Protein 6A4V (pdb70)

Foldseek 3Di:
DAFLADFPVVLVVVLVVLVVPDPPPLLSLLVSLLVLLVRLLSLVVSVVCLVCPLVVLLVVLLVLLVVLCVQDDDPVLVVLSVVLNVLSVDCDVCNLVSLLLSLQVNVCVVPVVSNPPDDDPPPQLLVSLLVLQPPDDVVLNVVLCCQRVVPVPSTHHDPVVLVVSLVVLDDPPHNRSSSNSSSSSSSNSVRSVVCSVVVVSVVSSVVSLVVSVVSLVVSVVSVVVPVDVVVVLNVVLVVLNVCCVVPVHNVSSVVNNVSSVVVSVVVVD/DAFLAAFPVVLVVVLVVLVVPDDDPLSSLLVSLLVLLVRLLSLVVSVVCLVVPLLVLLVVLLVLLVVCVVVCPDVVLVVLSVQLNVLSVVVDPCNLVSLLVSLLVNLCVVPVVSVPDDDDPPPQLLVSLVSSQPDDDVVLNVVLCVQRVVPVCSIHHDPVVLVVSLVVQVPPPHSRSSSNSSSSSSSVSVVSVVCVVVVVSVVSSVVSLVVSLVSLVVSVVSVVVVVPPVLVVLNVVLNVLNVVCVVVVHNVSSVVNSVSSVVNVVVVVD

Organism: Murid herpesvirus 4 (NCBI:txid33708)

Nearest PDB structures (foldseek):
  6a4v-assembly1_B  TM=1.004E+00  e=1.401E-36  Murid gammaherpesvirus 4
  6a4v-assembly1_A  TM=9.892E-01  e=7.704E-33  Murid gammaherpesvirus 4
  8iyj-a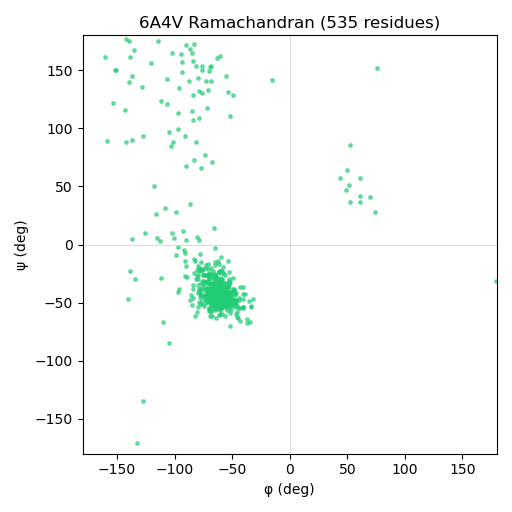ssembly1_B1  TM=1.463E-01  e=5.240E+00  Mus musculus
  6a4v-assembly1_A  TM=1.004E+00  e=1.499E-35  Murid gammaherpesvirus 4
  6a4v-assembly1_B  TM=9.900E-01  e=1.817E-32  Murid gammaherpesvirus 4

InterPro domains:
  IPR006878 BRRF1, herpesviridae [PF04793] (5-224)

Solvent-accessible surface area: 25570 Å² total; per-residue (Å²): 78,97,71,11,7,18,13,92,132,48,5,88,120,52,15,71,69,25,77,114,189,75,185,72,158,8,7,5,2,0,33,18,0,22,44,0,0,114,28,0,29,65,1,54,67,17,29,98,17,15,97,107,3,21,64,5,0,55,44,9,0,28,15,20,0,35,16,0,52,78,16,32,134,71,89,93,7,50,150,22,0,54,112,0,35,123,15,3,120,59,134,76,115,77,10,44,46,27,0,11,61,5,0,20,46,0,11,2,40,105,35,94,135,39,80,104,94,120,91,79,148,132,50,62,18,39,90,20,1,55,61,13,15,52,109,29,101,123,129,28,65,151,52,10,46,46,0,5,59,5,132,178,33,52,33,0,23,17,6,77,4,0,5,66,28,9,29,118,17,66,114,101,35,64,31,32,22,3,1,4,10,0,0,0,8,4,1,0,2,62,8,0,4,54,0,28,132,49,84,61,0,66,83,16,6,92,35,2,16,40,39,1,67,88,23,1,118,70,1,65,63,12,15,153,85,160,167,51,39,16,123,12,31,11,34,46,0,44,91,0,12,123,36,5,102,126,37,36,14,43,10,0,0,15,7,0,6,9,10,0,99,6,2,32,104,97,44,125,139,101,92,72,10,6,16,13,80,131,55,5,76,124,55,16,75,48,19,76,123,190,54,157,73,158,17,11,6,3,1,31,21,0,23,40,0,0,106,30,0,21,63,1,52,65,26,32,89,31,17,99,89,4,34,61,9,0,40,71,13,0,20,20,22,0,57,33,0,59,127,39,32,112,74,74,110,5,45,146,22,0,51,92,0,34,121,10,3,115,69,78,89,116,64,8,37,62,18,0,20,84,2,0,7,36,0,1,4,52,83,31,94,126,18,94,96,58,120,69,85,136,134,32,64,21,37,83,18,0,48,56,0,15,40,112,24,97,126,135,16,72,165,110,11,41,56,5,3,53,4,136,181,43,47,35,0,32,19,8,58,2,0,8,83,43,8,38,103,13,79,122,80,83,63,41,28,21,4,0,4,6,0,0,0,7,6,1,0,4,51,7,0,5,39,0,33,122,48,100,59,0,68,86,14,10,88,36,2,14,40,52,0,65,84,29,4,111,67,2,53,62,14,20,124,82,140,82,87,42,19,22,111,2,24,7,32,24,0,59,66,0,7,142,86,1,83,113,26,34,16,15,10,0,0,18,8,0,21,24,6,0,108,2,4,44,118,101,41,142,163

Radius of gyration: 27.69 Å; Cα contacts (8 Å, |Δi|>4): 502; chains: 2; bounding box: 70×70×62 Å

Structure (mmCIF, N/CA/C/O backbone):
data_6A4V
#
_entry.id   6A4V
#
_cell.length_a   134.179
_cell.length_b   134.179
_cell.length_c   157.158
_cell.angle_alpha   90.00
_cell.angle_beta   90.00
_cell.angle_gamma   120.00
#
_symmetry.space_group_name_H-M   'P 32 2 1'
#
loop_
_entity.id
_entity.type
_entity.pdbx_description
1 polymer '49 protein'
2 water water
#
loop_
_atom_site.group_PDB
_atom_site.id
_atom_site.type_symbol
_atom_site.label_atom_id
_atom_site.label_alt_id
_atom_site.label_comp_id
_atom_site.label_asym_id
_atom_site.label_entity_id
_atom_site.label_seq_id
_atom_site.pdbx_PDB_ins_code
_atom_site.Cartn_x
_atom_site.Cartn_y
_atom_site.Cartn_z
_atom_site.occupancy
_atom_site.B_iso_or_equiv
_atom_site.auth_seq_id
_atom_site.auth_comp_id
_atom_site.auth_asym_id
_atom_site.auth_atom_id
_atom_site.pdbx_PDB_model_num
ATOM 1 N N . ASP A 1 37 ? 74.785 -38.560 -11.782 1.00 63.38 3 ASP A N 1
ATOM 2 C CA . ASP A 1 37 ? 74.612 -37.235 -12.491 1.00 67.53 3 ASP A CA 1
ATOM 3 C C . ASP A 1 37 ? 73.217 -37.135 -13.134 1.00 60.60 3 ASP A C 1
ATOM 4 O O . ASP A 1 37 ? 73.097 -37.071 -14.344 1.00 78.17 3 ASP A O 1
ATOM 9 N N . GLU A 1 38 ? 72.176 -37.114 -12.294 1.00 49.50 4 GLU A N 1
ATOM 10 C CA . GLU A 1 38 ? 70.794 -36.917 -12.701 1.00 40.81 4 GLU A CA 1
ATOM 11 C C . GLU A 1 38 ? 70.687 -35.537 -13.372 1.00 33.64 4 GLU A C 1
ATOM 12 O O . GLU A 1 38 ? 71.544 -34.763 -13.251 1.00 38.78 4 GLU A O 1
ATOM 18 N N . PHE A 1 39 ? 69.616 -35.319 -14.117 1.00 37.40 5 PHE A N 1
ATOM 19 C CA . PHE A 1 39 ? 69.342 -34.162 -14.912 1.00 39.33 5 PHE A CA 1
ATOM 20 C C . PHE A 1 39 ? 68.050 -33.572 -14.383 1.00 34.86 5 PHE A C 1
ATOM 21 O O . PHE A 1 39 ? 67.235 -34.339 -13.957 1.00 34.07 5 PHE A O 1
ATOM 29 N N . TYR A 1 40 ? 67.831 -32.280 -14.605 1.00 29.63 6 TYR A N 1
ATOM 30 C CA . TYR A 1 40 ? 66.616 -31.560 -14.211 1.00 30.03 6 TYR A CA 1
ATOM 31 C C . TYR A 1 40 ? 65.653 -31.818 -15.381 1.00 34.45 6 TYR A C 1
ATOM 32 O O . TYR A 1 40 ? 64.572 -32.425 -15.205 1.00 32.47 6 TYR A O 1
ATOM 41 N N . TYR A 1 41 ? 66.136 -31.544 -16.607 1.00 36.22 7 TYR A N 1
ATOM 42 C CA . TYR A 1 41 ? 65.617 -32.213 -17.843 1.00 31.60 7 TYR A CA 1
ATOM 43 C C . TYR A 1 41 ? 66.771 -32.612 -18.752 1.00 33.73 7 TYR A C 1
ATOM 44 O O . TYR A 1 41 ? 67.746 -31.863 -18.822 1.00 32.26 7 TYR A O 1
ATOM 53 N N . PRO A 1 42 ? 66.665 -33.760 -19.474 1.00 34.43 8 PRO A N 1
ATOM 54 C CA . PRO A 1 42 ? 67.697 -34.241 -20.414 1.00 37.51 8 PRO A CA 1
ATOM 55 C C . PRO A 1 42 ? 67.412 -33.513 -21.719 1.00 35.75 8 PRO A C 1
ATOM 56 O O . PRO A 1 42 ? 66.324 -32.989 -21.828 1.00 34.08 8 PRO A O 1
ATOM 60 N N . SER A 1 43 ? 68.393 -33.374 -22.615 1.00 36.44 9 SER A N 1
ATOM 61 C CA . SER A 1 43 ? 68.118 -32.740 -23.952 1.00 37.71 9 SER A CA 1
ATOM 62 C C . SER A 1 43 ? 67.379 -33.746 -24.851 1.00 31.63 9 SER A C 1
ATOM 63 O O . SER A 1 43 ? 67.537 -34.950 -24.625 1.00 31.28 9 SER A O 1
ATOM 66 N N . LEU A 1 44 ? 66.584 -33.250 -25.823 1.00 26.72 10 LEU A N 1
ATOM 67 C CA . LEU A 1 44 ? 66.055 -34.155 -26.950 1.00 35.28 10 LEU A CA 1
ATOM 68 C C . LEU A 1 44 ? 67.143 -34.900 -27.705 1.00 29.45 10 LEU A C 1
ATOM 69 O O . LEU A 1 44 ? 66.995 -36.048 -28.053 1.00 44.93 10 LEU A O 1
ATOM 74 N N . GLU A 1 45 ? 68.217 -34.204 -28.027 1.00 38.74 11 GLU A N 1
ATOM 75 C CA . GLU A 1 45 ? 69.331 -34.772 -28.718 1.00 38.33 11 GLU A CA 1
ATOM 76 C C . GLU A 1 45 ? 69.813 -36.037 -27.987 1.00 40.17 11 GLU A C 1
ATOM 77 O O . GLU A 1 45 ? 69.991 -37.085 -28.624 1.00 41.03 11 GLU A O 1
ATOM 83 N N . SER A 1 46 ? 69.952 -35.968 -26.649 1.00 41.53 12 SER A N 1
ATOM 84 C CA . SER A 1 46 ? 70.475 -37.114 -25.830 1.00 39.13 12 SER A CA 1
ATOM 85 C C . SER A 1 46 ? 69.540 -38.306 -25.977 1.00 35.64 12 SER A C 1
ATOM 86 O O . SER A 1 46 ? 69.980 -39.451 -26.011 1.00 43.33 12 SER A O 1
ATOM 89 N N . VAL A 1 47 ? 68.239 -38.006 -25.987 1.00 29.39 13 VAL A N 1
ATOM 90 C CA . VAL A 1 47 ? 67.235 -39.034 -26.072 1.00 37.50 13 VAL A CA 1
ATOM 91 C C . VAL A 1 47 ? 67.173 -39.695 -27.483 1.00 35.65 13 VAL A C 1
ATOM 92 O O . VAL A 1 47 ? 67.209 -40.942 -27.607 1.00 44.48 13 VAL A O 1
ATOM 96 N N . VAL A 1 48 ? 67.162 -38.900 -28.543 1.00 43.06 14 VAL A N 1
ATOM 97 C CA . VAL A 1 48 ? 67.259 -39.411 -29.909 1.00 37.80 14 VAL A CA 1
ATOM 98 C C . VAL A 1 48 ? 68.480 -40.345 -30.043 1.00 36.84 14 VAL A C 1
ATOM 99 O O . VAL A 1 48 ? 68.350 -41.470 -30.489 1.00 35.13 14 VAL A O 1
ATOM 103 N N . HIS A 1 49 ? 69.624 -39.947 -29.481 1.00 38.18 15 HIS A N 1
ATOM 104 C CA . HIS A 1 49 ? 70.831 -40.758 -29.486 1.00 36.39 15 HIS A CA 1
ATOM 105 C C . HIS A 1 49 ? 70.575 -42.053 -28.710 1.00 32.02 15 HIS A C 1
ATOM 106 O O . HIS A 1 49 ? 71.064 -43.104 -29.083 1.00 39.34 15 HIS A O 1
ATOM 113 N N . THR A 1 50 ? 69.792 -41.993 -27.634 1.00 42.97 16 THR A N 1
ATOM 114 C CA . THR A 1 50 ? 69.587 -43.159 -26.832 1.00 34.52 16 THR A CA 1
ATOM 115 C C . THR A 1 50 ? 68.668 -44.101 -27.608 1.00 37.04 16 THR A C 1
ATOM 116 O O . THR A 1 50 ? 68.881 -45.302 -27.682 1.00 39.03 16 THR A O 1
ATOM 120 N N . PHE A 1 51 ? 67.627 -43.540 -28.193 1.00 40.65 17 PHE A N 1
ATOM 121 C CA . PHE A 1 51 ? 66.792 -44.330 -29.022 1.00 34.70 17 PHE A CA 1
ATOM 122 C C . PHE A 1 51 ? 67.600 -44.976 -30.144 1.00 31.22 17 PHE A C 1
ATOM 123 O O . PHE A 1 51 ? 67.304 -46.085 -30.514 1.00 25.72 17 PHE A O 1
ATOM 131 N N . CYS A 1 52 ? 68.560 -44.279 -30.743 1.00 30.22 18 CYS A N 1
ATOM 132 C CA . CYS A 1 52 ? 69.254 -44.929 -31.862 1.00 33.48 18 CYS A CA 1
ATOM 133 C C . CYS A 1 52 ? 69.994 -46.147 -31.320 1.00 41.99 18 CYS A C 1
ATOM 134 O O . CYS A 1 52 ? 70.064 -47.206 -31.961 1.00 51.87 18 CYS A O 1
ATOM 137 N N . VAL A 1 53 ? 70.633 -45.937 -30.177 1.00 36.88 19 VAL A N 1
ATOM 138 C CA . VAL A 1 53 ? 71.387 -46.984 -29.587 1.00 43.15 19 VAL A CA 1
ATOM 139 C C . VAL A 1 53 ? 70.466 -48.178 -29.426 1.00 41.93 19 VAL A C 1
ATOM 140 O O . VAL A 1 53 ? 70.885 -49.267 -29.685 1.00 45.17 19 VAL A O 1
ATOM 144 N N . ILE A 1 54 ? 69.225 -47.937 -28.971 1.00 45.49 20 ILE A N 1
ATOM 145 C CA . ILE A 1 54 ? 68.258 -49.021 -28.779 1.00 47.36 20 ILE A CA 1
ATOM 146 C C . ILE A 1 54 ? 67.916 -49.637 -30.143 1.00 44.44 20 ILE A C 1
ATOM 147 O O . ILE A 1 54 ? 67.945 -50.819 -30.291 1.00 42.78 20 ILE A O 1
ATOM 152 N N . ASP A 1 55 ? 67.514 -48.824 -31.122 1.00 44.01 21 ASP A N 1
ATOM 153 C CA . ASP A 1 55 ? 67.244 -49.337 -32.459 1.00 41.03 21 ASP A CA 1
ATOM 154 C C . ASP A 1 55 ? 68.431 -50.249 -32.909 1.00 48.17 21 ASP A C 1
ATOM 155 O O . ASP A 1 55 ? 68.250 -51.382 -33.294 1.00 47.68 21 ASP A O 1
ATOM 160 N N . THR A 1 56 ? 69.676 -49.812 -32.781 1.00 49.31 22 THR A N 1
ATOM 161 C CA . THR A 1 56 ? 70.824 -50.624 -33.233 1.00 50.09 22 THR A CA 1
ATOM 162 C C . THR A 1 56 ? 71.039 -51.953 -32.470 1.00 59.99 22 THR A C 1
ATOM 163 O O . THR A 1 56 ? 71.903 -52.728 -32.854 1.00 69.70 22 THR A O 1
ATOM 167 N N . ARG A 1 57 ? 70.259 -52.287 -31.442 1.00 61.60 23 ARG A N 1
ATOM 168 C CA . ARG A 1 57 ? 70.717 -53.336 -30.523 1.00 63.92 23 ARG A CA 1
ATOM 169 C C . ARG A 1 57 ? 69.605 -54.308 -30.103 1.00 62.55 23 ARG A C 1
ATOM 170 O O . ARG A 1 57 ? 69.892 -55.410 -29.672 1.00 74.42 23 ARG A O 1
ATOM 178 N N . GLU A 1 58 ? 68.344 -53.894 -30.192 1.00 67.25 24 GLU A N 1
ATOM 179 C CA . GLU A 1 58 ? 67.233 -54.783 -30.063 1.00 69.00 24 GLU A CA 1
ATOM 180 C C . GLU A 1 58 ? 66.805 -55.176 -31.479 1.00 80.59 24 GLU A C 1
ATOM 181 O O . GLU A 1 58 ? 66.731 -54.310 -32.378 1.00 86.77 24 GLU A O 1
ATOM 187 N N . HIS A 1 59 ? 66.567 -56.474 -31.686 1.00 78.05 25 HIS A N 1
ATOM 188 C CA . HIS A 1 59 ? 66.252 -56.982 -33.011 1.00 83.91 25 HIS A CA 1
ATOM 189 C C . HIS A 1 59 ? 64.761 -56.741 -33.268 1.00 69.51 25 HIS A C 1
ATOM 190 O O . HIS A 1 59 ? 64.366 -56.006 -34.161 1.00 67.50 25 HIS A O 1
ATOM 197 N N . ASN A 1 60 ? 63.954 -57.355 -32.418 1.00 61.21 26 ASN A N 1
ATOM 198 C CA . ASN A 1 60 ? 62.531 -57.192 -32.338 1.00 56.10 26 ASN A CA 1
ATOM 199 C C . ASN A 1 60 ? 62.163 -55.697 -32.232 1.00 52.01 26 ASN A C 1
ATOM 200 O O . ASN A 1 60 ? 62.388 -55.038 -31.236 1.00 59.46 26 ASN A O 1
ATOM 205 N N . ARG A 1 61 ? 61.562 -55.164 -33.281 1.00 49.07 27 ARG A N 1
ATOM 206 C CA . ARG A 1 61 ? 61.043 -53.786 -33.321 1.00 56.01 27 ARG A CA 1
ATOM 207 C C . ARG A 1 61 ? 59.996 -53.523 -32.209 1.00 54.57 27 ARG A C 1
ATOM 208 O O . ARG A 1 61 ? 59.800 -52.372 -31.838 1.00 69.83 27 ARG A O 1
ATOM 216 N N . VAL A 1 62 ? 59.310 -54.557 -31.694 1.00 48.50 28 VAL A N 1
ATOM 217 C CA . VAL A 1 62 ? 58.267 -54.395 -30.645 1.00 47.61 28 VAL A CA 1
ATOM 218 C C . VAL A 1 62 ? 58.983 -54.178 -29.300 1.00 50.08 28 VAL A C 1
ATOM 219 O O . VAL A 1 62 ? 58.594 -53.289 -28.529 1.00 44.50 28 VAL A O 1
ATOM 223 N N . SER A 1 63 ? 60.037 -54.964 -29.046 1.00 54.60 29 SER A N 1
ATOM 224 C CA . SER A 1 63 ? 60.979 -54.746 -27.896 1.00 56.41 29 SER A CA 1
ATOM 225 C C . SER A 1 63 ? 61.479 -53.298 -27.897 1.00 51.69 29 SER A C 1
ATOM 226 O O . SER A 1 63 ? 61.078 -52.490 -27.062 1.00 53.58 29 SER A O 1
ATOM 229 N N . ALA A 1 64 ? 62.317 -52.966 -28.881 1.00 52.35 30 ALA A N 1
ATOM 230 C CA . ALA A 1 64 ? 62.794 -51.597 -29.105 1.00 48.70 30 ALA A CA 1
ATOM 231 C C . ALA A 1 64 ? 61.744 -50.518 -28.760 1.00 46.56 30 ALA A C 1
ATOM 232 O O . ALA A 1 64 ? 61.986 -49.552 -28.025 1.00 36.60 30 ALA A O 1
ATOM 234 N N . CYS A 1 65 ? 60.549 -50.615 -29.325 1.00 44.26 31 CYS A N 1
ATOM 235 C CA . CYS A 1 65 ? 59.535 -49.594 -28.982 1.00 36.65 31 CYS A CA 1
ATOM 236 C C . CYS A 1 65 ? 59.277 -49.615 -27.474 1.00 41.54 31 CYS A C 1
ATOM 237 O O . CYS A 1 65 ? 59.096 -48.546 -26.823 1.00 35.37 31 CYS A O 1
ATOM 240 N N . LEU A 1 66 ? 59.334 -50.813 -26.878 1.00 46.77 32 LEU A N 1
ATOM 241 C CA . LEU A 1 66 ? 58.974 -50.942 -25.484 1.00 41.14 32 LEU A CA 1
ATOM 242 C C . LEU A 1 66 ? 60.113 -50.378 -24.611 1.00 49.92 32 LEU A C 1
ATOM 243 O O . LEU A 1 66 ? 59.834 -49.735 -23.586 1.00 37.41 32 LEU A O 1
ATOM 248 N N . CYS A 1 67 ? 61.386 -50.613 -24.989 1.00 45.82 33 CYS A N 1
ATOM 249 C CA . CYS A 1 67 ? 62.485 -49.996 -24.291 1.00 40.35 33 CYS A CA 1
ATOM 250 C C . CYS A 1 67 ? 62.314 -48.465 -24.276 1.00 39.71 33 CYS A C 1
ATOM 251 O O . CYS A 1 67 ? 62.303 -47.831 -23.250 1.00 46.87 33 CYS A O 1
ATOM 254 N N . LYS A 1 68 ? 62.094 -47.890 -25.440 1.00 42.65 34 LYS A N 1
ATOM 255 C CA . LYS A 1 68 ? 61.979 -46.466 -25.568 1.00 42.97 34 LYS A CA 1
ATOM 256 C C . LYS A 1 68 ? 60.842 -45.962 -24.691 1.00 37.86 34 LYS A C 1
ATOM 257 O O . LYS A 1 68 ? 60.838 -44.783 -24.292 1.00 36.77 34 LYS A O 1
ATOM 263 N N . LEU A 1 69 ? 59.842 -46.823 -24.491 1.00 37.28 35 LEU A N 1
ATOM 264 C CA . LEU A 1 69 ? 58.665 -46.425 -23.796 1.00 42.74 35 LEU A CA 1
ATOM 265 C C . LEU A 1 69 ? 58.941 -46.372 -22.277 1.00 37.03 35 LEU A C 1
ATOM 266 O O . LEU A 1 69 ? 58.472 -45.483 -21.623 1.00 33.93 35 LEU A O 1
ATOM 271 N N . GLN A 1 70 ? 59.735 -47.309 -21.776 1.00 39.83 36 GLN A N 1
ATOM 272 C CA . GLN A 1 70 ? 60.271 -47.262 -20.428 1.00 43.26 36 GLN A CA 1
ATOM 273 C C . GLN A 1 70 ? 61.112 -46.006 -20.253 1.00 42.37 36 GLN A C 1
ATOM 274 O O . GLN A 1 70 ? 60.804 -45.196 -19.390 1.00 49.53 36 GLN A O 1
ATOM 280 N N . VAL A 1 71 ? 62.098 -45.806 -21.138 1.00 40.73 37 VAL A N 1
ATOM 281 C CA . VAL A 1 71 ? 62.960 -44.696 -21.026 1.00 35.86 37 VAL A CA 1
ATOM 282 C C . VAL A 1 71 ? 62.114 -43.434 -20.934 1.00 35.37 37 VAL A C 1
ATOM 283 O O . VAL A 1 71 ? 62.327 -42.615 -20.035 1.00 35.25 37 VAL A O 1
ATOM 287 N N . LEU A 1 72 ? 61.080 -43.332 -21.753 1.00 33.38 38 LEU A N 1
ATOM 288 C CA . LEU A 1 72 ? 60.288 -42.094 -21.727 1.00 38.06 38 LEU A CA 1
ATOM 289 C C . LEU A 1 72 ? 59.384 -41.957 -20.492 1.00 37.64 38 LEU A C 1
ATOM 290 O O . LEU A 1 72 ? 58.932 -40.855 -2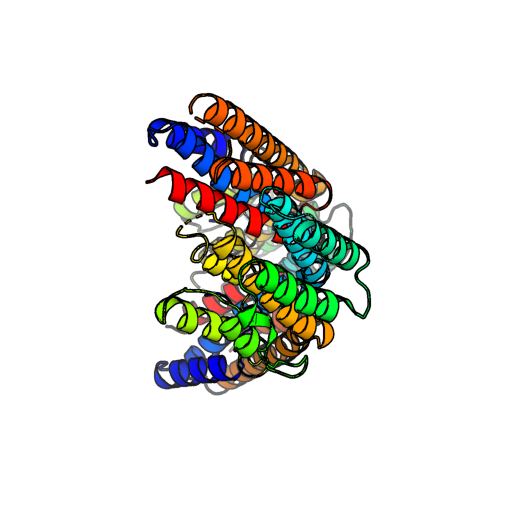0.206 1.00 35.34 38 LEU A O 1
ATOM 295 N N . CYS A 1 73 ? 58.984 -43.088 -19.902 1.00 40.53 39 CYS A N 1
ATOM 296 C CA . CYS A 1 73 ? 58.093 -43.119 -18.751 1.00 33.78 39 CYS A CA 1
ATOM 297 C C . CYS A 1 73 ? 58.887 -42.535 -17.587 1.00 43.40 39 CYS A C 1
ATOM 298 O O . CYS A 1 73 ? 58.388 -41.606 -16.910 1.00 46.82 39 CYS A O 1
ATOM 301 N N . LYS A 1 74 ? 60.148 -43.007 -17.445 1.00 39.21 40 LYS A N 1
ATOM 302 C CA . LYS A 1 74 ? 61.043 -42.562 -16.397 1.00 34.88 40 LYS A CA 1
ATOM 303 C C . LYS A 1 74 ? 61.204 -41.049 -16.478 1.00 38.11 40 LYS A C 1
ATOM 304 O O . LYS A 1 74 ? 61.027 -40.355 -15.481 1.00 42.10 40 LYS A O 1
ATOM 310 N N . ILE A 1 75 ? 61.483 -40.554 -17.687 1.00 36.42 41 ILE A N 1
ATOM 311 C CA . ILE A 1 75 ? 61.837 -39.245 -17.836 1.00 34.57 41 ILE A CA 1
ATOM 312 C C . ILE A 1 75 ? 60.649 -38.352 -17.540 1.00 37.22 41 ILE A C 1
ATOM 313 O O . ILE A 1 75 ? 60.841 -37.288 -17.013 1.00 36.38 41 ILE A O 1
ATOM 318 N N . CYS A 1 76 ? 59.458 -38.722 -18.012 1.00 37.32 42 CYS A N 1
ATOM 319 C CA . CYS A 1 76 ? 58.365 -37.819 -17.796 1.00 37.57 42 CYS A CA 1
ATOM 320 C C . CYS A 1 76 ? 57.973 -37.829 -16.315 1.00 38.83 42 CYS A C 1
ATOM 321 O O . CYS A 1 76 ? 57.351 -36.876 -15.860 1.00 37.61 42 CYS A O 1
ATOM 324 N N . GLN A 1 77 ? 58.253 -38.945 -15.621 1.00 35.15 43 GLN A N 1
ATOM 325 C CA . GLN A 1 77 ? 57.944 -39.074 -14.225 1.00 34.23 43 GLN A CA 1
ATOM 326 C C . GLN A 1 77 ? 58.877 -38.168 -13.400 1.00 29.45 43 GLN A C 1
ATOM 327 O O . GLN A 1 77 ? 58.462 -37.203 -12.640 1.00 28.72 43 GLN A O 1
ATOM 333 N N . THR A 1 78 ? 60.178 -38.390 -13.567 1.00 31.65 44 THR A N 1
ATOM 334 C CA . THR A 1 78 ? 61.196 -37.423 -12.996 1.00 27.28 44 THR A CA 1
ATOM 335 C C . THR A 1 78 ? 60.804 -35.971 -13.318 1.00 25.41 44 THR A C 1
ATOM 336 O O . THR A 1 78 ? 60.886 -35.058 -12.473 1.00 39.38 44 THR A O 1
ATOM 340 N N . LEU A 1 79 ? 60.344 -35.725 -14.540 1.00 28.59 45 LEU A N 1
ATOM 341 C CA . LEU A 1 79 ? 60.217 -34.315 -14.928 1.00 33.08 45 LEU A CA 1
ATOM 342 C C . LEU A 1 79 ? 58.995 -33.727 -14.221 1.00 37.79 45 LEU A C 1
ATOM 343 O O . LEU A 1 79 ? 58.993 -32.507 -13.921 1.00 31.33 45 LEU A O 1
ATOM 348 N N . ARG A 1 80 ? 57.952 -34.565 -14.035 1.00 30.75 46 ARG A N 1
ATOM 349 C CA . ARG A 1 80 ? 56.784 -34.208 -13.279 1.00 40.14 46 ARG A CA 1
ATOM 350 C C . ARG A 1 80 ? 57.154 -33.867 -11.819 1.00 34.01 46 ARG A C 1
ATOM 351 O O . ARG A 1 80 ? 56.908 -32.750 -11.418 1.00 37.20 46 ARG A O 1
ATOM 359 N N . HIS A 1 81 ? 57.814 -34.781 -11.100 1.00 32.70 47 HIS A N 1
ATOM 360 C CA . HIS A 1 81 ? 58.562 -34.485 -9.807 1.00 30.98 47 HIS A CA 1
ATOM 361 C C . HIS A 1 81 ? 59.225 -33.109 -9.943 1.00 37.53 47 HIS A C 1
ATOM 362 O O . HIS A 1 81 ? 58.767 -32.149 -9.339 1.00 41.76 47 HIS A O 1
ATOM 369 N N . ASN A 1 82 ? 60.180 -32.959 -10.876 1.00 29.48 48 ASN A N 1
ATOM 370 C CA . ASN A 1 82 ? 60.919 -31.753 -10.842 1.00 32.02 48 ASN A CA 1
ATOM 371 C C . ASN A 1 82 ? 59.968 -30.568 -11.014 1.00 32.78 48 ASN A C 1
ATOM 372 O O . ASN A 1 82 ? 60.223 -29.539 -10.434 1.00 34.75 48 ASN A O 1
ATOM 377 N N . LEU A 1 83 ? 58.858 -30.709 -11.725 1.00 27.76 49 LEU A N 1
ATOM 378 C CA . LEU A 1 83 ? 58.057 -29.480 -11.992 1.00 36.52 49 LEU A CA 1
ATOM 379 C C . LEU A 1 83 ? 57.189 -29.105 -10.777 1.00 37.12 49 LEU A C 1
ATOM 380 O O . LEU A 1 83 ? 56.862 -27.920 -10.541 1.00 34.87 49 LEU A O 1
ATOM 385 N N . ASP A 1 84 ? 56.795 -30.129 -10.028 1.00 34.59 50 ASP A N 1
ATOM 386 C CA . ASP A 1 84 ? 55.984 -30.016 -8.882 1.00 36.46 50 ASP A CA 1
ATOM 387 C C . ASP A 1 84 ? 56.799 -29.384 -7.758 1.00 37.83 50 ASP A C 1
ATOM 388 O O . ASP A 1 84 ? 56.208 -28.711 -6.917 1.00 39.78 50 ASP A O 1
ATOM 393 N N . THR A 1 85 ? 58.125 -29.642 -7.742 1.00 32.76 51 THR A N 1
ATOM 394 C CA . THR A 1 85 ? 59.025 -29.038 -6.796 1.00 31.21 51 THR A CA 1
ATOM 395 C C . THR A 1 85 ? 59.459 -27.632 -7.244 1.00 36.34 51 THR A C 1
ATOM 396 O O . THR A 1 85 ? 60.166 -26.907 -6.504 1.00 37.01 51 THR A O 1
ATOM 400 N N . GLU A 1 86 ? 59.226 -27.286 -8.503 1.00 40.44 52 GLU A N 1
ATOM 401 C CA . GLU A 1 86 ? 59.939 -26.161 -9.076 1.00 41.20 52 GLU A CA 1
ATOM 402 C C . GLU A 1 86 ? 59.638 -24.897 -8.278 1.00 36.88 52 GLU A C 1
ATOM 403 O O . GLU A 1 86 ? 60.537 -24.127 -8.009 1.00 45.31 52 GLU A O 1
ATOM 409 N N . PRO A 1 87 ? 58.393 -24.595 -7.876 1.00 43.85 53 PRO A N 1
ATOM 410 C CA . PRO A 1 87 ? 58.103 -23.281 -7.300 1.00 44.02 53 PRO A CA 1
ATOM 411 C C . PRO A 1 87 ? 58.883 -22.929 -6.033 1.00 42.43 53 PRO A C 1
ATOM 412 O O . PRO A 1 87 ? 58.839 -21.759 -5.674 1.00 50.84 53 PRO A O 1
ATOM 416 N N . PHE A 1 88 ? 59.574 -23.928 -5.447 1.00 34.09 54 PHE A N 1
ATOM 417 C CA . PHE A 1 88 ? 60.432 -23.868 -4.283 1.00 39.42 54 PHE A CA 1
ATOM 418 C C . PHE A 1 88 ? 61.939 -23.786 -4.562 1.00 43.97 54 PHE A C 1
ATOM 419 O O . PHE A 1 88 ? 62.735 -23.680 -3.621 1.00 45.65 54 PHE A O 1
ATOM 427 N N . LEU A 1 89 ? 62.364 -23.961 -5.815 1.00 38.64 55 LEU A N 1
ATOM 428 C CA . LEU A 1 89 ? 63.753 -24.151 -6.108 1.00 31.20 55 LEU A CA 1
ATOM 429 C C . LEU A 1 89 ? 64.553 -22.875 -5.846 1.00 35.19 55 LEU A C 1
ATOM 430 O O . LEU A 1 89 ? 65.702 -22.992 -5.294 1.00 31.21 55 LEU A O 1
ATOM 435 N N . LEU A 1 90 ? 64.037 -21.704 -6.278 1.00 29.96 56 LEU A N 1
ATOM 436 C CA . LEU A 1 90 ? 64.826 -20.435 -6.196 1.00 31.50 56 LEU A CA 1
ATOM 437 C C . LEU A 1 90 ? 64.798 -19.878 -4.774 1.00 32.92 56 LEU A C 1
ATOM 438 O O . LEU A 1 90 ? 65.820 -19.420 -4.255 1.00 31.13 56 LEU A O 1
ATOM 443 N N . PRO A 1 91 ? 63.648 -19.904 -4.058 1.00 30.72 57 PRO A N 1
ATOM 444 C CA . PRO A 1 91 ? 63.652 -19.686 -2.612 1.00 27.81 57 PRO A CA 1
ATOM 445 C C . PRO A 1 91 ? 64.691 -20.597 -1.971 1.00 26.91 57 PRO A C 1
ATOM 446 O O . PRO A 1 91 ? 65.608 -20.132 -1.248 1.00 35.26 57 PRO A O 1
ATOM 450 N N . HIS A 1 92 ? 64.664 -21.890 -2.297 1.00 24.38 58 HIS A N 1
ATOM 451 C CA . HIS A 1 92 ? 65.655 -22.761 -1.579 1.00 24.83 58 HIS A CA 1
ATOM 452 C C . HIS A 1 92 ? 67.101 -22.317 -1.816 1.00 29.48 58 HIS A C 1
ATOM 453 O O . HIS A 1 92 ? 68.004 -22.606 -0.995 1.00 39.10 58 HIS A O 1
ATOM 460 N N . LEU A 1 93 ? 67.365 -21.757 -2.997 1.00 25.06 59 LEU A N 1
ATOM 461 C CA . LEU A 1 93 ? 68.762 -21.572 -3.412 1.00 32.08 59 LEU A CA 1
ATOM 462 C C . LEU A 1 93 ? 69.296 -20.274 -2.810 1.00 29.50 59 LEU A C 1
ATOM 463 O O . LEU A 1 93 ? 70.477 -20.204 -2.573 1.00 30.51 59 LEU A O 1
ATOM 468 N N . ARG A 1 94 ? 68.425 -19.252 -2.777 1.00 33.18 60 ARG A N 1
ATOM 469 C CA . ARG A 1 94 ? 68.510 -18.039 -1.994 1.00 35.50 60 ARG A CA 1
ATOM 470 C C . ARG A 1 94 ? 68.965 -18.399 -0.576 1.00 38.43 60 ARG A C 1
ATOM 471 O O . ARG A 1 94 ? 70.107 -18.081 -0.203 1.00 35.86 60 ARG A O 1
ATOM 479 N N . GLU A 1 95 ? 68.129 -19.128 0.168 1.00 36.78 61 GLU A N 1
ATOM 480 C CA . GLU A 1 95 ? 68.488 -19.603 1.557 1.00 32.05 61 GLU A CA 1
ATOM 481 C C . GLU A 1 95 ? 69.815 -20.376 1.593 1.00 34.11 61 GLU A C 1
ATOM 482 O O . GLU A 1 95 ? 70.594 -20.259 2.529 1.00 33.17 61 GLU A O 1
ATOM 488 N N . LEU A 1 96 ? 70.126 -21.162 0.570 1.00 34.68 62 LEU A N 1
ATOM 489 C CA . LEU A 1 96 ? 71.421 -21.896 0.607 1.00 29.06 62 LEU A CA 1
ATOM 490 C C . LEU A 1 96 ? 72.603 -20.928 0.506 1.00 29.60 62 LEU A C 1
ATOM 491 O O . LEU A 1 96 ? 73.586 -21.046 1.171 1.00 26.16 62 LEU A O 1
ATOM 496 N N . ILE A 1 97 ? 72.556 -19.968 -0.402 1.00 34.72 63 ILE A N 1
ATOM 497 C CA . ILE A 1 97 ? 73.669 -19.033 -0.515 1.00 31.58 63 ILE A CA 1
ATOM 498 C C . ILE A 1 97 ? 73.741 -18.261 0.813 1.00 30.98 63 ILE A C 1
ATOM 499 O O . ILE A 1 97 ? 74.861 -17.884 1.336 1.00 24.57 63 ILE A O 1
ATOM 504 N N . ILE A 1 98 ? 72.579 -18.024 1.434 1.00 36.65 64 ILE A N 1
ATOM 505 C CA . ILE A 1 98 ? 72.650 -17.243 2.666 1.00 38.03 64 ILE A CA 1
ATOM 506 C C . ILE A 1 98 ? 73.437 -18.032 3.706 1.00 39.68 64 ILE A C 1
ATOM 507 O O . ILE A 1 98 ? 74.262 -17.449 4.413 1.00 33.92 64 ILE A O 1
ATOM 512 N N . ARG A 1 99 ? 73.142 -19.331 3.825 1.00 37.36 65 ARG A N 1
ATOM 513 C CA . ARG A 1 99 ? 73.869 -20.137 4.786 1.00 43.21 65 ARG A CA 1
ATOM 514 C C . ARG A 1 99 ? 75.351 -20.080 4.456 1.00 32.30 65 ARG A C 1
ATOM 515 O O . ARG A 1 99 ? 76.171 -20.071 5.330 1.00 50.86 65 ARG A O 1
ATOM 523 N N . HIS A 1 100 ? 75.680 -20.217 3.180 1.00 42.75 66 HIS A N 1
ATOM 524 C CA . HIS A 1 100 ? 77.034 -20.325 2.880 1.00 36.55 66 HIS A CA 1
ATOM 525 C C . HIS A 1 100 ? 77.732 -19.016 3.251 1.00 38.37 66 HIS A C 1
ATOM 526 O O . HIS A 1 100 ? 78.887 -19.028 3.774 1.00 33.60 66 HIS A O 1
ATOM 533 N N . LEU A 1 101 ? 77.016 -17.902 3.043 1.00 35.89 67 LEU A N 1
ATOM 534 C CA . LEU A 1 101 ? 77.531 -16.617 3.368 1.00 35.48 67 LEU A CA 1
ATOM 535 C C . LEU A 1 101 ? 77.704 -16.559 4.885 1.00 45.29 67 LEU A C 1
ATOM 536 O O . LEU A 1 101 ? 78.730 -16.076 5.371 1.00 37.17 67 LEU A O 1
ATOM 541 N N . THR A 1 102 ? 76.658 -17.027 5.590 1.00 37.33 68 THR A N 1
ATOM 542 C CA . THR A 1 102 ? 76.644 -17.122 6.999 1.00 41.84 68 THR A CA 1
ATOM 543 C C . THR A 1 102 ? 77.844 -17.940 7.476 1.00 44.62 68 THR A C 1
ATOM 544 O O . THR A 1 102 ? 78.378 -17.633 8.464 1.00 42.52 68 THR A O 1
ATOM 548 N N . LEU A 1 103 ? 78.268 -18.977 6.769 1.00 46.89 69 LEU A N 1
ATOM 549 C CA . LEU A 1 103 ? 79.491 -19.680 7.192 1.00 44.98 69 LEU A CA 1
ATOM 550 C C . LEU A 1 103 ? 80.717 -18.854 6.844 1.00 48.82 69 LEU A C 1
ATOM 551 O O . LEU A 1 103 ? 81.787 -19.014 7.458 1.00 54.27 69 LEU A O 1
ATOM 556 N N . LEU A 1 104 ? 80.608 -18.000 5.816 1.00 48.17 70 LEU A N 1
ATOM 557 C CA . LEU A 1 104 ? 81.812 -17.250 5.384 1.00 45.25 70 LEU A CA 1
ATOM 558 C C . LEU A 1 104 ? 82.168 -16.206 6.446 1.00 53.05 70 LEU A C 1
ATOM 559 O O . LEU A 1 104 ? 83.341 -15.869 6.577 1.00 56.53 70 LEU A O 1
ATOM 564 N N . GLU A 1 105 ? 81.145 -15.743 7.191 1.00 50.16 71 GLU A N 1
ATOM 565 C CA . GLU A 1 105 ? 81.240 -14.740 8.266 1.00 54.56 71 GLU A CA 1
ATOM 566 C C . GLU A 1 105 ? 82.371 -15.093 9.251 1.00 61.38 71 GLU A C 1
ATOM 567 O O . GLU A 1 105 ? 83.086 -14.225 9.698 1.00 61.64 71 GLU A O 1
ATOM 573 N N . ARG A 1 106 ? 82.519 -16.379 9.576 1.00 63.07 72 ARG A N 1
ATOM 574 C CA . ARG A 1 106 ? 83.506 -16.885 10.534 1.00 59.50 72 ARG A CA 1
ATOM 575 C C . ARG A 1 106 ? 84.951 -16.606 10.100 1.00 66.56 72 ARG A C 1
ATOM 576 O O . ARG A 1 106 ? 85.830 -16.586 10.959 1.00 67.02 72 ARG A O 1
ATOM 584 N N . LEU A 1 107 ? 85.174 -16.419 8.792 1.00 58.49 73 LEU A N 1
ATOM 585 C CA . LEU A 1 107 ? 86.486 -16.209 8.192 1.00 65.58 73 LEU A CA 1
ATOM 586 C C . LEU A 1 107 ? 86.739 -14.726 7.908 1.00 68.65 73 LEU A C 1
ATOM 587 O O . LEU A 1 107 ? 87.745 -14.401 7.264 1.00 66.68 73 LEU A O 1
ATOM 592 N N . SER A 1 108 ? 85.820 -13.853 8.336 1.00 64.49 74 SER A N 1
ATOM 593 C CA . SER A 1 108 ? 85.943 -12.416 8.096 1.00 81.15 74 SER A CA 1
ATOM 594 C C . SER A 1 108 ? 87.088 -11.865 8.961 1.00 83.49 74 SER A C 1
ATOM 595 O O . SER A 1 108 ? 87.368 -12.400 10.024 1.00 80.82 74 SER A O 1
ATOM 598 N N . THR A 1 109 ? 87.762 -10.822 8.471 1.00 76.75 75 THR A N 1
ATOM 599 C CA . THR A 1 109 ? 88.910 -10.214 9.172 1.00 75.87 75 THR A CA 1
ATOM 600 C C . THR A 1 109 ? 88.769 -8.689 9.149 1.00 80.75 75 THR A C 1
ATOM 601 O O . THR A 1 109 ? 89.212 -8.038 10.080 1.00 86.68 75 THR A O 1
ATOM 605 N N . THR A 1 110 ? 88.126 -8.170 8.089 1.00 75.45 76 THR A N 1
ATOM 606 C CA . THR A 1 110 ? 87.819 -6.760 7.838 1.00 73.67 76 THR A CA 1
ATOM 607 C C . THR A 1 110 ? 86.356 -6.425 8.152 1.00 73.52 76 THR A C 1
ATOM 608 O O . THR A 1 110 ? 85.538 -7.297 8.325 1.00 77.28 76 THR A O 1
ATOM 612 N N . SER A 1 111 ? 86.044 -5.129 8.255 1.00 72.56 77 SER A N 1
ATOM 613 C CA . SER A 1 111 ? 84.677 -4.697 8.442 1.00 70.11 77 SER A CA 1
ATOM 614 C C . SER A 1 111 ? 84.021 -4.436 7.079 1.00 70.97 77 SER A C 1
ATOM 615 O O . SER A 1 111 ? 82.807 -4.531 6.981 1.00 59.22 77 SER A O 1
ATOM 618 N N . LYS A 1 112 ? 84.813 -4.078 6.055 1.00 71.96 78 LYS A N 1
ATOM 619 C CA . LYS A 1 112 ? 84.332 -4.033 4.658 1.00 74.61 78 LYS A CA 1
ATOM 620 C C . LYS A 1 112 ? 83.835 -5.416 4.227 1.00 68.27 78 LYS A C 1
ATOM 621 O O . LYS A 1 112 ? 82.712 -5.551 3.746 1.00 79.46 78 LYS A O 1
ATOM 627 N N . PHE A 1 113 ? 84.684 -6.433 4.377 1.00 60.13 79 PHE A N 1
ATOM 628 C CA . PHE A 1 113 ? 84.305 -7.789 4.045 1.00 55.88 79 PHE A CA 1
ATOM 629 C C . PHE A 1 113 ? 82.912 -8.116 4.575 1.00 58.38 79 PHE A C 1
ATOM 630 O O . PHE A 1 113 ? 82.000 -8.400 3.803 1.00 63.51 79 PHE A O 1
ATOM 638 N N . GLN A 1 114 ? 82.786 -8.086 5.901 1.00 59.31 80 GLN A N 1
ATOM 639 C CA . GLN A 1 114 ? 81.558 -8.449 6.603 1.00 59.69 80 GLN A CA 1
ATOM 640 C C . GLN A 1 114 ? 80.389 -7.593 6.093 1.00 57.49 80 GLN A C 1
ATOM 641 O O . GLN A 1 114 ? 79.251 -8.012 6.193 1.00 66.60 80 GLN A O 1
ATOM 647 N N . ARG A 1 115 ? 80.670 -6.387 5.580 1.00 49.95 81 ARG A N 1
ATOM 648 C CA . ARG A 1 115 ? 79.593 -5.501 5.138 1.00 54.10 81 ARG A CA 1
ATOM 649 C C . ARG A 1 115 ? 79.142 -5.916 3.730 1.00 52.54 81 ARG A C 1
ATOM 650 O O . ARG A 1 115 ? 77.975 -5.703 3.314 1.00 43.60 81 ARG A O 1
ATOM 658 N N . ILE A 1 116 ? 80.071 -6.480 2.958 1.00 44.49 82 ILE A N 1
ATOM 659 C CA . ILE A 1 116 ? 79.696 -6.992 1.723 1.00 44.89 82 ILE A CA 1
ATOM 660 C C . ILE A 1 116 ? 78.772 -8.190 1.989 1.00 58.45 82 ILE A C 1
ATOM 661 O O . ILE A 1 116 ? 77.706 -8.297 1.314 1.00 43.00 82 ILE A O 1
ATOM 666 N N . LEU A 1 117 ? 79.146 -9.037 2.981 1.00 45.11 83 LEU A N 1
ATOM 667 C CA . LEU A 1 117 ? 78.404 -10.238 3.246 1.00 39.58 83 LEU A CA 1
ATOM 668 C C . LEU A 1 117 ? 77.008 -9.866 3.698 1.00 42.62 83 LEU A C 1
ATOM 669 O O . LEU A 1 117 ? 76.068 -10.649 3.546 1.00 50.43 83 LEU A O 1
ATOM 674 N N . ASP A 1 118 ? 76.922 -8.765 4.442 1.00 45.99 84 ASP A N 1
ATOM 675 C CA . ASP A 1 118 ? 75.645 -8.428 5.011 1.00 43.74 84 ASP A CA 1
ATOM 676 C C . ASP A 1 118 ? 74.716 -7.967 3.895 1.00 32.78 84 ASP A C 1
ATOM 677 O O . ASP A 1 118 ? 73.517 -8.240 3.929 1.00 41.40 84 ASP A O 1
ATOM 682 N N . TYR A 1 119 ? 75.288 -7.268 2.915 1.00 36.45 85 TYR A N 1
ATOM 683 C CA . TYR A 1 119 ? 74.570 -6.704 1.742 1.00 32.75 85 TYR A CA 1
ATOM 684 C C . TYR A 1 119 ? 74.016 -7.851 0.873 1.00 38.18 85 TYR A C 1
ATOM 685 O O . TYR A 1 119 ? 72.816 -7.964 0.579 1.00 36.33 85 TYR A O 1
ATOM 694 N N . MET A 1 120 ? 74.900 -8.793 0.621 1.00 35.06 86 MET A N 1
ATOM 695 C CA . MET A 1 120 ? 74.603 -9.958 -0.127 1.00 38.99 86 MET A CA 1
ATOM 696 C C . MET A 1 120 ? 73.491 -10.730 0.624 1.00 37.27 86 MET A C 1
ATOM 697 O O . MET A 1 120 ? 72.452 -11.099 0.052 1.00 35.08 86 MET A O 1
ATOM 702 N N . LYS A 1 121 ? 73.681 -10.953 1.928 1.00 41.18 87 LYS A N 1
ATOM 703 C CA . LYS A 1 121 ? 72.786 -11.837 2.680 1.00 35.83 87 LYS A CA 1
ATOM 704 C C . LYS A 1 121 ? 71.392 -11.218 2.602 1.00 39.59 87 LYS A C 1
ATOM 705 O O . LYS A 1 121 ? 70.353 -11.860 2.305 1.00 38.65 87 LYS A O 1
ATOM 711 N N . LEU A 1 122 ? 71.369 -9.934 2.865 1.00 35.89 88 LEU A N 1
ATOM 712 C CA . LEU A 1 122 ? 70.100 -9.270 3.019 1.00 37.49 88 LEU A CA 1
ATOM 713 C C . LEU A 1 122 ? 69.369 -9.160 1.704 1.00 33.57 88 LEU A C 1
ATOM 714 O O . LEU A 1 122 ? 68.131 -9.295 1.661 1.00 36.51 88 LEU A O 1
ATOM 719 N N . SER A 1 123 ? 70.142 -8.892 0.658 1.00 40.38 89 SER A N 1
ATOM 720 C CA . SER A 1 123 ? 69.649 -8.844 -0.683 1.00 43.56 89 SER A CA 1
ATOM 721 C C . SER A 1 123 ? 68.936 -10.162 -1.037 1.00 37.80 89 SER A C 1
ATOM 722 O O . SER A 1 123 ? 67.859 -10.155 -1.607 1.00 37.06 89 SER A O 1
ATOM 725 N N . LEU A 1 124 ? 69.571 -11.273 -0.689 1.00 33.15 90 LEU A N 1
ATOM 726 C CA . LEU A 1 124 ? 69.090 -12.640 -0.984 1.00 38.48 90 LEU A CA 1
ATOM 727 C C . LEU A 1 124 ? 67.759 -12.873 -0.289 1.00 33.58 90 LEU A C 1
ATOM 728 O O . LEU A 1 124 ? 67.056 -13.827 -0.602 1.00 38.02 90 LEU A O 1
ATOM 733 N N . GLU A 1 125 ? 67.406 -11.999 0.647 1.00 41.16 91 GLU A N 1
ATOM 734 C CA . GLU A 1 125 ? 66.113 -12.094 1.335 1.00 38.07 91 GLU A CA 1
ATOM 735 C C . GLU A 1 125 ? 65.008 -11.308 0.658 1.00 33.91 91 GLU A C 1
ATOM 736 O O . GLU A 1 125 ? 63.905 -11.365 1.119 1.00 35.00 91 GLU A O 1
ATOM 742 N N . ALA A 1 126 ? 65.299 -10.512 -0.355 1.00 42.31 92 ALA A N 1
ATOM 743 C CA . ALA A 1 126 ? 64.222 -9.659 -0.876 1.00 44.46 92 ALA A CA 1
ATOM 744 C C . ALA A 1 126 ? 64.203 -9.780 -2.394 1.00 45.28 92 ALA A C 1
ATOM 745 O O . ALA A 1 126 ? 64.880 -10.658 -2.938 1.00 58.91 92 ALA A O 1
ATOM 747 N N . ASN A 1 127 ? 63.419 -8.928 -3.061 1.00 49.14 93 ASN A N 1
ATOM 748 C CA . ASN A 1 127 ? 63.157 -9.062 -4.520 1.00 61.43 93 ASN A CA 1
ATOM 749 C C . ASN A 1 127 ? 63.695 -7.820 -5.273 1.00 66.47 93 ASN A C 1
ATOM 750 O O . ASN A 1 127 ? 63.013 -7.196 -6.097 1.00 59.18 93 ASN A O 1
ATOM 755 N N . ASP A 1 128 ? 64.950 -7.443 -5.018 1.00 68.27 94 ASP A N 1
ATOM 756 C CA . ASP A 1 128 ? 65.512 -6.324 -5.757 1.00 53.73 94 ASP A CA 1
ATOM 757 C C . ASP A 1 128 ? 65.727 -6.826 -7.191 1.00 57.29 94 ASP A C 1
ATOM 758 O O . ASP A 1 128 ? 66.288 -7.919 -7.408 1.00 47.95 94 ASP A O 1
ATOM 763 N N . SER A 1 129 ? 65.303 -6.020 -8.172 1.00 52.98 95 SER A N 1
ATOM 764 C CA . SER A 1 129 ? 65.333 -6.502 -9.500 1.00 61.34 95 SER A CA 1
ATOM 765 C C . SER A 1 129 ? 66.768 -6.887 -9.874 1.00 51.11 95 SER A C 1
ATOM 766 O O . SER A 1 129 ? 66.884 -7.773 -10.660 1.00 60.24 95 SER A O 1
ATOM 769 N N . ASN A 1 130 ? 67.793 -6.331 -9.199 1.00 44.00 96 ASN A N 1
ATOM 770 C CA . ASN A 1 130 ? 69.206 -6.492 -9.570 1.00 42.89 96 ASN A CA 1
ATOM 771 C C . ASN A 1 130 ? 69.917 -7.524 -8.670 1.00 46.19 96 ASN A C 1
ATOM 772 O O . ASN A 1 130 ? 71.146 -7.670 -8.727 1.00 35.89 96 ASN A O 1
ATOM 777 N N . LEU A 1 131 ? 69.152 -8.254 -7.845 1.00 38.54 97 LEU A N 1
ATOM 778 C CA . LEU A 1 131 ? 69.714 -9.306 -7.004 1.00 40.64 97 LEU A CA 1
ATOM 779 C C . LEU A 1 131 ? 70.904 -10.014 -7.684 1.00 36.90 97 LEU A C 1
ATOM 780 O O . LEU A 1 131 ? 72.029 -10.086 -7.120 1.00 43.87 97 LEU A O 1
ATOM 785 N N . LEU A 1 132 ? 70.705 -10.500 -8.908 1.00 41.35 98 LEU A N 1
ATOM 786 C CA . LEU A 1 132 ? 71.674 -11.412 -9.559 1.00 42.75 98 LEU A CA 1
ATOM 787 C C . LEU A 1 132 ? 72.943 -10.645 -9.933 1.00 43.28 98 LEU A C 1
ATOM 788 O O . LEU A 1 132 ? 74.018 -11.121 -9.733 1.00 53.44 98 LEU A O 1
ATOM 793 N N . GLN A 1 133 ? 72.794 -9.432 -10.451 1.00 50.45 99 GLN A N 1
ATOM 794 C CA . GLN A 1 133 ? 73.947 -8.565 -10.744 1.00 59.21 99 GLN A CA 1
ATOM 795 C C . GLN A 1 133 ? 74.755 -8.256 -9.469 1.00 52.93 99 GLN A C 1
ATOM 796 O O . GLN A 1 133 ? 76.005 -8.387 -9.435 1.00 55.64 99 GLN A O 1
ATOM 802 N N . ASP A 1 134 ? 74.043 -7.862 -8.407 1.00 42.04 100 ASP A N 1
ATOM 803 C CA . ASP A 1 134 ? 74.655 -7.548 -7.144 1.00 46.63 100 ASP A CA 1
ATOM 804 C C . ASP A 1 134 ? 75.283 -8.811 -6.553 1.00 43.29 100 ASP A C 1
ATOM 805 O O . ASP A 1 134 ? 76.318 -8.720 -5.934 1.00 48.01 100 ASP A O 1
ATOM 810 N N . LEU A 1 135 ? 74.709 -9.996 -6.782 1.00 48.70 101 LEU A N 1
ATOM 811 C CA . LEU A 1 135 ? 75.355 -11.177 -6.203 1.00 38.09 101 LEU A CA 1
ATOM 812 C C . LEU A 1 135 ? 76.755 -11.351 -6.796 1.00 41.44 101 LEU A C 1
ATOM 813 O O . LEU A 1 135 ? 77.675 -11.799 -6.063 1.00 43.10 101 LEU A O 1
ATOM 818 N N . ALA A 1 136 ? 76.949 -10.926 -8.061 1.00 41.65 102 ALA A N 1
ATOM 819 C CA . ALA A 1 136 ? 78.234 -11.175 -8.783 1.00 41.13 102 ALA A CA 1
ATOM 820 C C . ALA A 1 136 ? 79.256 -10.069 -8.483 1.00 42.09 102 ALA A C 1
ATOM 821 O O . ALA A 1 136 ? 80.417 -10.369 -8.253 1.00 46.77 102 ALA A O 1
ATOM 823 N N . ILE A 1 137 ? 78.840 -8.805 -8.568 1.00 42.92 103 ILE A N 1
ATOM 824 C CA . ILE A 1 137 ? 79.676 -7.692 -8.081 1.00 52.10 103 ILE A CA 1
ATOM 825 C C . ILE A 1 137 ? 80.107 -7.971 -6.631 1.00 50.06 103 ILE A C 1
ATOM 826 O O . ILE A 1 137 ? 81.333 -7.970 -6.252 1.00 52.12 103 ILE A O 1
ATOM 831 N N . GLY A 1 138 ? 79.090 -8.212 -5.799 1.00 41.19 104 GLY A N 1
ATOM 832 C CA . GLY A 1 138 ? 79.282 -8.678 -4.433 1.00 37.74 104 GLY A CA 1
ATOM 833 C C . GLY A 1 138 ? 80.385 -9.715 -4.319 1.00 38.47 104 GLY A C 1
ATOM 834 O O . GLY A 1 138 ? 81.353 -9.558 -3.548 1.00 36.87 104 GLY A O 1
ATOM 835 N N . THR A 1 139 ? 80.293 -10.781 -5.127 1.00 38.09 105 THR A N 1
ATOM 836 C CA . THR A 1 139 ? 81.236 -11.904 -4.988 1.00 37.67 105 THR A CA 1
ATOM 837 C C . THR A 1 139 ? 82.634 -11.444 -5.408 1.00 41.26 105 THR A C 1
ATOM 838 O O . THR A 1 139 ? 83.642 -11.828 -4.842 1.00 50.72 105 THR A O 1
ATOM 842 N N . VAL A 1 140 ? 82.701 -10.624 -6.447 1.00 51.14 106 VAL A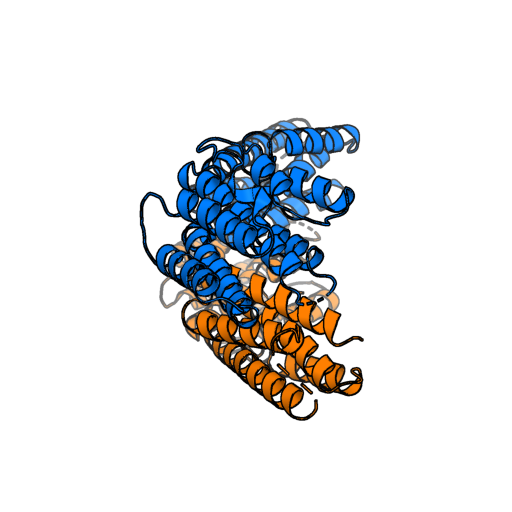 N 1
ATOM 843 C CA . VAL A 1 140 ? 84.003 -10.167 -6.883 1.00 54.47 106 VAL A CA 1
ATOM 844 C C . VAL A 1 140 ? 84.592 -9.176 -5.863 1.00 46.56 106 VAL A C 1
ATOM 845 O O . VAL A 1 140 ? 85.800 -9.187 -5.649 1.00 47.23 106 VAL A O 1
ATOM 849 N N . ASN A 1 141 ? 83.750 -8.396 -5.161 1.00 49.09 107 ASN A N 1
ATOM 850 C CA . ASN A 1 141 ? 84.231 -7.435 -4.135 1.00 43.93 107 ASN A CA 1
ATOM 851 C C . ASN A 1 141 ? 84.829 -8.185 -2.954 1.00 48.16 107 ASN A C 1
ATOM 852 O O . ASN A 1 141 ? 85.814 -7.716 -2.381 1.00 71.14 107 ASN A O 1
ATOM 857 N N . LEU A 1 142 ? 84.248 -9.328 -2.584 1.00 54.31 108 LEU A N 1
ATOM 858 C CA . LEU A 1 142 ? 84.833 -10.138 -1.534 1.00 53.16 108 LEU A CA 1
ATOM 859 C C . LEU A 1 142 ? 86.216 -10.585 -2.011 1.00 50.29 108 LEU A C 1
ATOM 860 O O . LEU A 1 142 ? 87.142 -10.703 -1.230 1.00 62.80 108 LEU A O 1
ATOM 865 N N . LEU A 1 143 ? 86.286 -10.945 -3.287 1.00 58.84 109 LEU A N 1
ATOM 866 C CA . LEU A 1 143 ? 87.457 -11.573 -3.827 1.00 68.10 109 LEU A CA 1
ATOM 867 C C . LEU A 1 143 ? 88.559 -10.513 -3.901 1.00 69.87 109 LEU A C 1
ATOM 868 O O . LEU A 1 143 ? 89.695 -10.824 -3.578 1.00 58.44 109 LEU A O 1
ATOM 873 N N . GLY A 1 144 ? 88.157 -9.281 -4.266 1.00 74.88 110 GLY A N 1
ATOM 874 C CA . GLY A 1 144 ? 88.947 -8.027 -4.194 1.00 79.78 110 GLY A CA 1
ATOM 875 C C . GLY A 1 144 ? 89.670 -7.809 -2.867 1.00 76.55 110 GLY A C 1
ATOM 876 O O . GLY A 1 144 ? 90.866 -7.552 -2.876 1.00 77.55 110 GLY A O 1
ATOM 877 N N . CYS A 1 145 ? 88.949 -7.912 -1.740 1.00 71.04 111 CYS A N 1
ATOM 878 C CA . CYS A 1 145 ? 89.519 -7.781 -0.390 1.00 62.17 111 CYS A CA 1
ATOM 879 C C . CYS A 1 145 ? 90.815 -8.593 -0.287 1.00 77.62 111 CYS A C 1
ATOM 880 O O . CYS A 1 145 ? 91.880 -8.019 -0.132 1.00 97.06 111 CYS A O 1
ATOM 883 N N . GLN A 1 146 ? 90.726 -9.914 -0.455 1.00 91.98 112 GLN A N 1
ATOM 884 C CA . GLN A 1 146 ? 91.886 -10.824 -0.282 1.00 105.66 112 GLN A CA 1
ATOM 885 C C . GLN A 1 146 ? 92.925 -10.656 -1.414 1.00 102.07 112 GLN A C 1
ATOM 886 O O . GLN A 1 146 ? 94.092 -10.963 -1.189 1.00 105.99 112 GLN A O 1
ATOM 892 N N . SER A 1 147 ? 92.510 -10.193 -2.609 1.00 99.11 113 SER A N 1
ATOM 893 C CA . SER A 1 147 ? 93.391 -9.985 -3.803 1.00 93.26 113 SER A CA 1
ATOM 894 C C . SER A 1 147 ? 92.977 -8.720 -4.559 1.00 99.85 113 SER A C 1
ATOM 895 O O . SER A 1 147 ? 92.154 -8.796 -5.471 1.00 88.60 113 SER A O 1
ATOM 898 N N . PRO A 1 148 ? 93.513 -7.520 -4.218 1.00 111.42 114 PRO A N 1
ATOM 899 C CA . PRO A 1 148 ? 93.025 -6.257 -4.794 1.00 109.01 114 PRO A CA 1
ATOM 900 C C . PRO A 1 148 ? 93.134 -6.034 -6.319 1.00 107.40 114 PRO A C 1
ATOM 901 O O . PRO A 1 148 ? 92.360 -5.233 -6.863 1.00 90.83 114 PRO A O 1
ATOM 905 N N . GLU A 1 149 ? 94.065 -6.728 -6.993 1.00 101.37 115 GLU A N 1
ATOM 906 C CA . GLU A 1 149 ? 94.378 -6.517 -8.442 1.00 100.67 115 GLU A CA 1
ATOM 907 C C . GLU A 1 149 ? 93.170 -6.853 -9.334 1.00 102.54 115 GLU A C 1
ATOM 908 O O . GLU A 1 149 ? 92.937 -6.188 -10.356 1.00 98.40 115 GLU A O 1
ATOM 914 N N . ILE A 1 150 ? 92.403 -7.870 -8.917 1.00 110.01 116 ILE A N 1
ATOM 915 C CA . ILE A 1 150 ? 91.221 -8.438 -9.625 1.00 106.84 116 ILE A CA 1
ATOM 916 C C . ILE A 1 150 ? 90.125 -7.382 -9.886 1.00 106.86 116 ILE A C 1
ATOM 917 O O . ILE A 1 150 ? 89.311 -7.575 -10.791 1.00 95.49 116 ILE A O 1
ATOM 922 N N . LEU A 1 151 ? 90.069 -6.301 -9.091 1.00 112.37 117 LEU A N 1
ATOM 923 C CA . LEU A 1 151 ? 88.874 -5.416 -9.027 1.00 118.38 117 LEU A CA 1
ATOM 924 C C . LEU A 1 151 ? 88.679 -4.622 -10.332 1.00 109.94 117 LEU A C 1
ATOM 925 O O . LEU A 1 151 ? 87.552 -4.235 -10.620 1.00 82.34 117 LEU A O 1
ATOM 930 N N . SER A 1 152 ? 89.747 -4.395 -11.118 1.00 124.84 118 SER A N 1
ATOM 931 C CA . SER A 1 152 ? 89.659 -3.566 -12.353 1.00 127.36 118 SER A CA 1
ATOM 932 C C . SER A 1 152 ? 89.535 -4.423 -13.632 1.00 126.33 118 SER A C 1
ATOM 933 O O . SER A 1 152 ? 89.924 -3.958 -14.709 1.00 114.55 118 SER A O 1
ATOM 936 N N . ILE A 1 153 ? 88.965 -5.642 -13.526 1.00 126.68 119 ILE A N 1
ATOM 937 C CA . ILE A 1 153 ? 88.327 -6.351 -14.676 1.00 115.28 119 ILE A CA 1
ATOM 938 C C . ILE A 1 153 ? 86.899 -5.831 -14.806 1.00 114.46 119 ILE A C 1
ATOM 939 O O . ILE A 1 153 ? 86.150 -5.878 -13.832 1.00 99.89 119 ILE A O 1
ATOM 944 N N . PRO A 1 154 ? 86.459 -5.384 -16.009 1.00 118.79 120 PRO A N 1
ATOM 945 C CA . PRO A 1 154 ? 85.188 -4.668 -16.149 1.00 114.27 120 PRO A CA 1
ATOM 946 C C . PRO A 1 154 ? 83.979 -5.622 -16.133 1.00 108.56 120 PRO A C 1
ATOM 947 O O . PRO A 1 154 ? 83.977 -6.652 -16.844 1.00 88.34 120 PRO A O 1
ATOM 951 N N . TYR A 1 155 ? 82.965 -5.277 -15.327 1.00 95.40 121 TYR A N 1
ATOM 952 C CA . TYR A 1 155 ? 81.797 -6.141 -15.112 1.00 100.11 121 TYR A CA 1
ATOM 953 C C . TYR A 1 155 ? 80.919 -6.157 -16.373 1.00 100.51 121 TYR A C 1
ATOM 954 O O . TYR A 1 155 ? 80.370 -5.122 -16.753 1.00 102.64 121 TYR A O 1
ATOM 963 N N . ASP A 1 156 ? 80.771 -7.344 -16.985 1.00 90.12 122 ASP A N 1
ATOM 964 C CA . ASP A 1 156 ? 79.938 -7.552 -18.185 1.00 85.00 122 ASP A CA 1
ATOM 965 C C . ASP A 1 156 ? 78.560 -8.090 -17.771 1.00 74.90 122 ASP A C 1
ATOM 966 O O . ASP A 1 156 ? 78.389 -9.294 -17.558 1.00 62.65 122 ASP A O 1
ATOM 971 N N . LYS A 1 157 ? 77.577 -7.184 -17.716 1.00 84.36 123 LYS A N 1
ATOM 972 C CA . LYS A 1 157 ? 76.154 -7.520 -17.519 1.00 90.79 123 LYS A CA 1
ATOM 973 C C . LYS A 1 157 ? 75.816 -8.882 -18.151 1.00 82.25 123 LYS A C 1
ATOM 974 O O . LYS A 1 157 ? 75.192 -9.731 -17.474 1.00 63.23 123 LYS A O 1
ATOM 980 N N . ASP A 1 158 ? 76.256 -9.106 -19.406 1.00 78.27 124 ASP A N 1
ATOM 981 C CA . ASP A 1 158 ? 75.711 -10.179 -20.279 1.00 79.21 124 ASP A CA 1
ATOM 982 C C . ASP A 1 158 ? 76.722 -11.299 -20.577 1.00 66.33 124 ASP A C 1
ATOM 983 O O . ASP A 1 158 ? 76.413 -12.212 -21.341 1.00 73.22 124 ASP A O 1
ATOM 988 N N . GLN A 1 159 ? 77.916 -11.229 -19.985 1.00 61.45 125 GLN A N 1
ATOM 989 C CA . GLN A 1 159 ? 78.926 -12.309 -19.952 1.00 54.19 125 GLN A CA 1
ATOM 990 C C . GLN A 1 159 ? 78.314 -13.635 -19.517 1.00 63.63 125 GLN A C 1
ATOM 991 O O . GLN A 1 159 ? 77.703 -13.689 -18.464 1.00 59.71 125 GLN A O 1
ATOM 997 N N . PRO A 1 160 ? 78.494 -14.767 -20.234 1.00 58.84 126 PRO A N 1
ATOM 998 C CA . PRO A 1 160 ? 77.792 -15.991 -19.862 1.00 59.65 126 PRO A CA 1
ATOM 999 C C . PRO A 1 160 ? 78.296 -16.605 -18.545 1.00 56.71 126 PRO A C 1
ATOM 1000 O O . PRO A 1 160 ? 79.488 -16.478 -18.180 1.00 47.24 126 PRO A O 1
ATOM 1004 N N . VAL A 1 161 ? 77.393 -17.326 -17.866 1.00 53.27 127 VAL A N 1
ATOM 1005 C CA . VAL A 1 161 ? 77.588 -17.705 -16.453 1.00 43.92 127 VAL A CA 1
ATOM 1006 C C . VAL A 1 161 ? 78.839 -18.531 -16.313 1.00 46.75 127 VAL A C 1
ATOM 1007 O O . VAL A 1 161 ? 79.636 -18.286 -15.397 1.00 47.48 127 VAL A O 1
ATOM 1011 N N . HIS A 1 162 ? 78.971 -19.520 -17.201 1.00 40.49 128 HIS A N 1
ATOM 1012 C CA . HIS A 1 162 ? 80.059 -20.446 -17.112 1.00 52.70 128 HIS A CA 1
ATOM 1013 C C . HIS A 1 162 ? 81.358 -19.699 -17.350 1.00 51.28 128 HIS A C 1
ATOM 1014 O O . HIS A 1 162 ? 82.408 -20.146 -16.902 1.00 45.15 128 HIS A O 1
ATOM 1021 N N . GLU A 1 163 ? 81.283 -18.590 -18.097 1.00 46.17 129 GLU A N 1
ATOM 1022 C CA . GLU A 1 163 ? 82.534 -17.850 -18.356 1.00 58.79 129 GLU A CA 1
ATOM 1023 C C . GLU A 1 163 ? 82.932 -17.033 -17.119 1.00 48.87 129 GLU A C 1
ATOM 1024 O O . GLU A 1 163 ? 84.106 -16.958 -16.804 1.00 54.17 129 GLU A O 1
ATOM 1030 N N . TRP A 1 164 ? 81.940 -16.540 -16.370 1.00 47.81 130 TRP A N 1
ATOM 1031 C CA . TRP A 1 164 ? 82.172 -15.815 -15.108 1.00 50.98 130 TRP A CA 1
ATOM 1032 C C . TRP A 1 164 ? 82.721 -16.767 -14.049 1.00 50.41 130 TRP A C 1
ATOM 1033 O O . TRP A 1 164 ? 83.673 -16.489 -13.341 1.00 63.71 130 TRP A O 1
ATOM 1044 N N . CYS A 1 165 ? 82.090 -17.926 -13.964 1.00 52.59 131 CYS A N 1
ATOM 1045 C CA . CYS A 1 165 ? 82.472 -18.869 -13.008 1.00 47.17 131 CYS A CA 1
ATOM 1046 C C . CYS A 1 165 ? 83.911 -19.300 -13.250 1.00 38.66 131 CYS A C 1
ATOM 1047 O O . CYS A 1 165 ? 84.624 -19.565 -12.335 1.00 50.09 131 CYS A O 1
ATOM 1050 N N . ALA A 1 166 ? 84.309 -19.435 -14.515 1.00 61.87 132 ALA A N 1
ATOM 1051 C CA . ALA A 1 166 ? 85.638 -19.963 -14.839 1.00 60.76 132 ALA A CA 1
ATOM 1052 C C . ALA A 1 166 ? 86.699 -18.921 -14.467 1.00 54.17 132 ALA A C 1
ATOM 1053 O O . ALA A 1 166 ? 87.711 -19.227 -13.882 1.00 55.19 132 ALA A O 1
ATOM 1055 N N . CYS A 1 167 ? 86.386 -17.673 -14.802 1.00 55.55 133 CYS A N 1
ATOM 1056 C CA . CYS A 1 167 ? 87.183 -16.521 -14.522 1.00 57.54 133 CYS A CA 1
ATOM 1057 C C . CYS A 1 167 ? 87.554 -16.454 -13.027 1.00 55.30 133 CYS A C 1
ATOM 1058 O O . CYS A 1 167 ? 88.744 -16.514 -12.665 1.00 58.53 133 CYS A O 1
ATOM 1061 N N . PHE A 1 168 ? 86.544 -16.416 -12.145 1.00 52.68 134 PHE A N 1
ATOM 1062 C CA . PHE A 1 168 ? 86.756 -16.073 -10.736 1.00 48.11 134 PHE A CA 1
ATOM 1063 C C . PHE A 1 168 ? 87.009 -17.277 -9.830 1.00 45.42 134 PHE A C 1
ATOM 1064 O O . PHE A 1 168 ? 87.264 -17.084 -8.649 1.00 45.46 134 PHE A O 1
ATOM 1072 N N . LEU A 1 169 ? 86.919 -18.493 -10.353 1.00 48.30 135 LEU A N 1
ATOM 1073 C CA . LEU A 1 169 ? 87.329 -19.645 -9.576 1.00 51.45 135 LEU A CA 1
ATOM 1074 C C . LEU A 1 169 ? 88.857 -19.615 -9.515 1.00 51.14 135 LEU A C 1
ATOM 1075 O O . LEU A 1 169 ? 89.480 -19.239 -10.501 1.00 71.34 135 LEU A O 1
ATOM 1080 N N . THR A 1 170 ? 89.442 -19.962 -8.364 1.00 64.32 136 THR A N 1
ATOM 1081 C CA . THR A 1 170 ? 90.921 -19.954 -8.184 1.00 61.94 136 THR A CA 1
ATOM 1082 C C . THR A 1 170 ? 91.367 -21.310 -7.635 1.00 59.19 136 THR A C 1
ATOM 1083 O O . THR A 1 170 ? 90.730 -21.810 -6.745 1.00 58.62 136 THR A O 1
ATOM 1087 N N . SER A 1 171 ? 92.452 -21.861 -8.208 1.00 60.20 137 SER A N 1
ATOM 1088 C CA . SER A 1 171 ? 93.202 -23.035 -7.695 1.00 65.75 137 SER A CA 1
ATOM 1089 C C . SER A 1 171 ? 92.363 -24.317 -7.831 1.00 62.97 137 SER A C 1
ATOM 1090 O O . SER A 1 171 ? 92.376 -25.176 -6.933 1.00 67.19 137 SER A O 1
ATOM 1093 N N . VAL A 1 172 ? 91.670 -24.434 -8.971 1.00 52.32 138 VAL A N 1
ATOM 1094 C CA . VAL A 1 172 ? 90.819 -25.577 -9.327 1.00 70.33 138 VAL A CA 1
ATOM 1095 C C . VAL A 1 172 ? 91.483 -26.307 -10.501 1.00 71.85 138 VAL A C 1
ATOM 1096 O O . VAL A 1 172 ? 91.715 -25.685 -11.542 1.00 81.03 138 VAL A O 1
ATOM 1100 N N . ASP A 1 173 ? 91.766 -27.608 -10.339 1.00 82.70 139 ASP A N 1
ATOM 1101 C CA . ASP A 1 173 ? 92.406 -28.426 -11.409 1.00 86.77 139 ASP A CA 1
ATOM 1102 C C . ASP A 1 173 ? 91.466 -28.491 -12.627 1.00 87.80 139 ASP A C 1
ATOM 1103 O O . ASP A 1 173 ? 90.247 -28.239 -12.526 1.00 84.67 139 ASP A O 1
ATOM 1108 N N . GLU A 1 174 ? 92.042 -28.830 -13.786 1.00 85.20 140 GLU A N 1
ATOM 1109 C CA . GLU A 1 174 ? 91.384 -28.607 -15.081 1.00 93.28 140 GLU A CA 1
ATOM 1110 C C . GLU A 1 174 ? 90.292 -29.667 -15.335 1.00 83.25 140 GLU A C 1
ATOM 1111 O O . GLU A 1 174 ? 89.444 -29.479 -16.198 1.00 64.74 140 GLU A O 1
ATOM 1117 N N . GLU A 1 175 ? 90.303 -30.763 -14.568 1.00 87.86 141 GLU A N 1
ATOM 1118 C CA . GLU A 1 175 ? 89.253 -31.775 -14.642 1.00 88.46 141 GLU A CA 1
ATOM 1119 C C . GLU A 1 175 ? 87.977 -31.254 -13.966 1.00 87.46 141 GLU A C 1
ATOM 1120 O O . GLU A 1 175 ? 86.872 -31.546 -14.412 1.00 100.98 141 GLU A O 1
ATOM 1126 N N . ALA A 1 176 ? 88.138 -30.497 -12.876 1.00 87.62 142 ALA A N 1
ATOM 1127 C CA . ALA A 1 176 ? 87.002 -29.918 -12.152 1.00 78.74 142 ALA A CA 1
ATOM 1128 C C . ALA A 1 176 ? 86.326 -28.843 -13.018 1.00 64.73 142 ALA A C 1
ATOM 1129 O O . ALA A 1 176 ? 85.082 -28.786 -13.081 1.00 54.90 142 ALA A O 1
ATOM 1131 N N . LEU A 1 177 ? 87.155 -28.035 -13.693 1.00 64.70 143 LEU A N 1
ATOM 1132 C CA . LEU A 1 177 ? 86.713 -26.940 -14.540 1.00 63.64 143 LEU A CA 1
ATOM 1133 C C . LEU A 1 177 ? 85.826 -27.479 -15.656 1.00 65.25 143 LEU A C 1
ATOM 1134 O O . LEU A 1 177 ? 84.802 -26.846 -15.966 1.00 63.40 143 LEU A O 1
ATOM 1139 N N . ARG A 1 178 ? 86.257 -28.620 -16.227 1.00 65.81 144 ARG A N 1
ATOM 1140 C CA . ARG A 1 178 ? 85.600 -29.328 -17.327 1.00 70.25 144 ARG A CA 1
ATOM 1141 C C . ARG A 1 178 ? 84.180 -29.715 -16.906 1.00 68.44 144 ARG A C 1
ATOM 1142 O O . ARG A 1 178 ? 83.174 -29.324 -17.547 1.00 66.62 144 ARG A O 1
ATOM 1150 N N . LYS A 1 179 ? 84.127 -30.514 -15.837 1.00 63.95 145 LYS A N 1
ATOM 1151 C CA . LYS A 1 179 ? 82.889 -30.950 -15.222 1.00 55.19 145 LYS A CA 1
ATOM 1152 C C . LYS A 1 179 ? 82.015 -29.715 -14.971 1.00 45.07 145 LYS A C 1
ATOM 1153 O O . LYS A 1 179 ? 80.868 -29.638 -15.413 1.00 45.28 145 LYS A O 1
ATOM 1159 N N . ILE A 1 180 ? 82.574 -28.706 -14.321 1.00 43.16 146 ILE A N 1
ATOM 1160 C CA . ILE A 1 180 ? 81.783 -27.531 -13.984 1.00 47.38 146 ILE A CA 1
ATOM 1161 C C . ILE A 1 180 ? 81.242 -26.866 -15.247 1.00 42.49 146 ILE A C 1
ATOM 1162 O O . ILE A 1 180 ? 80.055 -26.468 -15.297 1.00 50.63 146 ILE A O 1
ATOM 1167 N N . SER A 1 181 ? 82.103 -26.789 -16.261 1.00 41.86 147 SER A N 1
ATOM 1168 C CA . SER A 1 181 ? 81.778 -26.232 -17.588 1.00 40.35 147 SER A CA 1
ATOM 1169 C C . SER A 1 181 ? 80.667 -27.051 -18.257 1.00 43.53 147 SER A C 1
ATOM 1170 O O . SER A 1 181 ? 79.677 -26.486 -18.883 1.00 37.31 147 SER A O 1
ATOM 1173 N N . SER A 1 182 ? 80.774 -28.383 -18.150 1.00 43.46 148 SER A N 1
ATOM 1174 C CA . SER A 1 182 ? 79.746 -29.213 -18.796 1.00 44.78 148 SER A CA 1
ATOM 1175 C C . SER A 1 182 ? 78.396 -28.958 -18.120 1.00 48.94 148 SER A C 1
ATOM 1176 O O . SER A 1 182 ? 77.373 -29.079 -18.806 1.00 49.63 148 SER A O 1
ATOM 1179 N N . MET A 1 183 ? 78.406 -28.555 -16.828 1.00 47.80 149 MET A N 1
ATOM 1180 C CA . MET A 1 183 ? 77.197 -28.279 -16.074 1.00 44.13 149 MET A CA 1
ATOM 1181 C C . MET A 1 183 ? 76.711 -26.845 -16.341 1.00 43.50 149 MET A C 1
ATOM 1182 O O . MET A 1 183 ? 75.532 -26.613 -16.710 1.00 37.09 149 MET A O 1
ATOM 1187 N N . LEU A 1 184 ? 77.638 -25.885 -16.303 1.00 43.19 150 LEU A N 1
ATOM 1188 C CA . LEU A 1 184 ? 77.294 -24.471 -16.493 1.00 42.74 150 LEU A CA 1
ATOM 1189 C C . LEU A 1 184 ? 77.112 -24.054 -17.969 1.00 43.42 150 LEU A C 1
ATOM 1190 O O . LEU A 1 184 ? 76.382 -23.082 -18.265 1.00 46.80 150 LEU A O 1
ATOM 1195 N N . ASP A 1 185 ? 77.778 -24.735 -18.911 1.00 52.41 151 ASP A N 1
ATOM 1196 C CA . ASP A 1 185 ? 77.597 -24.481 -20.347 1.00 49.62 151 ASP A CA 1
ATOM 1197 C C . ASP A 1 185 ? 76.694 -25.566 -20.901 1.00 51.49 151 ASP A C 1
ATOM 1198 O O . ASP A 1 185 ? 77.165 -26.651 -21.316 1.00 50.37 151 ASP A O 1
ATOM 1203 N N . ASN A 1 186 ? 75.393 -25.298 -20.833 1.00 44.46 152 ASN A N 1
ATOM 1204 C CA . ASN A 1 186 ? 74.451 -26.339 -21.088 1.00 47.45 152 ASN A CA 1
ATOM 1205 C C . ASN A 1 186 ? 73.770 -26.073 -22.437 1.00 47.54 152 ASN A C 1
ATOM 1206 O O . ASN A 1 186 ? 72.579 -26.340 -22.569 1.00 37.95 152 ASN A O 1
ATOM 1211 N N . LYS A 1 187 ? 74.500 -25.454 -23.390 1.00 41.66 153 LYS A N 1
ATOM 1212 C CA . LYS A 1 187 ? 74.131 -25.382 -24.794 1.00 37.19 153 LYS A CA 1
ATOM 1213 C C . LYS A 1 187 ? 72.800 -24.659 -24.957 1.00 45.08 153 LYS A C 1
ATOM 1214 O O . LYS A 1 187 ? 71.814 -25.151 -25.568 1.00 45.06 153 LYS A O 1
ATOM 1220 N N . HIS A 1 188 ? 72.816 -23.435 -24.446 1.00 38.04 154 HIS A N 1
ATOM 1221 C CA . HIS A 1 188 ? 71.702 -22.594 -24.434 1.00 41.27 154 HIS A CA 1
ATOM 1222 C C . HIS A 1 188 ? 70.529 -23.388 -23.892 1.00 40.13 154 HIS A C 1
ATOM 1223 O O . HIS A 1 188 ? 69.434 -23.251 -24.357 1.00 37.82 154 HIS A O 1
ATOM 1230 N N . PHE A 1 189 ? 70.784 -24.092 -22.786 1.00 36.35 155 PHE A N 1
ATOM 1231 C CA . PHE A 1 189 ? 69.722 -24.624 -21.988 1.00 34.67 155 PHE A CA 1
ATOM 1232 C C . PHE A 1 189 ? 69.128 -25.818 -22.710 1.00 33.01 155 PHE A C 1
ATOM 1233 O O . PHE A 1 189 ? 67.988 -26.135 -22.520 1.00 30.80 155 PHE A O 1
ATOM 1241 N N . SER A 1 190 ? 69.931 -26.498 -23.527 1.00 38.55 156 SER A N 1
ATOM 1242 C CA . SER A 1 190 ? 69.341 -27.645 -24.216 1.00 41.66 156 SER A CA 1
ATOM 1243 C C . SER A 1 190 ? 69.119 -28.741 -23.179 1.00 42.89 156 SER A C 1
ATOM 1244 O O . SER A 1 190 ? 68.247 -29.555 -23.379 1.00 53.69 156 SER A O 1
ATOM 1247 N N . TYR A 1 191 ? 69.922 -28.701 -22.103 1.00 43.45 157 TYR A N 1
ATOM 1248 C CA . TYR A 1 191 ? 69.720 -29.469 -20.895 1.00 45.59 157 TYR A CA 1
ATOM 1249 C C . TYR A 1 191 ? 70.034 -28.653 -19.619 1.00 42.10 157 TYR A C 1
ATOM 1250 O O . TYR A 1 191 ? 70.466 -27.490 -19.613 1.00 41.39 157 TYR A O 1
ATOM 1259 N N . MET A 1 192 ? 69.764 -29.268 -18.472 1.00 47.47 158 MET A N 1
ATOM 1260 C CA . MET A 1 192 ? 69.978 -28.672 -17.182 1.00 37.27 158 MET A CA 1
ATOM 1261 C C . MET A 1 192 ? 70.194 -29.808 -16.219 1.00 30.93 158 MET A C 1
ATOM 1262 O O . MET A 1 192 ? 69.321 -30.593 -16.116 1.00 33.93 158 MET A O 1
ATOM 1267 N N . TYR A 1 193 ? 71.350 -29.820 -15.530 1.00 34.61 159 TYR A N 1
ATOM 1268 C CA . TYR A 1 193 ? 71.649 -30.734 -14.418 1.00 28.70 159 TYR A CA 1
ATOM 1269 C C . TYR A 1 193 ? 70.766 -30.399 -13.197 1.00 26.84 159 TYR A C 1
ATOM 1270 O O . TYR A 1 193 ? 70.330 -29.305 -13.047 1.00 32.34 159 TYR A O 1
ATOM 1279 N N . ASN A 1 194 ? 70.493 -31.370 -12.332 1.00 31.10 160 ASN A N 1
ATOM 1280 C CA . ASN A 1 194 ? 69.546 -31.119 -11.160 1.00 29.28 160 ASN A CA 1
ATOM 1281 C C . ASN A 1 194 ? 70.268 -30.618 -9.896 1.00 30.24 160 ASN A C 1
ATOM 1282 O O . ASN A 1 194 ? 71.507 -30.577 -9.785 1.00 34.37 160 ASN A O 1
ATOM 1287 N N . PHE A 1 195 ? 69.466 -30.220 -8.897 1.00 32.14 161 PHE A N 1
ATOM 1288 C CA . PHE A 1 195 ? 69.996 -29.655 -7.697 1.00 28.59 161 PHE A CA 1
ATOM 1289 C C . PHE A 1 195 ? 71.010 -30.623 -7.035 1.00 29.45 161 PHE A C 1
ATOM 1290 O O . PHE A 1 195 ? 72.133 -30.319 -6.652 1.00 28.75 161 PHE A O 1
ATOM 1298 N N . LYS A 1 196 ? 70.559 -31.842 -6.816 1.00 30.21 162 LYS A N 1
ATOM 1299 C CA . LYS A 1 196 ? 71.366 -32.831 -6.188 1.00 31.17 162 LYS A CA 1
ATOM 1300 C C . LYS A 1 196 ? 72.710 -33.012 -6.894 1.00 27.23 162 LYS A C 1
ATOM 1301 O O . LYS A 1 196 ? 73.654 -33.353 -6.286 1.00 40.80 162 LYS A O 1
ATOM 1307 N N . THR A 1 197 ? 72.748 -32.845 -8.218 1.00 31.22 163 THR A N 1
ATOM 1308 C CA . THR A 1 197 ? 73.943 -33.042 -8.935 1.00 31.20 163 THR A CA 1
ATOM 1309 C C . THR A 1 197 ? 74.846 -31.828 -8.679 1.00 30.02 163 THR A C 1
ATOM 1310 O O . THR A 1 197 ? 76.027 -31.940 -8.380 1.00 40.30 163 THR A O 1
ATOM 1314 N N . PHE A 1 198 ? 74.289 -30.648 -8.726 1.00 24.84 164 PHE A N 1
ATOM 1315 C CA . PHE A 1 198 ? 75.126 -29.510 -8.389 1.00 29.96 164 PHE A CA 1
ATOM 1316 C C . PHE A 1 198 ? 75.670 -29.594 -6.940 1.00 32.49 164 PHE A C 1
ATOM 1317 O O . PHE A 1 198 ? 76.792 -29.249 -6.668 1.00 31.94 164 PHE A O 1
ATOM 1325 N N . LEU A 1 199 ? 74.882 -30.076 -5.983 1.00 38.68 165 LEU A N 1
ATOM 1326 C CA . LEU A 1 199 ? 75.418 -30.316 -4.632 1.00 38.92 165 LEU A CA 1
ATOM 1327 C C . LEU A 1 199 ? 76.613 -31.252 -4.639 1.00 38.02 165 LEU A C 1
ATOM 1328 O O . LEU A 1 199 ? 77.548 -31.048 -3.885 1.00 42.07 165 LEU A O 1
ATOM 1333 N N . LYS A 1 200 ? 76.493 -32.350 -5.367 1.00 42.06 166 LYS A N 1
ATOM 1334 C CA . LYS A 1 200 ? 77.526 -33.321 -5.427 1.00 39.09 166 LYS A CA 1
ATOM 1335 C C . LYS A 1 200 ? 78.842 -32.659 -5.848 1.00 42.80 166 LYS A C 1
ATOM 1336 O O . LYS A 1 200 ? 79.848 -32.884 -5.217 1.00 42.91 166 LYS A O 1
ATOM 1342 N N . TYR A 1 201 ? 78.827 -31.824 -6.893 1.00 44.25 167 TYR A N 1
ATOM 1343 C CA . TYR A 1 201 ? 80.055 -31.182 -7.322 1.00 47.60 167 TYR A CA 1
ATOM 1344 C C . TYR A 1 201 ? 80.438 -30.104 -6.296 1.00 44.92 167 TYR A C 1
ATOM 1345 O O . TYR A 1 201 ? 81.605 -29.858 -6.169 1.00 47.88 167 TYR A O 1
ATOM 1354 N N . SER A 1 202 ? 79.521 -29.494 -5.528 1.00 46.88 168 SER A N 1
ATOM 1355 C CA . SER A 1 202 ? 80.039 -28.455 -4.628 1.00 39.96 168 SER A CA 1
ATOM 1356 C C . SER A 1 202 ? 80.878 -29.135 -3.559 1.00 49.39 168 SER A C 1
ATOM 1357 O O . SER A 1 202 ? 81.889 -28.596 -3.126 1.00 42.81 168 SER A O 1
ATOM 1360 N N . LEU A 1 203 ? 80.478 -30.347 -3.171 1.00 47.16 169 LEU A N 1
ATOM 1361 C CA . LEU A 1 203 ? 81.225 -31.050 -2.147 1.00 51.96 169 LEU A CA 1
ATOM 1362 C C . LEU A 1 203 ? 82.642 -31.385 -2.629 1.00 51.49 169 LEU A C 1
ATOM 1363 O O . LEU A 1 203 ? 83.593 -31.396 -1.821 1.00 59.24 169 LEU A O 1
ATOM 1368 N N . GLU A 1 204 ? 82.827 -31.560 -3.938 1.00 56.86 170 GLU A N 1
ATOM 1369 C CA . GLU A 1 204 ? 84.132 -31.918 -4.470 1.00 61.80 170 GLU A CA 1
ATOM 1370 C C . GLU A 1 204 ? 85.001 -30.674 -4.639 1.00 59.10 170 GLU A C 1
ATOM 1371 O O . GLU A 1 204 ? 86.183 -30.792 -4.812 1.00 53.84 170 GLU A O 1
ATOM 1377 N N . LEU A 1 205 ? 84.412 -29.482 -4.535 1.00 59.55 171 LEU A N 1
ATOM 1378 C CA . LEU A 1 205 ? 85.190 -28.235 -4.466 1.00 61.35 171 LEU A CA 1
ATOM 1379 C C . LEU A 1 205 ? 85.882 -28.076 -3.094 1.00 67.25 171 LEU A C 1
ATOM 1380 O O . LEU A 1 205 ? 86.782 -27.247 -2.954 1.00 74.87 171 LEU A O 1
ATOM 1385 N N . GLU A 1 206 ? 85.438 -28.825 -2.076 1.00 64.66 172 GLU A N 1
ATOM 1386 C CA . GLU A 1 206 ? 85.950 -28.727 -0.696 1.00 67.49 172 GLU A CA 1
ATOM 1387 C C . GLU A 1 206 ? 87.020 -29.795 -0.424 1.00 72.88 172 GLU A C 1
ATOM 1388 O O . GLU A 1 206 ? 86.690 -30.990 -0.356 1.00 70.96 172 GLU A O 1
ATOM 1394 N N . THR A 1 207 ? 88.274 -29.332 -0.221 1.00 93.95 173 THR A N 1
ATOM 1395 C CA . THR A 1 207 ? 89.508 -30.151 0.072 1.00 99.41 173 THR A CA 1
ATOM 1396 C C . THR A 1 207 ? 90.597 -29.284 0.753 1.00 97.93 173 THR A C 1
ATOM 1397 O O . THR A 1 207 ? 91.484 -28.737 0.065 1.00 79.04 173 THR A O 1
ATOM 1401 N N . ALA A 1 208 ? 90.552 -29.233 2.103 1.00 104.35 174 ALA A N 1
ATOM 1402 C CA . ALA A 1 208 ? 91.148 -28.181 3.011 1.00 100.15 174 ALA A CA 1
ATOM 1403 C C . ALA A 1 208 ? 92.172 -27.317 2.262 1.00 96.57 174 ALA A C 1
ATOM 1404 O O . ALA A 1 208 ? 91.942 -26.121 2.025 1.00 88.65 174 ALA A O 1
ATOM 1406 N N . PHE A 1 211 ? 88.928 -25.527 5.731 1.00 73.41 177 PHE A N 1
ATOM 1407 C CA . PHE A 1 211 ? 87.891 -24.496 5.578 1.00 80.48 177 PHE A CA 1
ATOM 1408 C C . PHE A 1 211 ? 88.565 -23.121 5.569 1.00 83.11 177 PHE A C 1
ATOM 1409 O O . PHE A 1 211 ? 88.368 -22.302 6.503 1.00 69.74 177 PHE A O 1
ATOM 1417 N N . ASP A 1 212 ? 89.362 -22.903 4.513 1.00 77.11 178 ASP A N 1
ATOM 1418 C CA . ASP A 1 212 ? 90.042 -21.648 4.245 1.00 74.72 178 ASP A CA 1
ATOM 1419 C C . ASP A 1 212 ? 89.178 -20.814 3.290 1.00 71.26 178 ASP A C 1
ATOM 1420 O O . ASP A 1 212 ? 88.277 -21.317 2.605 1.00 67.28 178 ASP A O 1
ATOM 1425 N N . LEU A 1 213 ? 89.521 -19.531 3.227 1.00 63.66 179 LEU A N 1
ATOM 1426 C CA . LEU A 1 213 ? 88.743 -18.512 2.617 1.00 59.23 179 LEU A CA 1
ATOM 1427 C C . LEU A 1 213 ? 88.607 -18.749 1.106 1.00 62.98 179 LEU A C 1
ATOM 1428 O O . LEU A 1 213 ? 87.563 -18.466 0.539 1.00 64.52 179 LEU A O 1
ATOM 1433 N N . SER A 1 214 ? 89.668 -19.241 0.457 1.00 57.10 180 SER A N 1
ATOM 1434 C CA . SER A 1 214 ? 89.722 -19.279 -0.991 1.00 58.00 180 SER A CA 1
ATOM 1435 C C . SER A 1 214 ? 88.667 -20.276 -1.511 1.00 65.61 180 SER A C 1
ATOM 1436 O O . SER A 1 214 ? 87.767 -19.882 -2.292 1.00 64.01 180 SER A O 1
ATOM 1439 N N . THR A 1 215 ? 88.727 -21.524 -1.022 1.00 54.69 181 THR A N 1
ATOM 1440 C CA . THR A 1 215 ? 87.711 -22.506 -1.315 1.00 58.19 181 THR A CA 1
ATOM 1441 C C . THR A 1 215 ? 86.336 -21.991 -0.877 1.00 49.33 181 THR A C 1
ATOM 1442 O O . THR A 1 215 ? 85.320 -22.219 -1.566 1.00 65.26 181 THR A O 1
ATOM 1446 N N . GLY A 1 216 ? 86.292 -21.207 0.189 1.00 47.17 182 GLY A N 1
ATOM 1447 C CA . GLY A 1 216 ? 85.028 -20.572 0.617 1.00 44.43 182 GLY A CA 1
ATOM 1448 C C . GLY A 1 216 ? 84.407 -19.761 -0.507 1.00 42.95 182 GLY A C 1
ATOM 1449 O O . GLY A 1 216 ? 83.206 -19.839 -0.785 1.00 55.20 182 GLY A O 1
ATOM 1450 N N . LEU A 1 217 ? 85.240 -18.942 -1.132 1.00 40.36 183 LEU A N 1
ATOM 1451 C CA . LEU A 1 217 ? 84.819 -18.019 -2.165 1.00 40.72 183 LEU A CA 1
ATOM 1452 C C . LEU A 1 217 ? 84.651 -18.772 -3.496 1.00 39.87 183 LEU A C 1
ATOM 1453 O O . LEU A 1 217 ? 83.937 -18.344 -4.376 1.00 52.32 183 LEU A O 1
ATOM 1458 N N . ASN A 1 218 ? 85.280 -19.936 -3.610 1.00 44.13 184 ASN A N 1
ATOM 1459 C CA . ASN A 1 218 ? 85.096 -20.801 -4.750 1.00 42.38 184 ASN A CA 1
ATOM 1460 C C . ASN A 1 218 ? 83.636 -21.275 -4.767 1.00 42.51 184 ASN A C 1
ATOM 1461 O O . ASN A 1 218 ? 82.889 -20.986 -5.710 1.00 50.41 184 ASN A O 1
ATOM 1466 N N . VAL A 1 219 ? 83.222 -21.863 -3.643 1.00 37.58 185 VAL A N 1
ATOM 1467 C CA . VAL A 1 219 ? 81.878 -22.345 -3.397 1.00 36.00 185 VAL A CA 1
ATOM 1468 C C . VAL A 1 219 ? 80.889 -21.212 -3.630 1.00 37.40 185 VAL A C 1
ATOM 1469 O O . VAL A 1 219 ? 79.762 -21.433 -4.169 1.00 38.12 185 VAL A O 1
ATOM 1473 N N . LEU A 1 220 ? 81.272 -19.991 -3.261 1.00 40.10 186 LEU A N 1
ATOM 1474 C CA . LEU A 1 220 ? 80.281 -18.908 -3.418 1.00 33.33 186 LEU A CA 1
ATOM 1475 C C . LEU A 1 220 ? 80.085 -18.633 -4.887 1.00 37.37 186 LEU A C 1
ATOM 1476 O O . LEU A 1 220 ? 78.876 -18.577 -5.381 1.00 40.24 186 LEU A O 1
ATOM 1481 N N . VAL A 1 221 ? 81.223 -18.576 -5.595 1.00 33.32 187 VAL A N 1
ATOM 1482 C CA . VAL A 1 221 ? 81.201 -18.413 -7.073 1.00 41.56 187 VAL A CA 1
ATOM 1483 C C . VAL A 1 221 ? 80.318 -19.497 -7.718 1.00 42.34 187 VAL A C 1
ATOM 1484 O O . VAL A 1 221 ? 79.458 -19.239 -8.542 1.00 46.72 187 VAL A O 1
ATOM 1488 N N . TYR A 1 222 ? 80.564 -20.745 -7.356 1.00 43.31 188 TYR A N 1
ATOM 1489 C CA . TYR A 1 222 ? 79.816 -21.857 -7.902 1.00 38.92 188 TYR A CA 1
ATOM 1490 C C . TYR A 1 222 ? 78.299 -21.674 -7.689 1.00 37.38 188 TYR A C 1
ATOM 1491 O O . TYR A 1 222 ? 77.498 -21.760 -8.611 1.00 39.83 188 TYR A O 1
ATOM 1500 N N . TRP A 1 223 ? 77.903 -21.346 -6.470 1.00 33.60 189 TRP A N 1
ATOM 1501 C CA . TRP A 1 223 ? 76.500 -21.347 -6.112 1.00 27.63 189 TRP A CA 1
ATOM 1502 C C . TRP A 1 223 ? 75.781 -20.110 -6.636 1.00 28.39 189 TRP A C 1
ATOM 1503 O O . TRP A 1 223 ? 74.601 -20.148 -6.856 1.00 29.80 189 TRP A O 1
ATOM 1514 N N . VAL A 1 224 ? 76.520 -19.057 -6.917 1.00 34.85 190 VAL A N 1
ATOM 1515 C CA . VAL A 1 224 ? 75.947 -17.894 -7.484 1.00 40.54 190 VAL A CA 1
ATOM 1516 C C . VAL A 1 224 ? 75.741 -18.170 -8.976 1.00 43.40 190 VAL A C 1
ATOM 1517 O O . VAL A 1 224 ? 74.719 -17.821 -9.526 1.00 29.73 190 VAL A O 1
ATOM 1521 N N . SER A 1 225 ? 76.769 -18.745 -9.609 1.00 37.18 191 SER A N 1
ATOM 1522 C CA . SER A 1 225 ? 76.615 -19.273 -10.921 1.00 41.21 191 SER A CA 1
ATOM 1523 C C . SER A 1 225 ? 75.337 -20.116 -11.008 1.00 40.21 191 SER A C 1
ATOM 1524 O O . SER A 1 225 ? 74.388 -19.826 -11.787 1.00 43.47 191 SER A O 1
ATOM 1527 N N . VAL A 1 226 ? 75.288 -21.156 -10.184 1.00 34.71 192 VAL A N 1
ATOM 1528 C CA . VAL A 1 226 ? 74.200 -22.146 -10.270 1.00 27.58 192 VAL A CA 1
ATOM 1529 C C . VAL A 1 226 ? 72.849 -21.462 -10.119 1.00 28.46 192 VAL A C 1
ATOM 1530 O O . VAL A 1 226 ? 71.848 -21.828 -10.744 1.00 32.65 192 VAL A O 1
ATOM 1534 N N . PHE A 1 227 ? 72.808 -20.478 -9.232 1.00 31.52 193 PHE A N 1
ATOM 1535 C CA . PHE A 1 227 ? 71.605 -19.664 -8.975 1.00 29.62 193 PHE A CA 1
ATOM 1536 C C . PHE A 1 227 ? 71.262 -18.848 -10.219 1.00 28.60 193 PHE A C 1
ATOM 1537 O O . PHE A 1 227 ? 70.080 -18.677 -10.615 1.00 28.29 193 PHE A O 1
ATOM 1545 N N . LYS A 1 228 ? 72.275 -18.242 -10.828 1.00 33.46 194 LYS A N 1
ATOM 1546 C CA . LYS A 1 228 ? 72.032 -17.459 -12.124 1.00 37.66 194 LYS A CA 1
ATOM 1547 C C . LYS A 1 228 ? 71.342 -18.363 -13.165 1.00 33.47 194 LYS A C 1
ATOM 1548 O O . LYS A 1 228 ? 70.265 -18.020 -13.790 1.00 30.28 194 LYS A O 1
ATOM 1554 N N . LEU A 1 229 ? 71.884 -19.575 -13.287 1.00 33.35 195 LEU A N 1
ATOM 1555 C CA . LEU A 1 229 ? 71.523 -20.504 -14.313 1.00 27.92 195 LEU A CA 1
ATOM 1556 C C . LEU A 1 229 ? 70.127 -21.019 -14.041 1.00 33.64 195 LEU A C 1
ATOM 1557 O O . LEU A 1 229 ? 69.316 -21.039 -14.955 1.00 35.25 195 LEU A O 1
ATOM 1562 N N . PHE A 1 230 ? 69.859 -21.432 -12.797 1.00 38.04 196 PHE A N 1
ATOM 1563 C CA . PHE A 1 230 ? 68.504 -21.875 -12.480 1.00 26.21 196 PHE A CA 1
ATOM 1564 C C . PHE A 1 230 ? 67.534 -20.714 -12.595 1.00 27.63 196 PHE A C 1
ATOM 1565 O O . PHE A 1 230 ? 66.362 -20.962 -12.701 1.00 29.35 196 PHE A O 1
ATOM 1573 N N . SER A 1 231 ? 67.989 -19.469 -12.428 1.00 32.65 197 SER A N 1
ATOM 1574 C CA . SER A 1 231 ? 67.020 -18.328 -12.379 1.00 38.82 197 SER A CA 1
ATOM 1575 C C . SER A 1 231 ? 66.467 -18.129 -13.787 1.00 31.69 197 SER A C 1
ATOM 1576 O O . SER A 1 231 ? 65.301 -17.896 -13.984 1.00 46.28 197 SER A O 1
ATOM 1579 N N . VAL A 1 232 ? 67.377 -18.214 -14.759 1.00 42.14 198 VAL A N 1
ATOM 1580 C CA . VAL A 1 232 ? 67.043 -18.147 -16.183 1.00 44.25 198 VAL A CA 1
ATOM 1581 C C . VAL A 1 232 ? 66.141 -19.340 -16.487 1.00 35.30 198 VAL A C 1
ATOM 1582 O O . VAL A 1 232 ? 65.067 -19.204 -17.011 1.00 30.72 198 VAL A O 1
ATOM 1586 N N . CYS A 1 233 ? 66.596 -20.527 -16.115 1.00 29.57 199 CYS A N 1
ATOM 1587 C CA . CYS A 1 233 ? 65.907 -21.780 -16.500 1.00 35.16 199 CYS A CA 1
ATOM 1588 C C . CYS A 1 233 ? 64.469 -21.845 -15.967 1.00 37.88 199 CYS A C 1
ATOM 1589 O O . CYS A 1 233 ? 63.682 -22.648 -16.436 1.00 50.78 199 CYS A O 1
ATOM 1592 N N . VAL A 1 234 ? 64.187 -21.098 -14.883 1.00 42.68 200 VAL A N 1
ATOM 1593 C CA . VAL A 1 234 ? 62.907 -21.137 -14.172 1.00 40.60 200 VAL A CA 1
ATOM 1594 C C . VAL A 1 234 ? 62.031 -19.999 -14.688 1.00 41.88 200 VAL A C 1
ATOM 1595 O O . VAL A 1 234 ? 60.825 -20.193 -14.833 1.00 45.06 200 VAL A O 1
ATOM 1599 N N . GLN A 1 235 ? 62.626 -18.827 -14.972 1.00 40.73 201 GLN A N 1
ATOM 1600 C CA . GLN A 1 235 ? 61.832 -17.702 -15.572 1.00 48.29 201 GLN A CA 1
ATOM 1601 C C . GLN A 1 235 ? 61.361 -18.047 -16.998 1.00 46.48 201 GLN A C 1
ATOM 1602 O O . GLN A 1 235 ? 60.159 -17.843 -17.294 1.00 37.76 201 GLN A O 1
ATOM 1608 N N . SER A 1 236 ? 62.283 -18.507 -17.871 1.00 41.45 202 SER A N 1
ATOM 1609 C CA . SER A 1 236 ? 61.984 -19.058 -19.195 1.00 40.35 202 SER A CA 1
ATOM 1610 C C . SER A 1 236 ? 61.106 -20.328 -19.117 1.00 43.29 202 SER A C 1
ATOM 1611 O O . SER A 1 236 ? 60.546 -20.756 -20.075 1.00 56.96 202 SER A O 1
ATOM 1614 N N . GLN A 1 237 ? 60.991 -20.991 -17.978 1.00 46.84 203 GLN A N 1
ATOM 1615 C CA . GLN A 1 237 ? 60.112 -22.210 -17.893 1.00 42.79 203 GLN A CA 1
ATOM 1616 C C . GLN A 1 237 ? 60.540 -23.351 -18.831 1.00 37.48 203 GLN A C 1
ATOM 1617 O O . GLN A 1 237 ? 59.658 -24.146 -19.301 1.00 32.34 203 GLN A O 1
ATOM 1623 N N . PHE A 1 238 ? 61.858 -23.588 -18.924 1.00 31.01 204 PHE A N 1
ATOM 1624 C CA . PHE A 1 238 ? 62.363 -24.604 -19.799 1.00 33.56 204 PHE A CA 1
ATOM 1625 C C . PHE A 1 238 ? 61.905 -25.986 -19.389 1.00 33.37 204 PHE A C 1
ATOM 1626 O O . PHE A 1 238 ? 61.708 -26.810 -20.237 1.00 45.09 204 PHE A O 1
ATOM 1634 N N . LEU A 1 239 ? 61.772 -26.244 -18.085 1.00 45.18 205 LEU A N 1
ATOM 1635 C CA . LEU A 1 239 ? 61.347 -27.527 -17.597 1.00 31.18 205 LEU A CA 1
ATOM 1636 C C . LEU A 1 239 ? 59.935 -27.861 -18.092 1.00 34.92 205 LEU A C 1
ATOM 1637 O O . LEU A 1 239 ? 59.659 -29.027 -18.523 1.00 35.93 205 LEU A O 1
ATOM 1642 N N . LEU A 1 240 ? 59.009 -26.900 -17.993 1.00 38.30 206 LEU A N 1
ATOM 1643 C CA . LEU A 1 240 ? 57.654 -27.088 -18.556 1.00 36.64 206 LEU A CA 1
ATOM 1644 C C . LEU A 1 240 ? 57.741 -27.493 -20.053 1.00 43.68 206 LEU A C 1
ATOM 1645 O O . LEU A 1 240 ? 57.168 -28.503 -20.500 1.00 40.81 206 LEU A O 1
ATOM 1650 N N . ASP A 1 241 ? 58.478 -26.701 -20.839 1.00 38.19 207 ASP A N 1
ATOM 1651 C CA . ASP A 1 241 ? 58.656 -26.946 -22.260 1.00 39.87 207 ASP A CA 1
ATOM 1652 C C . ASP A 1 241 ? 59.185 -28.362 -22.468 1.00 38.55 207 ASP A C 1
ATOM 1653 O O . ASP 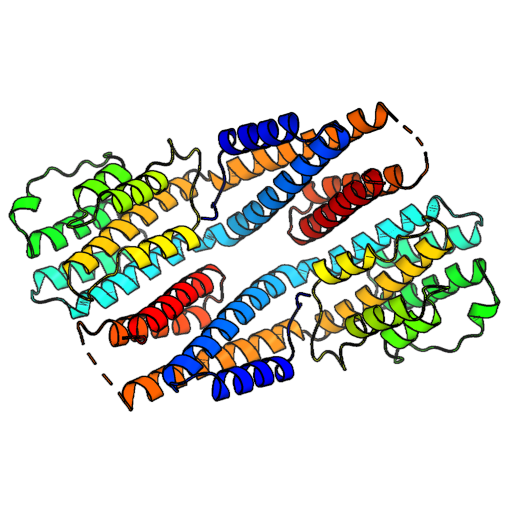A 1 241 ? 58.612 -29.160 -23.198 1.00 41.79 207 ASP A O 1
ATOM 1658 N N . SER A 1 242 ? 60.306 -28.694 -21.852 1.00 33.30 208 SER A N 1
ATOM 1659 C CA . SER A 1 242 ? 60.826 -30.035 -22.014 1.00 28.61 208 SER A CA 1
ATOM 1660 C C . SER A 1 242 ? 59.778 -31.120 -21.688 1.00 31.63 208 SER A C 1
ATOM 1661 O O . SER A 1 242 ? 59.897 -32.298 -22.100 1.00 40.98 208 SER A O 1
ATOM 1664 N N . LEU A 1 243 ? 58.902 -30.835 -20.731 1.00 39.38 209 LEU A N 1
ATOM 1665 C CA . LEU A 1 243 ? 58.048 -31.898 -20.215 1.00 37.99 209 LEU A CA 1
ATOM 1666 C C . LEU A 1 243 ? 56.946 -32.134 -21.241 1.00 37.53 209 LEU A C 1
ATOM 1667 O O . LEU A 1 243 ? 56.601 -33.257 -21.511 1.00 39.44 209 LEU A O 1
ATOM 1672 N N . VAL A 1 244 ? 56.405 -31.044 -21.783 1.00 34.63 210 VAL A N 1
ATOM 1673 C CA . VAL A 1 244 ? 55.434 -31.108 -22.828 1.00 40.91 210 VAL A CA 1
ATOM 1674 C C . VAL A 1 244 ? 55.987 -31.962 -23.985 1.00 42.83 210 VAL A C 1
ATOM 1675 O O . VAL A 1 244 ? 55.300 -32.862 -24.486 1.00 41.23 210 VAL A O 1
ATOM 1679 N N . ALA A 1 245 ? 57.235 -31.684 -24.381 1.00 32.90 211 ALA A N 1
ATOM 1680 C CA . ALA A 1 245 ? 57.832 -32.316 -25.557 1.00 3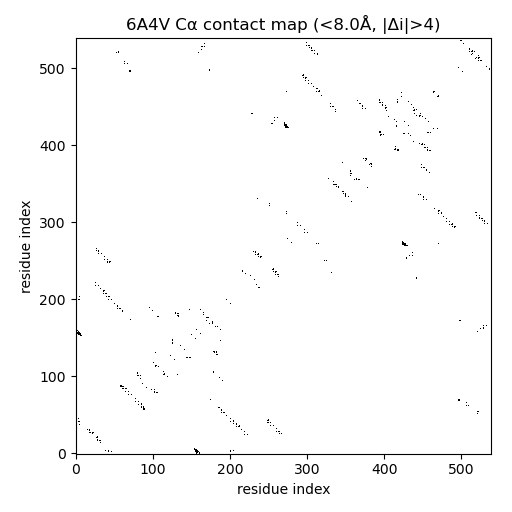8.74 211 ALA A CA 1
ATOM 1681 C C . ALA A 1 245 ? 57.967 -33.805 -25.311 1.00 36.24 211 ALA A C 1
ATOM 1682 O O . ALA A 1 245 ? 57.723 -34.647 -26.147 1.00 45.69 211 ALA A O 1
ATOM 1684 N N . PHE A 1 246 ? 58.429 -34.135 -24.123 1.00 37.58 212 PHE A N 1
ATOM 1685 C CA . PHE A 1 246 ? 58.685 -35.541 -23.880 1.00 29.61 212 PHE A CA 1
ATOM 1686 C C . PHE A 1 246 ? 57.398 -36.332 -23.641 1.00 32.71 212 PHE A C 1
ATOM 1687 O O . PHE A 1 246 ? 57.413 -37.629 -23.782 1.00 26.20 212 PHE A O 1
ATOM 1695 N N . ASN A 1 247 ? 56.349 -35.628 -23.219 1.00 30.27 213 ASN A N 1
ATOM 1696 C CA . ASN A 1 247 ? 55.010 -36.245 -23.052 1.00 43.38 213 ASN A CA 1
ATOM 1697 C C . ASN A 1 247 ? 54.507 -36.575 -24.484 1.00 43.22 213 ASN A C 1
ATOM 1698 O O . ASN A 1 247 ? 54.112 -37.691 -24.789 1.00 35.06 213 ASN A O 1
ATOM 1703 N N . ALA A 1 248 ? 54.660 -35.614 -25.396 1.00 35.22 214 ALA A N 1
ATOM 1704 C CA . ALA A 1 248 ? 54.367 -35.783 -26.869 1.00 35.22 214 ALA A CA 1
ATOM 1705 C C . ALA A 1 248 ? 55.082 -37.040 -27.380 1.00 31.77 214 ALA A C 1
ATOM 1706 O O . ALA A 1 248 ? 54.504 -37.961 -27.880 1.00 31.99 214 ALA A O 1
ATOM 1708 N N . LEU A 1 249 ? 56.377 -37.096 -27.123 1.00 32.77 215 LEU A N 1
ATOM 1709 C CA . LEU A 1 249 ? 57.216 -38.161 -27.559 1.00 32.23 215 LEU A CA 1
ATOM 1710 C C . LEU A 1 249 ? 56.703 -39.473 -26.984 1.00 31.71 215 LEU A C 1
ATOM 1711 O O . LEU A 1 249 ? 56.850 -40.512 -27.615 1.00 38.51 215 LEU A O 1
ATOM 1716 N N . PHE A 1 250 ? 56.169 -39.407 -25.756 1.00 35.92 216 PHE A N 1
ATOM 1717 C CA . PHE A 1 250 ? 55.721 -40.581 -25.002 1.00 33.78 216 PHE A CA 1
ATOM 1718 C C . PHE A 1 250 ? 54.431 -41.097 -25.651 1.00 33.32 216 PHE A C 1
ATOM 1719 O O . PHE A 1 250 ? 54.405 -42.306 -25.974 1.00 34.48 216 PHE A O 1
ATOM 1727 N N . LYS A 1 251 ? 53.420 -40.226 -25.897 1.00 37.73 217 LYS A N 1
ATOM 1728 C CA . LYS A 1 251 ? 52.208 -40.579 -26.714 1.00 50.71 217 LYS A CA 1
ATOM 1729 C C . LYS A 1 251 ? 52.617 -41.187 -28.071 1.00 49.53 217 LYS A C 1
ATOM 1730 O O . LYS A 1 251 ? 52.218 -42.291 -28.435 1.00 51.32 217 LYS A O 1
ATOM 1736 N N . ASN A 1 252 ? 53.428 -40.440 -28.834 1.00 53.46 218 ASN A N 1
ATOM 1737 C CA . ASN A 1 252 ? 53.817 -40.833 -30.224 1.00 40.90 218 ASN A CA 1
ATOM 1738 C C . ASN A 1 252 ? 54.367 -42.259 -30.172 1.00 38.22 218 ASN A C 1
ATOM 1739 O O . ASN A 1 252 ? 54.066 -43.012 -31.027 1.00 39.13 218 ASN A O 1
ATOM 1744 N N . HIS A 1 253 ? 55.067 -42.672 -29.113 1.00 36.49 219 HIS A N 1
ATOM 1745 C CA . HIS A 1 253 ? 55.526 -44.076 -29.073 1.00 33.60 219 HIS A CA 1
ATOM 1746 C C . HIS A 1 253 ? 54.428 -45.057 -28.659 1.00 35.63 219 HIS A C 1
ATOM 1747 O O . HIS A 1 253 ? 54.534 -46.250 -28.962 1.00 40.48 219 HIS A O 1
ATOM 1754 N N . VAL A 1 254 ? 53.375 -44.627 -27.955 1.00 37.78 220 VAL A N 1
ATOM 1755 C CA . VAL A 1 254 ? 52.339 -45.609 -27.619 1.00 46.75 220 VAL A CA 1
ATOM 1756 C C . VAL A 1 254 ? 51.611 -45.985 -28.924 1.00 47.69 220 VAL A C 1
ATOM 1757 O O . VAL A 1 254 ? 51.556 -47.173 -29.343 1.00 40.28 220 VAL A O 1
ATOM 1761 N N . LYS A 1 255 ? 51.113 -44.960 -29.593 1.00 45.04 221 LYS A N 1
ATOM 1762 C CA . LYS A 1 255 ? 50.695 -45.053 -31.035 1.00 51.54 221 LYS A CA 1
ATOM 1763 C C . LYS A 1 255 ? 51.694 -45.892 -31.848 1.00 54.34 221 LYS A C 1
ATOM 1764 O O . LYS A 1 255 ? 51.332 -46.878 -32.503 1.00 55.06 221 LYS A O 1
ATOM 1770 N N . GLU A 1 256 ? 52.971 -45.536 -31.817 1.00 42.34 222 GLU A N 1
ATOM 1771 C CA . GLU A 1 256 ? 53.882 -46.291 -32.685 1.00 43.00 222 GLU A CA 1
ATOM 1772 C C . GLU A 1 256 ? 53.828 -47.777 -32.321 1.00 46.18 222 GLU A C 1
ATOM 1773 O O . GLU A 1 256 ? 53.830 -48.604 -33.205 1.00 60.15 222 GLU A O 1
ATOM 1779 N N . LEU A 1 257 ? 53.749 -48.103 -31.027 1.00 48.01 223 LEU A N 1
ATOM 1780 C CA . LEU A 1 257 ? 53.675 -49.488 -30.541 1.00 44.07 223 LEU A CA 1
ATOM 1781 C C . LEU A 1 257 ? 52.403 -50.215 -31.014 1.00 51.99 223 LEU A C 1
ATOM 1782 O O . LEU A 1 257 ? 52.466 -51.404 -31.303 1.00 56.46 223 LEU A O 1
ATOM 1787 N N . GLU A 1 258 ? 51.245 -49.538 -31.046 1.00 55.95 224 GLU A N 1
ATOM 1788 C CA . GLU A 1 258 ? 50.006 -50.153 -31.547 1.00 55.39 224 GLU A CA 1
ATOM 1789 C C . GLU A 1 258 ? 50.207 -50.588 -33.002 1.00 58.97 224 GLU A C 1
ATOM 1790 O O . GLU A 1 258 ? 50.036 -51.744 -33.332 1.00 47.06 224 GLU A O 1
ATOM 1796 N N . ALA A 1 259 ? 50.620 -49.621 -33.835 1.00 54.54 225 ALA A N 1
ATOM 1797 C CA . ALA A 1 259 ? 50.831 -49.786 -35.242 1.00 50.32 225 ALA A CA 1
ATOM 1798 C C . ALA A 1 259 ? 51.864 -50.886 -35.506 1.00 54.68 225 ALA A C 1
ATOM 1799 O O . ALA A 1 259 ? 51.725 -51.653 -36.456 1.00 69.19 225 ALA A O 1
ATOM 1801 N N . ILE A 1 260 ? 52.901 -50.966 -34.679 1.00 57.12 226 ILE A N 1
ATOM 1802 C CA . ILE A 1 260 ? 53.834 -52.061 -34.819 1.00 61.84 226 ILE A CA 1
ATOM 1803 C C . ILE A 1 260 ? 53.138 -53.393 -34.494 1.00 61.84 226 ILE A C 1
ATOM 1804 O O . ILE A 1 260 ? 53.334 -54.321 -35.226 1.00 64.42 226 ILE A O 1
ATOM 1809 N N . VAL A 1 261 ? 52.384 -53.507 -33.389 1.00 62.89 227 VAL A N 1
ATOM 1810 C CA . VAL A 1 261 ? 51.776 -54.822 -32.996 1.00 69.13 227 VAL A CA 1
ATOM 1811 C C . VAL A 1 261 ? 50.728 -55.227 -34.044 1.00 73.01 227 VAL A C 1
ATOM 1812 O O . VAL A 1 261 ? 50.577 -56.414 -34.337 1.00 71.86 227 VAL A O 1
ATOM 1816 N N . GLU A 1 262 ? 50.010 -54.232 -34.593 1.00 69.88 228 GLU A N 1
ATOM 1817 C CA . GLU A 1 262 ? 49.082 -54.401 -35.727 1.00 74.51 228 GLU A CA 1
ATOM 1818 C C . GLU A 1 262 ? 49.833 -54.798 -37.014 1.00 74.16 228 GLU A C 1
ATOM 1819 O O . GLU A 1 262 ? 49.273 -54.732 -38.075 1.00 65.22 228 GLU A O 1
ATOM 1825 N N . SER A 1 263 ? 51.101 -55.212 -36.925 1.00 78.51 229 SER A N 1
ATOM 1826 C CA . SER A 1 263 ? 51.819 -55.745 -38.078 1.00 74.67 229 SER A CA 1
ATOM 1827 C C . SER A 1 263 ? 52.408 -57.135 -37.780 1.00 79.85 229 SER A C 1
ATOM 1828 O O . SER A 1 263 ? 53.140 -57.660 -38.618 1.00 78.74 229 SER A O 1
ATOM 1831 N N . ASP A 1 264 ? 52.027 -57.745 -36.639 1.00 81.24 230 ASP A N 1
ATOM 1832 C CA . ASP A 1 264 ? 52.184 -59.198 -36.396 1.00 91.08 230 ASP A CA 1
ATOM 1833 C C . ASP A 1 264 ? 50.826 -59.900 -36.508 1.00 96.02 230 ASP A C 1
ATOM 1834 O O . ASP A 1 264 ? 50.775 -61.107 -36.740 1.00 86.15 230 ASP A O 1
ATOM 1839 N N . THR A 1 272 ? 42.066 -61.867 -29.753 1.00 127.11 238 THR A N 1
ATOM 1840 C CA . THR A 1 272 ? 41.826 -60.989 -28.601 1.00 133.56 238 THR A CA 1
ATOM 1841 C C . THR A 1 272 ? 42.263 -61.742 -27.322 1.00 142.36 238 THR A C 1
ATOM 1842 O O . THR A 1 272 ? 41.501 -62.531 -26.749 1.00 128.85 238 THR A O 1
ATOM 1846 N N . SER A 1 273 ? 43.504 -61.464 -26.881 1.00 146.65 239 SER A N 1
ATOM 1847 C CA . SER A 1 273 ? 44.285 -62.280 -25.917 1.00 131.99 239 SER A CA 1
ATOM 1848 C C . SER A 1 273 ? 44.795 -61.398 -24.757 1.00 123.74 239 SER A C 1
ATOM 1849 O O . SER A 1 273 ? 44.036 -60.605 -24.210 1.00 121.97 239 SER A O 1
ATOM 1852 N N . VAL A 1 274 ? 46.074 -61.540 -24.376 1.00 114.09 240 VAL A N 1
ATOM 1853 C CA . VAL A 1 274 ? 46.706 -60.741 -23.301 1.00 107.01 240 VAL A CA 1
ATOM 1854 C C . VAL A 1 274 ? 47.117 -59.361 -23.851 1.00 97.60 240 VAL A C 1
ATOM 1855 O O . VAL A 1 274 ? 46.716 -58.299 -23.332 1.00 79.41 240 VAL A O 1
ATOM 1859 N N . VAL A 1 275 ? 47.956 -59.389 -24.891 1.00 73.03 241 VAL A N 1
ATOM 1860 C CA . VAL A 1 275 ? 48.547 -58.202 -25.455 1.00 78.79 241 VAL A CA 1
ATOM 1861 C C . VAL A 1 275 ? 47.500 -57.081 -25.515 1.00 77.34 241 VAL A C 1
ATOM 1862 O O . VAL A 1 275 ? 47.806 -55.943 -25.167 1.00 65.66 241 VAL A O 1
ATOM 1866 N N . TRP A 1 276 ? 46.274 -57.425 -25.922 1.00 77.88 242 TRP A N 1
ATOM 1867 C CA . TRP A 1 276 ? 45.290 -56.447 -26.319 1.00 83.13 242 TRP A CA 1
ATOM 1868 C C . TRP A 1 276 ? 44.576 -55.891 -25.078 1.00 86.29 242 TRP A C 1
ATOM 1869 O O . TRP A 1 276 ? 44.131 -54.728 -25.078 1.00 87.76 242 TRP A O 1
ATOM 1880 N N . ALA A 1 277 ? 44.565 -56.669 -23.986 1.00 76.46 243 ALA A N 1
ATOM 1881 C CA . ALA A 1 277 ? 44.137 -56.148 -22.672 1.00 78.56 243 ALA A CA 1
ATOM 1882 C C . ALA A 1 277 ? 45.171 -55.141 -22.155 1.00 70.23 243 ALA A C 1
ATOM 1883 O O . ALA A 1 277 ? 44.829 -54.038 -21.721 1.00 63.23 243 ALA A O 1
ATOM 1885 N N . LYS A 1 278 ? 46.436 -55.569 -22.206 1.00 71.38 244 LYS A N 1
ATOM 1886 C CA . LYS A 1 278 ? 47.574 -54.796 -21.744 1.00 74.15 244 LYS A CA 1
ATOM 1887 C C . LYS A 1 278 ? 47.680 -53.506 -22.552 1.00 66.73 244 LYS A C 1
ATOM 1888 O O . LYS A 1 278 ? 47.861 -52.444 -21.993 1.00 58.74 244 LYS A O 1
ATOM 1894 N N . LEU A 1 279 ? 47.500 -53.613 -23.874 1.00 77.61 245 LEU A N 1
ATOM 1895 C CA . LEU A 1 279 ? 47.524 -52.447 -24.720 1.00 67.60 245 LEU A CA 1
ATOM 1896 C C . LEU A 1 279 ? 46.317 -51.541 -24.420 1.00 67.40 245 LEU A C 1
ATOM 1897 O O . LEU A 1 279 ? 46.415 -50.287 -24.481 1.00 55.66 245 LEU A O 1
ATOM 1902 N N . SER A 1 280 ? 45.181 -52.128 -24.029 1.00 57.79 246 SER A N 1
ATOM 1903 C CA . SER A 1 280 ? 44.088 -51.262 -23.664 1.00 50.18 246 SER A CA 1
ATOM 1904 C C . SER A 1 280 ? 44.460 -50.565 -22.342 1.00 61.22 246 SER A C 1
ATOM 1905 O O . SER A 1 280 ? 44.261 -49.336 -22.151 1.00 51.97 246 SER A O 1
ATOM 1908 N N . ASN A 1 281 ? 45.097 -51.313 -21.440 1.00 54.13 247 ASN A N 1
ATOM 1909 C CA . ASN A 1 281 ? 45.537 -50.682 -20.174 1.00 61.77 247 ASN A CA 1
ATOM 1910 C C . ASN A 1 281 ? 46.445 -49.481 -20.477 1.00 48.59 247 ASN A C 1
ATOM 1911 O O . ASN A 1 281 ? 46.129 -48.306 -20.108 1.00 48.12 247 ASN A O 1
ATOM 1916 N N . LEU A 1 282 ? 47.576 -49.772 -21.131 1.00 40.91 248 LEU A N 1
ATOM 1917 C CA . LEU A 1 282 ? 48.489 -48.690 -21.579 1.00 44.18 248 LEU A CA 1
ATOM 1918 C C . LEU A 1 282 ? 47.688 -47.511 -22.128 1.00 41.08 248 LEU A C 1
ATOM 1919 O O . LEU A 1 282 ? 47.956 -46.370 -21.751 1.00 50.44 248 LEU A O 1
ATOM 1924 N N . ASN A 1 283 ? 46.698 -47.803 -22.987 1.00 39.90 249 ASN A N 1
ATOM 1925 C CA . ASN A 1 283 ? 45.962 -46.755 -23.674 1.00 49.86 249 ASN A CA 1
ATOM 1926 C C . ASN A 1 283 ? 45.148 -45.956 -22.658 1.00 48.52 249 ASN A C 1
ATOM 1927 O O . ASN A 1 283 ? 45.241 -44.706 -22.646 1.00 42.29 249 ASN A O 1
ATOM 1932 N N . HIS A 1 284 ? 44.443 -46.671 -21.778 1.00 56.25 250 HIS A N 1
ATOM 1933 C CA . HIS A 1 284 ? 43.670 -46.045 -20.722 1.00 68.58 250 HIS A CA 1
ATOM 1934 C C . HIS A 1 284 ? 44.613 -45.190 -19.867 1.00 61.37 250 HIS A C 1
ATOM 1935 O O . HIS A 1 284 ? 44.308 -44.031 -19.617 1.00 57.30 250 HIS A O 1
ATOM 1942 N N . LEU A 1 285 ? 45.783 -45.758 -19.524 1.00 51.22 251 LEU A N 1
ATOM 1943 C CA . LEU A 1 285 ? 46.762 -45.098 -18.681 1.00 46.36 251 LEU A CA 1
ATOM 1944 C C . LEU A 1 285 ? 47.191 -43.803 -19.361 1.00 51.90 251 LEU A C 1
ATOM 1945 O O . LEU A 1 285 ? 47.002 -42.725 -18.766 1.00 47.67 251 LEU A O 1
ATOM 1950 N N . LEU A 1 286 ? 47.649 -43.927 -20.632 1.00 52.13 252 LEU A N 1
ATOM 1951 C CA . LEU A 1 286 ? 48.079 -42.808 -21.393 1.00 48.56 252 LEU A CA 1
ATOM 1952 C C . LEU A 1 286 ? 46.938 -41.807 -21.439 1.00 50.33 252 LEU A C 1
ATOM 1953 O O . LEU A 1 286 ? 47.154 -40.588 -21.430 1.00 41.48 252 LEU A O 1
ATOM 1958 N N . HIS A 1 287 ? 45.724 -42.346 -21.553 1.00 48.29 253 HIS A N 1
ATOM 1959 C CA . HIS A 1 287 ? 44.568 -41.494 -21.675 1.00 66.66 253 HIS A CA 1
ATOM 1960 C C . HIS A 1 287 ? 44.461 -40.644 -20.395 1.00 71.02 253 HIS A C 1
ATOM 1961 O O . HIS A 1 287 ? 44.405 -39.404 -20.473 1.00 64.58 253 HIS A O 1
ATOM 1968 N N . ARG A 1 288 ? 44.502 -41.300 -19.229 1.00 59.73 254 ARG A N 1
ATOM 1969 C CA . ARG A 1 288 ? 44.207 -40.611 -17.944 1.00 77.98 254 ARG A CA 1
ATOM 1970 C C . ARG A 1 288 ? 45.282 -39.566 -17.644 1.00 61.18 254 ARG A C 1
ATOM 1971 O O . ARG A 1 288 ? 45.071 -38.611 -16.922 1.00 58.01 254 ARG A O 1
ATOM 1979 N N . LEU A 1 289 ? 46.439 -39.782 -18.250 1.00 60.61 255 LEU A N 1
ATOM 1980 C CA . LEU A 1 289 ? 47.606 -39.012 -18.052 1.00 56.66 255 LEU A CA 1
ATOM 1981 C C . LEU A 1 289 ? 47.414 -37.571 -18.546 1.00 60.64 255 LEU A C 1
ATOM 1982 O O . LEU A 1 289 ? 48.218 -36.699 -18.210 1.00 58.54 255 LEU A O 1
ATOM 1987 N N . GLN A 1 290 ? 46.361 -37.309 -19.338 1.00 73.63 256 GLN A N 1
ATOM 1988 C CA . GLN A 1 290 ? 46.092 -35.946 -19.857 1.00 66.46 256 GLN A CA 1
ATOM 1989 C C . GLN A 1 290 ? 45.209 -35.176 -18.865 1.00 65.59 256 GLN A C 1
ATOM 1990 O O . GLN A 1 290 ? 45.250 -33.956 -18.857 1.00 58.54 256 GLN A O 1
ATOM 1996 N N . THR A 1 291 ? 44.376 -35.893 -18.086 1.00 63.85 257 THR A N 1
ATOM 1997 C CA . THR A 1 291 ? 43.662 -35.361 -16.875 1.00 64.17 257 THR A CA 1
ATOM 1998 C C . THR A 1 291 ? 44.671 -35.065 -15.758 1.00 66.32 257 THR A C 1
ATOM 1999 O O . THR A 1 291 ? 44.713 -33.971 -15.166 1.00 73.41 257 THR A O 1
ATOM 2003 N N . SER A 1 292 ? 45.471 -36.102 -15.487 1.00 54.87 258 SER A N 1
ATOM 2004 C CA . SER A 1 292 ? 46.262 -36.300 -14.284 1.00 59.21 258 SER A CA 1
ATOM 2005 C C . SER A 1 292 ? 47.652 -36.809 -14.686 1.00 61.27 258 SER A C 1
ATOM 2006 O O . SER A 1 292 ? 47.854 -38.053 -14.837 1.00 51.44 258 SER A O 1
ATOM 2009 N N . ASN A 1 293 ? 48.572 -35.859 -14.916 1.00 52.92 259 ASN A N 1
ATOM 2010 C CA . ASN A 1 293 ? 49.981 -36.161 -15.051 1.00 53.73 259 ASN A CA 1
ATOM 2011 C C . ASN A 1 293 ? 50.550 -36.288 -13.619 1.00 53.60 259 ASN A C 1
ATOM 2012 O O . ASN A 1 293 ? 50.977 -35.288 -13.015 1.00 81.41 259 ASN A O 1
ATOM 2017 N N . ASN A 1 294 ? 50.492 -37.496 -13.031 1.00 54.78 260 ASN A N 1
ATOM 2018 C CA . ASN A 1 294 ? 50.956 -37.745 -11.633 1.00 50.20 260 ASN A CA 1
ATOM 2019 C C . ASN A 1 294 ? 51.710 -39.074 -11.554 1.00 46.46 260 ASN A C 1
ATOM 2020 O O . ASN A 1 294 ? 51.558 -39.939 -12.435 1.00 39.46 260 ASN A O 1
ATOM 2025 N N . THR A 1 295 ? 52.494 -39.235 -10.483 1.00 37.84 261 THR A N 1
ATOM 2026 C CA . THR A 1 295 ? 53.538 -40.242 -10.436 1.00 42.59 261 THR A CA 1
ATOM 2027 C C . THR A 1 295 ? 52.933 -41.629 -10.347 1.00 39.38 261 THR A C 1
ATOM 2028 O O . THR A 1 295 ? 53.644 -42.589 -10.509 1.00 36.09 261 THR A O 1
ATOM 2032 N N . LEU A 1 296 ? 51.693 -41.684 -9.896 1.00 35.61 262 LEU A N 1
ATOM 2033 C CA . LEU A 1 296 ? 51.048 -42.891 -9.643 1.00 37.99 262 LEU A CA 1
ATOM 2034 C C . LEU A 1 296 ? 50.731 -43.563 -10.961 1.00 39.16 262 LEU A C 1
ATOM 2035 O O . LEU A 1 296 ? 51.019 -44.752 -11.144 1.00 44.78 262 LEU A O 1
ATOM 2040 N N . VAL A 1 297 ? 50.151 -42.731 -11.843 1.00 42.69 263 VAL A N 1
ATOM 2041 C CA . VAL A 1 297 ? 49.896 -43.093 -13.168 1.00 42.35 263 VAL A CA 1
ATOM 2042 C C . VAL A 1 297 ? 51.190 -43.566 -13.824 1.00 35.66 263 VAL A C 1
ATOM 2043 O O . VAL A 1 297 ? 51.104 -44.519 -14.523 1.00 37.51 263 VAL A O 1
ATOM 2047 N N . PHE A 1 298 ? 52.341 -42.909 -13.579 1.00 37.28 264 PHE A N 1
ATOM 2048 C CA . PHE A 1 298 ? 53.595 -43.353 -14.175 1.00 39.68 264 PHE A CA 1
ATOM 2049 C C . PHE A 1 298 ? 54.000 -44.699 -13.600 1.00 40.77 264 PHE A C 1
ATOM 2050 O O . PHE A 1 298 ? 54.547 -45.467 -14.316 1.00 49.29 264 PHE A O 1
ATOM 2058 N N . ASP A 1 299 ? 53.715 -44.982 -12.324 1.00 41.11 265 ASP A N 1
ATOM 2059 C CA . ASP A 1 299 ? 54.140 -46.282 -11.762 1.00 41.26 265 ASP A CA 1
ATOM 2060 C C . ASP A 1 299 ? 53.334 -47.397 -12.434 1.00 43.05 265 ASP A C 1
ATOM 2061 O O . ASP A 1 299 ? 53.842 -48.494 -12.690 1.00 38.49 265 ASP A O 1
ATOM 2066 N N . GLU A 1 300 ? 52.050 -47.137 -12.733 1.00 41.99 266 GLU A N 1
ATOM 2067 C CA . GLU A 1 300 ? 51.275 -48.202 -13.374 1.00 45.72 266 GLU A CA 1
ATOM 2068 C C . GLU A 1 300 ? 51.823 -48.403 -14.803 1.00 41.69 266 GLU A C 1
ATOM 2069 O O . GLU A 1 300 ? 52.106 -49.501 -15.219 1.00 36.45 266 GLU A O 1
ATOM 2075 N N . ILE A 1 301 ? 51.985 -47.302 -15.552 1.00 39.84 267 ILE A N 1
ATOM 2076 C CA . ILE A 1 301 ? 52.548 -47.376 -16.904 1.00 35.79 267 ILE A CA 1
ATOM 2077 C C . ILE A 1 301 ? 53.859 -48.143 -16.847 1.00 32.64 267 ILE A C 1
ATOM 2078 O O . ILE A 1 301 ? 54.073 -49.008 -17.698 1.00 35.37 267 ILE A O 1
ATOM 2083 N N . LEU A 1 302 ? 54.714 -47.899 -15.856 1.00 31.34 268 LEU A N 1
ATOM 2084 C CA . LEU A 1 302 ? 56.003 -48.670 -15.897 1.00 37.97 268 LEU A CA 1
ATOM 2085 C C . LEU A 1 302 ? 55.759 -50.168 -15.875 1.00 36.67 268 LEU A C 1
ATOM 2086 O O . LEU A 1 302 ? 56.480 -50.881 -16.503 1.00 44.52 268 LEU A O 1
ATOM 2091 N N . ILE A 1 303 ? 54.877 -50.630 -14.986 1.00 46.41 269 ILE A N 1
ATOM 2092 C CA . ILE A 1 303 ? 54.803 -52.057 -14.659 1.00 47.36 269 ILE A CA 1
ATOM 2093 C C . ILE A 1 303 ? 54.043 -52.753 -15.780 1.00 46.04 269 ILE A C 1
ATOM 2094 O O . ILE A 1 303 ? 54.460 -53.782 -16.172 1.00 39.69 269 ILE A O 1
ATOM 2099 N N . CYS A 1 304 ? 53.002 -52.084 -16.300 1.00 48.85 270 CYS A N 1
ATOM 2100 C CA . CYS A 1 304 ? 52.348 -52.361 -17.578 1.00 46.40 270 CYS A CA 1
ATOM 2101 C C . CYS A 1 304 ? 53.349 -52.562 -18.717 1.00 45.24 270 CYS A C 1
ATOM 2102 O O . CYS A 1 304 ? 53.216 -53.521 -19.476 1.00 40.34 270 CYS A O 1
ATOM 2105 N N . LEU A 1 305 ? 54.331 -51.649 -18.864 1.00 41.07 271 LEU A N 1
ATOM 2106 C CA . LEU A 1 305 ? 55.351 -51.838 -19.907 1.00 48.25 271 LEU A CA 1
ATOM 2107 C C . LEU A 1 305 ? 56.192 -53.083 -19.614 1.00 45.04 271 LEU A C 1
ATOM 2108 O O . LEU A 1 305 ? 56.349 -53.910 -20.507 1.00 53.40 271 LEU A O 1
ATOM 2113 N N . ARG A 1 306 ? 56.722 -53.193 -18.393 1.00 60.73 272 ARG A N 1
ATOM 2114 C CA . ARG A 1 306 ? 57.423 -54.429 -17.963 1.00 75.24 272 ARG A CA 1
ATOM 2115 C C . ARG A 1 306 ? 56.531 -55.619 -18.313 1.00 66.69 272 ARG A C 1
ATOM 2116 O O . ARG A 1 306 ? 57.020 -56.675 -18.699 1.00 62.42 272 ARG A O 1
ATOM 2124 N N . GLY A 1 307 ? 55.219 -55.415 -18.126 1.00 67.19 273 GLY A N 1
ATOM 2125 C CA . GLY A 1 307 ? 54.199 -56.421 -18.419 1.00 72.92 273 GLY A CA 1
ATOM 2126 C C . GLY A 1 307 ? 54.431 -57.079 -19.766 1.00 62.56 273 GLY A C 1
ATOM 2127 O O . GLY A 1 307 ? 54.641 -58.293 -19.836 1.00 66.05 273 GLY A O 1
ATOM 2128 N N . LEU A 1 308 ? 54.456 -56.230 -20.807 1.00 54.87 274 LEU A N 1
ATOM 2129 C CA . LEU A 1 308 ? 54.572 -56.604 -22.211 1.00 51.57 274 LEU A CA 1
ATOM 2130 C C . LEU A 1 308 ? 55.960 -57.180 -22.528 1.00 51.59 274 LEU A C 1
ATOM 2131 O O . LEU A 1 308 ? 56.038 -58.228 -23.127 1.00 65.02 274 LEU A O 1
ATOM 2136 N N . GLN A 1 309 ? 57.028 -56.478 -22.145 1.00 53.50 275 GLN A N 1
ATOM 2137 C CA . GLN A 1 309 ? 58.385 -56.943 -22.377 1.00 66.48 275 GLN A CA 1
ATOM 2138 C C . GLN A 1 309 ? 58.487 -58.404 -21.950 1.00 66.65 275 GLN A C 1
ATOM 2139 O O . GLN A 1 309 ? 58.929 -59.202 -22.721 1.00 80.97 275 GLN A O 1
ATOM 2145 N N . ILE A 1 310 ? 58.042 -58.742 -20.736 1.00 79.12 276 ILE A N 1
ATOM 2146 C CA . ILE A 1 310 ? 58.222 -60.107 -20.237 1.00 89.98 276 ILE A CA 1
ATOM 2147 C C . ILE A 1 310 ? 57.442 -61.072 -21.140 1.00 84.73 276 ILE A C 1
ATOM 2148 O O . ILE A 1 310 ? 57.981 -62.113 -21.509 1.00 87.43 276 ILE A O 1
ATOM 2153 N N . TYR A 1 311 ? 56.205 -60.715 -21.509 1.00 84.86 277 TYR A N 1
ATOM 2154 C CA . TYR A 1 311 ? 55.339 -61.601 -22.310 1.00 93.61 277 TYR A CA 1
ATOM 2155 C C . TYR A 1 311 ? 55.988 -61.933 -23.656 1.00 97.63 277 TYR A C 1
ATOM 2156 O O . TYR A 1 311 ? 56.013 -63.091 -24.075 1.00 109.90 277 TYR A O 1
ATOM 2165 N N . ILE A 1 312 ? 56.501 -60.889 -24.306 1.00 92.44 278 ILE A N 1
ATOM 2166 C CA . ILE A 1 312 ? 57.072 -60.937 -25.643 1.00 94.33 278 ILE A CA 1
ATOM 2167 C C . ILE A 1 312 ? 58.445 -61.646 -25.652 1.00 97.13 278 ILE A C 1
ATOM 2168 O O . ILE A 1 312 ? 58.858 -62.124 -26.702 1.00 101.84 278 ILE A O 1
ATOM 2173 N N . LYS A 1 313 ? 59.137 -61.751 -24.502 1.00 104.99 279 LYS A N 1
ATOM 2174 C CA . LYS A 1 313 ? 60.453 -62.455 -24.409 1.00 107.45 279 LYS A CA 1
ATOM 2175 C C . LYS A 1 313 ? 60.255 -63.941 -24.720 1.00 106.64 279 LYS A C 1
ATOM 2176 O O . LYS A 1 313 ? 61.003 -64.522 -25.504 1.00 89.97 279 LYS A O 1
ATOM 2182 N N . CYS A 1 314 ? 59.241 -64.529 -24.072 1.00 111.65 280 CYS A N 1
ATOM 2183 C CA . CYS A 1 314 ? 58.651 -65.816 -24.456 1.00 118.38 280 CYS A CA 1
ATOM 2184 C C . CYS A 1 314 ? 57.312 -65.558 -25.162 1.00 105.86 280 CYS A C 1
ATOM 2185 O O . CYS A 1 314 ? 56.883 -66.326 -26.020 1.00 86.99 280 CYS A O 1
ATOM 2188 N N . ASP B 1 37 ? 59.795 -55.204 -1.229 1.00 71.31 3 ASP B N 1
ATOM 2189 C CA . ASP B 1 37 ? 60.659 -53.989 -1.497 1.00 75.08 3 ASP B CA 1
ATOM 2190 C C . ASP B 1 37 ? 60.208 -52.785 -0.653 1.00 67.20 3 ASP B C 1
ATOM 2191 O O . ASP B 1 37 ? 60.117 -52.893 0.552 1.00 99.00 3 ASP B O 1
ATOM 2196 N N . GLU B 1 38 ? 59.877 -51.668 -1.318 1.00 60.99 4 GLU B N 1
ATOM 2197 C CA . GLU B 1 38 ? 59.808 -50.306 -0.774 1.00 53.77 4 GLU B CA 1
ATOM 2198 C C . GLU B 1 38 ? 58.545 -50.103 0.074 1.00 47.55 4 GLU B C 1
ATOM 2199 O O . GLU B 1 38 ? 57.482 -50.600 -0.204 1.00 50.54 4 GLU B O 1
ATOM 2205 N N . PHE B 1 39 ? 58.666 -49.219 1.055 1.00 49.97 5 PHE B N 1
ATOM 2206 C CA . PHE B 1 39 ? 57.642 -49.027 2.027 1.00 43.04 5 PHE B CA 1
ATOM 2207 C C . PHE B 1 39 ? 56.932 -47.716 1.772 1.00 35.88 5 PHE B C 1
ATOM 2208 O O . PHE B 1 39 ? 57.508 -46.747 1.272 1.00 42.55 5 PHE B O 1
ATOM 2216 N N . TYR B 1 40 ? 55.635 -47.765 1.990 1.00 28.23 6 TYR B N 1
ATOM 2217 C CA . TYR B 1 40 ? 54.861 -46.572 2.083 1.00 37.16 6 TYR B CA 1
ATOM 2218 C C . TYR B 1 40 ? 55.399 -45.877 3.340 1.00 33.50 6 TYR B C 1
ATOM 2219 O O . TYR B 1 40 ? 55.641 -44.704 3.333 1.00 35.45 6 TYR B O 1
ATOM 2228 N N . TYR B 1 41 ? 55.565 -46.662 4.409 1.00 36.75 7 TYR B N 1
ATOM 2229 C CA . TYR B 1 41 ? 56.392 -46.301 5.508 1.00 35.08 7 TYR B CA 1
ATOM 2230 C C . TYR B 1 41 ? 56.907 -47.578 6.142 1.00 38.23 7 TYR B C 1
ATOM 2231 O O . TYR B 1 41 ? 56.182 -48.563 6.204 1.00 35.43 7 TYR B O 1
ATOM 2240 N N . PRO B 1 42 ? 58.109 -47.516 6.747 1.00 40.27 8 PRO B N 1
ATOM 2241 C CA . PRO B 1 42 ? 58.654 -48.605 7.556 1.00 33.00 8 PRO B CA 1
ATOM 2242 C C . PRO B 1 42 ? 58.174 -48.554 9.001 1.00 37.21 8 PRO B C 1
ATOM 2243 O O . PRO B 1 42 ? 57.667 -47.487 9.480 1.00 33.62 8 PRO B O 1
ATOM 2247 N N . SER B 1 43 ? 58.362 -49.655 9.727 1.00 38.78 9 SER B N 1
ATOM 2248 C CA . SER B 1 43 ? 58.085 -49.701 11.176 1.00 42.14 9 SER B CA 1
ATOM 2249 C C . SER B 1 43 ? 59.247 -49.063 11.947 1.00 41.30 9 SER B C 1
ATOM 2250 O O . SER B 1 43 ? 60.422 -49.319 11.592 1.00 38.93 9 SER B O 1
ATOM 2253 N N . LEU B 1 44 ? 58.969 -48.344 13.037 1.00 46.42 10 LEU B N 1
ATOM 2254 C CA . LEU B 1 44 ? 60.066 -47.944 13.998 1.00 50.77 10 LEU B CA 1
ATOM 2255 C C . LEU B 1 44 ? 60.892 -49.181 14.369 1.00 58.38 10 LEU B C 1
ATOM 2256 O O . LEU B 1 44 ? 62.120 -49.114 14.504 1.00 47.62 10 LEU B O 1
ATOM 2261 N N . GLU B 1 45 ? 60.200 -50.307 14.522 1.00 61.94 11 GLU B N 1
ATOM 2262 C CA . GLU B 1 45 ? 60.791 -51.526 15.014 1.00 68.31 11 GLU B CA 1
ATOM 2263 C C . GLU B 1 45 ? 61.971 -51.908 14.115 1.00 64.08 11 GLU B C 1
ATOM 2264 O O . GLU B 1 45 ? 63.086 -52.095 14.601 1.00 60.33 11 GLU B O 1
ATOM 2270 N N . SER B 1 46 ? 61.730 -51.978 12.806 1.00 56.95 12 SER B N 1
ATOM 2271 C CA . SER B 1 46 ? 62.814 -52.246 11.836 1.00 57.39 12 SER B CA 1
ATOM 2272 C C . SER B 1 46 ? 63.965 -51.230 11.966 1.00 53.08 12 SER B C 1
ATOM 2273 O O . SER B 1 46 ? 65.114 -51.587 11.807 1.00 72.33 12 SER B O 1
ATOM 2276 N N . VAL B 1 47 ? 63.655 -49.946 12.157 1.00 56.82 13 VAL B N 1
ATOM 2277 C CA . VAL B 1 47 ? 64.686 -48.887 12.107 1.00 57.09 13 VAL B CA 1
ATOM 2278 C C . VAL B 1 47 ? 65.543 -48.987 13.375 1.00 54.21 13 VAL B C 1
ATOM 2279 O O . VAL B 1 47 ? 66.763 -48.826 13.383 1.00 46.90 13 VAL B O 1
ATOM 2283 N N . VAL B 1 48 ? 64.852 -49.205 14.477 1.00 55.91 14 VAL B N 1
ATOM 2284 C CA . VAL B 1 48 ? 65.465 -49.549 15.729 1.00 63.64 14 VAL B CA 1
ATOM 2285 C C . VAL B 1 48 ? 66.432 -50.738 15.548 1.00 68.11 14 VAL B C 1
ATOM 2286 O O . VAL B 1 48 ? 67.527 -50.708 16.100 1.00 81.80 14 VAL B O 1
ATOM 2290 N N . HIS B 1 49 ? 66.066 -51.752 14.755 1.00 61.89 15 HIS B N 1
ATOM 2291 C CA . HIS B 1 49 ? 66.981 -52.851 14.444 1.00 74.65 15 HIS B CA 1
ATOM 2292 C C . HIS B 1 49 ? 68.180 -52.319 13.640 1.00 74.75 15 HIS B C 1
ATOM 2293 O O . HIS B 1 49 ? 69.314 -52.484 14.062 1.00 79.10 15 HIS B O 1
ATOM 2300 N N . THR B 1 50 ? 67.946 -51.656 12.498 1.00 65.58 16 THR B N 1
ATOM 2301 C CA . THR B 1 50 ? 69.075 -51.125 11.743 1.00 66.61 16 THR B CA 1
ATOM 2302 C 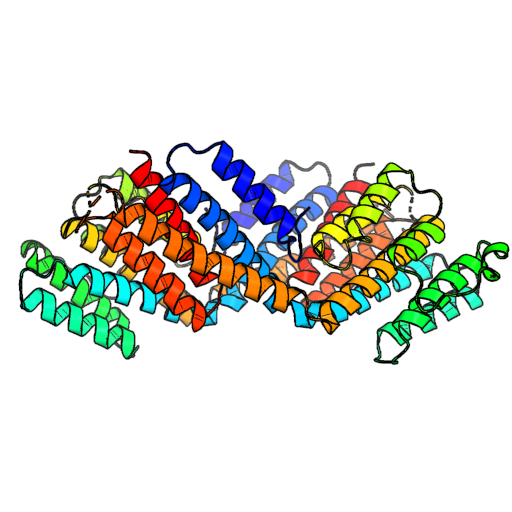C . THR B 1 50 ? 70.017 -50.334 12.671 1.00 63.04 16 THR B C 1
ATOM 2303 O O . THR B 1 50 ? 71.222 -50.253 12.391 1.00 58.46 16 THR B O 1
ATOM 2307 N N . PHE B 1 51 ? 69.489 -49.736 13.755 1.00 56.42 17 PHE B N 1
ATOM 2308 C CA . PHE B 1 51 ? 70.281 -48.781 14.556 1.00 60.81 17 PHE B CA 1
ATOM 2309 C C . PHE B 1 51 ? 71.294 -49.547 15.393 1.00 62.84 17 PHE B C 1
ATOM 2310 O O . PHE B 1 51 ? 72.480 -49.241 15.340 1.00 58.93 17 PHE B O 1
ATOM 2318 N N . CYS B 1 52 ? 70.762 -50.522 16.134 1.00 72.64 18 CYS B N 1
ATOM 2319 C CA . CYS B 1 52 ? 71.488 -51.484 16.923 1.00 84.06 18 CYS B CA 1
ATOM 2320 C C . CYS B 1 52 ? 72.532 -52.206 16.062 1.00 76.39 18 CYS B C 1
ATOM 2321 O O . CYS B 1 52 ? 73.611 -52.490 16.556 1.00 93.54 18 CYS B O 1
ATOM 2324 N N . VAL B 1 53 ? 72.209 -52.486 14.795 1.00 67.70 19 VAL B N 1
ATOM 2325 C CA . VAL B 1 53 ? 73.182 -53.055 13.863 1.00 79.08 19 VAL B CA 1
ATOM 2326 C C . VAL B 1 53 ? 74.335 -52.054 13.744 1.00 84.86 19 VAL B C 1
ATOM 2327 O O . VAL B 1 53 ? 75.464 -52.372 14.092 1.00 97.43 19 VAL B O 1
ATOM 2331 N N . ILE B 1 54 ? 74.003 -50.837 13.294 1.00 79.44 20 ILE B N 1
ATOM 2332 C CA . ILE B 1 54 ? 74.937 -49.724 13.134 1.00 79.41 20 ILE B CA 1
ATOM 2333 C C . ILE B 1 54 ? 75.782 -49.550 14.408 1.00 77.86 20 ILE B C 1
ATOM 2334 O O . ILE B 1 54 ? 76.992 -49.389 14.336 1.00 84.99 20 ILE B O 1
ATOM 2339 N N . ASP B 1 55 ? 75.113 -49.552 15.561 1.00 76.59 21 ASP B N 1
ATOM 2340 C CA . ASP B 1 55 ? 75.690 -49.193 16.841 1.00 74.25 21 ASP B CA 1
ATOM 2341 C C . ASP B 1 55 ? 76.824 -50.180 17.162 1.00 88.51 21 ASP B C 1
ATOM 2342 O O . ASP B 1 55 ? 77.909 -49.781 17.630 1.00 88.56 21 ASP B O 1
ATOM 2347 N N . THR B 1 56 ? 76.599 -51.469 16.872 1.00 83.09 22 THR B N 1
ATOM 2348 C CA . THR B 1 56 ? 77.615 -52.484 17.156 1.00 84.81 22 THR B CA 1
ATOM 2349 C C . THR B 1 56 ? 78.680 -52.439 16.033 1.00 83.32 22 THR B C 1
ATOM 2350 O O . THR B 1 56 ? 79.862 -52.449 16.322 1.00 97.65 22 THR B O 1
ATOM 2354 N N . ARG B 1 57 ? 78.292 -52.304 14.764 1.00 74.46 23 ARG B N 1
ATOM 2355 C CA . ARG B 1 57 ? 79.274 -52.169 13.647 1.00 85.82 23 ARG B CA 1
ATOM 2356 C C . ARG B 1 57 ? 80.203 -50.940 13.777 1.00 86.47 23 ARG B C 1
ATOM 2357 O O . ARG B 1 57 ? 81.375 -51.028 13.398 1.00 77.00 23 ARG B O 1
ATOM 2365 N N . GLU B 1 58 ? 79.700 -49.774 14.211 1.00 77.66 24 GLU B N 1
ATOM 2366 C CA . GLU B 1 58 ? 80.459 -48.532 13.989 1.00 79.91 24 GLU B CA 1
ATOM 2367 C C . GLU B 1 58 ? 81.436 -48.296 15.143 1.00 81.43 24 GLU B C 1
ATOM 2368 O O . GLU B 1 58 ? 81.128 -48.499 16.316 1.00 58.31 24 GLU B O 1
ATOM 2374 N N . HIS B 1 59 ? 82.623 -47.813 14.770 1.00 94.87 25 HIS B N 1
ATOM 2375 C CA . HIS B 1 59 ? 83.723 -47.645 15.708 1.00 102.83 25 HIS B CA 1
ATOM 2376 C C . HIS B 1 59 ? 83.360 -46.495 16.667 1.00 95.07 25 HIS B C 1
ATOM 2377 O O . HIS B 1 59 ? 83.311 -46.669 17.913 1.00 72.95 25 HIS B O 1
ATOM 2384 N N . ASN B 1 60 ? 83.039 -45.342 16.059 1.00 77.51 26 ASN B N 1
ATOM 2385 C CA . ASN B 1 60 ? 82.797 -44.099 16.764 1.00 78.58 26 ASN B CA 1
ATOM 2386 C C . ASN B 1 60 ? 81.319 -43.933 17.046 1.00 72.99 26 ASN B C 1
ATOM 2387 O O . ASN B 1 60 ? 80.491 -44.314 16.240 1.00 79.33 26 ASN B O 1
ATOM 2392 N N . ARG B 1 61 ? 81.046 -43.272 18.169 1.00 71.02 27 ARG B N 1
ATOM 2393 C CA . ARG B 1 61 ? 79.740 -42.776 18.490 1.00 58.62 27 ARG B CA 1
ATOM 2394 C C . ARG B 1 61 ? 79.326 -41.724 17.453 1.00 54.09 27 ARG B C 1
ATOM 2395 O O . ARG B 1 61 ? 78.161 -41.640 17.204 1.00 47.35 27 ARG B O 1
ATOM 2403 N N . VAL B 1 62 ? 80.269 -40.929 16.903 1.00 45.55 28 VAL B N 1
ATOM 2404 C CA . VAL B 1 62 ? 79.933 -39.890 15.905 1.00 46.64 28 VAL B CA 1
ATOM 2405 C C . VAL B 1 62 ? 79.512 -40.572 14.596 1.00 49.67 28 VAL B C 1
ATOM 2406 O O . VAL B 1 62 ? 78.380 -40.354 14.097 1.00 55.73 28 VAL B O 1
ATOM 2410 N N . SER B 1 63 ? 80.404 -41.425 14.076 1.00 52.46 29 SER B N 1
ATOM 2411 C CA . SER B 1 63 ? 80.175 -42.265 12.930 1.00 46.49 29 SER B CA 1
ATOM 2412 C C . SER B 1 63 ? 78.804 -42.940 12.974 1.00 48.37 29 SER B C 1
ATOM 2413 O O . SER B 1 63 ? 78.097 -42.944 12.008 1.00 49.88 29 SER B O 1
ATOM 2416 N N . ALA B 1 64 ? 78.455 -43.520 14.109 1.00 47.07 30 ALA B N 1
ATOM 2417 C CA . ALA B 1 64 ? 77.199 -44.219 14.212 1.00 48.11 30 ALA B CA 1
ATOM 2418 C C . ALA B 1 64 ? 76.042 -43.219 14.059 1.00 35.93 30 ALA B C 1
ATOM 2419 O O . ALA B 1 64 ? 75.131 -43.395 13.252 1.00 55.18 30 ALA B O 1
ATOM 2421 N N . CYS B 1 65 ? 76.157 -42.080 14.728 1.00 42.59 31 CYS B N 1
ATOM 2422 C CA . CYS B 1 65 ? 75.073 -41.079 14.727 1.00 38.35 31 CYS B CA 1
ATOM 2423 C C . CYS B 1 65 ? 74.804 -40.650 13.280 1.00 39.13 31 CYS B C 1
ATOM 2424 O O . CYS B 1 65 ? 73.648 -40.557 12.823 1.00 36.60 31 CYS B O 1
ATOM 2427 N N . LEU B 1 66 ? 75.880 -40.510 12.502 1.00 32.31 32 LEU B N 1
ATOM 2428 C CA . LEU B 1 66 ? 75.762 -40.002 11.202 1.00 36.66 32 LEU B CA 1
ATOM 2429 C C . LEU B 1 66 ? 75.082 -41.009 10.276 1.00 41.06 32 LEU B C 1
ATOM 2430 O O . LEU B 1 66 ? 74.180 -40.608 9.544 1.00 48.20 32 LEU B O 1
ATOM 2435 N N . CYS B 1 67 ? 75.500 -42.281 10.332 1.00 41.45 33 CYS B N 1
ATOM 2436 C CA . CYS B 1 67 ? 74.788 -43.327 9.585 1.00 42.31 33 CYS B CA 1
ATOM 2437 C C . CYS B 1 67 ? 73.298 -43.204 9.954 1.00 41.02 33 CYS B C 1
ATOM 2438 O O . CYS B 1 67 ? 72.470 -43.155 9.118 1.00 43.60 33 CYS B O 1
ATOM 2441 N N . LYS B 1 68 ? 72.997 -43.087 11.251 1.00 42.04 34 LYS B N 1
ATOM 2442 C CA . LYS B 1 68 ? 71.650 -43.185 11.730 1.00 34.72 34 LYS B CA 1
ATOM 2443 C C . LYS B 1 68 ? 70.849 -42.058 11.091 1.00 35.61 34 LYS B C 1
ATOM 2444 O O . LYS B 1 68 ? 69.718 -42.293 10.630 1.00 34.95 34 LYS B O 1
ATOM 2450 N N . LEU B 1 69 ? 71.505 -40.902 10.971 1.00 33.64 35 LEU B N 1
ATOM 2451 C CA . LEU B 1 69 ? 70.971 -39.719 10.443 1.00 29.90 35 LEU B CA 1
ATOM 2452 C C . LEU B 1 69 ? 70.741 -39.846 8.951 1.00 31.49 35 LEU B C 1
ATOM 2453 O O . LEU B 1 69 ? 69.825 -39.211 8.461 1.00 34.13 35 LEU B O 1
ATOM 2458 N N . GLN B 1 70 ? 71.649 -40.530 8.257 1.00 40.03 36 GLN B N 1
ATOM 2459 C CA . GLN B 1 70 ? 71.544 -40.716 6.813 1.00 40.29 36 GLN B CA 1
ATOM 2460 C C . GLN B 1 70 ? 70.348 -41.600 6.511 1.00 34.03 36 GLN B C 1
ATOM 2461 O O . GLN B 1 70 ? 69.458 -41.188 5.713 1.00 42.31 36 GLN B O 1
ATOM 2467 N N . VAL B 1 71 ? 70.195 -42.663 7.318 1.00 26.46 37 VAL B N 1
ATOM 2468 C CA . VAL B 1 71 ? 69.036 -43.497 7.222 1.00 25.65 37 VAL B CA 1
ATOM 2469 C C . VAL B 1 71 ? 67.783 -42.675 7.479 1.00 32.74 37 VAL B C 1
ATOM 2470 O O . VAL B 1 71 ? 66.789 -42.911 6.787 1.00 30.01 37 VAL B O 1
ATOM 2474 N N . LEU B 1 72 ? 67.809 -41.804 8.511 1.00 33.91 38 LEU B N 1
ATOM 2475 C CA . LEU B 1 72 ? 66.586 -41.088 8.812 1.00 31.65 38 LEU B CA 1
ATOM 2476 C C . LEU B 1 72 ? 66.304 -40.035 7.761 1.00 29.84 38 LEU B C 1
ATOM 2477 O O . LEU B 1 72 ? 65.140 -39.724 7.511 1.00 26.63 38 LEU B O 1
ATOM 2482 N N . CYS B 1 73 ? 67.358 -39.443 7.172 1.00 30.68 39 CYS B N 1
ATOM 2483 C CA . CYS B 1 73 ? 67.118 -38.454 6.101 1.00 24.91 39 CYS B CA 1
ATOM 2484 C C . CYS B 1 73 ? 66.412 -39.047 4.857 1.00 25.76 39 CYS B C 1
ATOM 2485 O O . CYS B 1 73 ? 65.459 -38.430 4.222 1.00 29.99 39 CYS B O 1
ATOM 2488 N N . LYS B 1 74 ? 66.900 -40.200 4.384 1.00 29.71 40 LYS B N 1
ATOM 2489 C CA . LYS B 1 74 ? 66.247 -40.880 3.263 1.00 31.66 40 LYS B CA 1
ATOM 2490 C C . LYS B 1 74 ? 64.795 -41.140 3.650 1.00 35.40 40 LYS B C 1
ATOM 2491 O O . LYS B 1 74 ? 63.834 -40.746 2.925 1.00 38.84 40 LYS B O 1
ATOM 2497 N N . ILE B 1 75 ? 64.632 -41.765 4.809 1.00 30.16 41 ILE B N 1
ATOM 2498 C CA . ILE B 1 75 ? 63.312 -42.240 5.173 1.00 32.09 41 ILE B CA 1
ATOM 2499 C C . ILE B 1 75 ? 62.363 -41.062 5.211 1.00 27.39 41 ILE B C 1
ATOM 2500 O O . ILE B 1 75 ? 61.341 -41.073 4.573 1.00 32.42 41 ILE B O 1
ATOM 2505 N N . CYS B 1 76 ? 62.734 -40.000 5.899 1.00 31.22 42 CYS B N 1
ATOM 2506 C CA . CYS B 1 76 ? 61.806 -38.809 5.975 1.00 28.82 42 CYS B CA 1
ATOM 2507 C C . CYS B 1 76 ? 61.466 -38.224 4.593 1.00 27.35 42 CYS B C 1
ATOM 2508 O O . CYS B 1 76 ? 60.337 -37.811 4.319 1.00 36.83 42 CYS B O 1
ATOM 2511 N N . GLN B 1 77 ? 62.476 -38.137 3.737 1.00 30.75 43 GLN B N 1
ATOM 2512 C CA . GLN B 1 77 ? 62.368 -37.659 2.429 1.00 28.82 43 GLN B CA 1
ATOM 2513 C C . GLN B 1 77 ? 61.399 -38.537 1.643 1.00 29.00 43 GLN B C 1
ATOM 2514 O O . GLN B 1 77 ? 60.469 -38.027 0.953 1.00 22.27 43 GLN B O 1
ATOM 2520 N N . THR B 1 78 ? 61.634 -39.837 1.679 1.00 26.56 44 THR B N 1
ATOM 2521 C CA . THR B 1 78 ? 60.675 -40.719 0.989 1.00 30.96 44 THR B CA 1
ATOM 2522 C C . THR B 1 78 ? 59.281 -40.490 1.581 1.00 30.34 44 THR B C 1
ATOM 2523 O O . THR B 1 78 ? 58.328 -40.376 0.837 1.00 46.24 44 THR B O 1
ATOM 2527 N N . LEU B 1 79 ? 59.153 -40.399 2.902 1.00 36.65 45 LEU B N 1
ATOM 2528 C CA . LEU B 1 79 ? 57.810 -40.307 3.512 1.00 35.41 45 LEU B CA 1
ATOM 2529 C C . LEU B 1 79 ? 57.084 -38.997 3.149 1.00 34.30 45 LEU B C 1
ATOM 2530 O O . LEU B 1 79 ? 55.857 -38.970 3.041 1.00 34.41 45 LEU B O 1
ATOM 2535 N N . ARG B 1 80 ? 57.825 -37.919 2.915 1.00 29.46 46 ARG B N 1
ATOM 2536 C CA . ARG B 1 80 ? 57.213 -36.677 2.416 1.00 33.99 46 ARG B CA 1
ATOM 2537 C C . ARG B 1 80 ? 56.758 -36.797 0.947 1.00 38.68 46 ARG B C 1
ATOM 2538 O O . ARG B 1 80 ? 55.704 -36.251 0.577 1.00 34.86 46 ARG B O 1
ATOM 2546 N N . HIS B 1 81 ? 57.595 -37.416 0.114 1.00 36.72 47 HIS B N 1
ATOM 2547 C CA . HIS B 1 81 ? 57.188 -37.752 -1.282 1.00 45.12 47 HIS B CA 1
ATOM 2548 C C . HIS B 1 81 ? 55.850 -38.489 -1.214 1.00 31.90 47 HIS B C 1
ATOM 2549 O O . HIS B 1 81 ? 54.889 -38.109 -1.872 1.00 32.90 47 HIS B O 1
ATOM 2556 N N . ASN B 1 82 ? 55.763 -39.489 -0.330 1.00 32.29 48 ASN B N 1
ATOM 2557 C CA . ASN B 1 82 ? 54.585 -40.319 -0.249 1.00 28.81 48 ASN B CA 1
ATOM 2558 C C . ASN B 1 82 ? 53.374 -39.509 0.247 1.00 29.93 48 ASN B C 1
ATOM 2559 O O . ASN B 1 82 ? 52.308 -39.703 -0.252 1.00 35.44 48 ASN B O 1
ATOM 2564 N N . LEU B 1 83 ? 53.549 -38.606 1.212 1.00 35.86 49 LEU B N 1
ATOM 2565 C CA . LEU B 1 83 ? 52.399 -37.890 1.785 1.00 37.49 49 LEU B CA 1
AT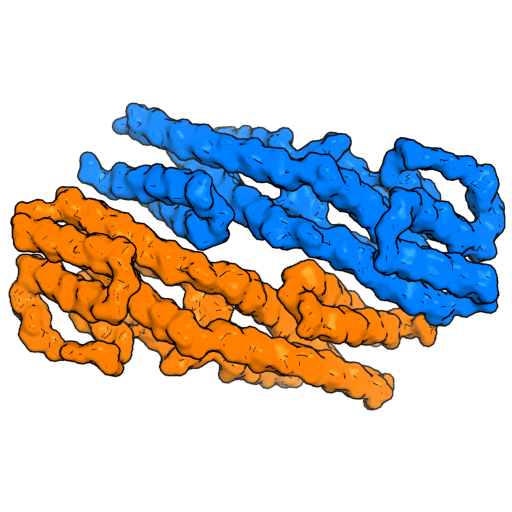OM 2566 C C . LEU B 1 83 ? 51.884 -36.813 0.821 1.00 37.00 49 LEU B C 1
ATOM 2567 O O . LEU B 1 83 ? 50.721 -36.467 0.895 1.00 32.07 49 LEU B O 1
ATOM 2572 N N . ASP B 1 84 ? 52.740 -36.284 -0.057 1.00 41.30 50 ASP B N 1
ATOM 2573 C CA . ASP B 1 84 ? 52.288 -35.328 -1.024 1.00 43.83 50 ASP B CA 1
ATOM 2574 C C . ASP B 1 84 ? 51.358 -36.056 -2.021 1.00 49.76 50 ASP B C 1
ATOM 2575 O O . ASP B 1 84 ? 50.386 -35.449 -2.484 1.00 42.02 50 ASP B O 1
ATOM 2580 N N . THR B 1 85 ? 51.644 -37.340 -2.310 1.00 35.85 51 THR B N 1
ATOM 2581 C CA . THR B 1 85 ? 50.872 -38.097 -3.211 1.00 39.28 51 THR B CA 1
ATOM 2582 C C . THR B 1 85 ? 49.565 -38.657 -2.619 1.00 44.20 51 THR B C 1
ATOM 2583 O O . THR B 1 85 ? 48.574 -38.841 -3.326 1.00 36.94 51 THR B O 1
ATOM 2587 N N . GLU B 1 86 ? 49.580 -39.026 -1.345 1.00 40.71 52 GLU B N 1
ATOM 2588 C CA . GLU B 1 86 ? 48.445 -39.682 -0.744 1.00 44.09 52 GLU B CA 1
ATOM 2589 C C . GLU B 1 86 ? 47.089 -39.094 -1.184 1.00 41.45 52 GLU B C 1
ATOM 2590 O O . GLU B 1 86 ? 46.166 -39.856 -1.371 1.00 36.39 52 GLU B O 1
ATOM 2596 N N . PRO B 1 87 ? 46.877 -37.776 -1.402 1.00 44.39 53 PRO B N 1
ATOM 2597 C CA . PRO B 1 87 ? 45.538 -37.279 -1.761 1.00 43.18 53 PRO B CA 1
ATOM 2598 C C . PRO B 1 87 ? 44.893 -37.821 -3.056 1.00 46.79 53 PRO B C 1
ATOM 2599 O O . PRO B 1 87 ? 43.663 -37.820 -3.143 1.00 50.82 53 PRO B O 1
ATOM 2603 N N . PHE B 1 88 ? 45.766 -38.308 -3.952 1.00 39.63 54 PHE B N 1
ATOM 2604 C CA . PHE B 1 88 ? 45.625 -38.964 -5.229 1.00 50.34 54 PHE B CA 1
ATOM 2605 C C . PHE B 1 88 ? 45.554 -40.495 -5.137 1.00 39.58 54 PHE B C 1
ATOM 2606 O O . PHE B 1 88 ? 45.286 -41.128 -6.163 1.00 40.18 54 PHE B O 1
ATOM 2614 N N . LEU B 1 89 ? 45.912 -41.104 -3.998 1.00 38.07 55 LEU B N 1
ATOM 2615 C CA . LEU B 1 89 ? 46.119 -42.580 -3.936 1.00 35.60 55 LEU B CA 1
ATOM 2616 C C . LEU B 1 89 ? 44.813 -43.397 -4.033 1.00 44.26 55 LEU B C 1
ATOM 2617 O O . LEU B 1 89 ? 44.819 -44.478 -4.712 1.00 43.17 55 LEU B O 1
ATOM 2622 N N . LEU B 1 90 ? 43.751 -42.988 -3.317 1.00 35.43 56 LEU B N 1
ATOM 2623 C CA . LEU B 1 90 ? 42.520 -43.783 -3.256 1.00 36.08 56 LEU B CA 1
ATOM 2624 C C . LEU B 1 90 ? 41.785 -43.577 -4.569 1.00 36.70 56 LEU B C 1
ATOM 2625 O O . LEU B 1 90 ? 41.429 -44.549 -5.223 1.00 34.94 56 LEU B O 1
ATOM 2630 N N . PRO B 1 91 ? 41.620 -42.323 -5.060 1.00 41.97 57 PRO B N 1
ATOM 2631 C CA . PRO B 1 91 ? 41.054 -42.089 -6.386 1.00 39.05 57 PRO B CA 1
ATOM 2632 C C . PRO B 1 91 ? 41.773 -42.920 -7.460 1.00 37.30 57 PRO B C 1
ATOM 2633 O O . PRO B 1 91 ? 41.177 -43.523 -8.296 1.00 39.82 57 PRO B O 1
ATOM 2637 N N . HIS B 1 92 ? 43.097 -42.954 -7.409 1.00 34.65 58 HIS B N 1
ATOM 2638 C CA . HIS B 1 92 ? 43.848 -43.762 -8.373 1.00 36.14 58 HIS B CA 1
ATOM 2639 C C . HIS B 1 92 ? 43.478 -45.254 -8.275 1.00 37.29 58 HIS B C 1
ATOM 2640 O O . HIS B 1 92 ? 43.172 -45.918 -9.276 1.00 40.13 58 HIS B O 1
ATOM 2647 N N . LEU B 1 93 ? 43.576 -45.780 -7.064 1.00 35.11 59 LEU B N 1
ATOM 2648 C CA . LEU B 1 93 ? 43.283 -47.183 -6.799 1.00 36.78 59 LEU B CA 1
ATOM 2649 C C . LEU B 1 93 ? 41.840 -47.484 -7.191 1.00 31.50 59 LEU B C 1
ATOM 2650 O O . LEU B 1 93 ? 41.574 -48.475 -7.857 1.00 31.43 59 LEU B O 1
ATOM 2655 N N . ARG B 1 94 ? 40.937 -46.555 -6.994 1.00 34.81 60 ARG B N 1
ATOM 2656 C CA . ARG B 1 94 ? 39.571 -46.886 -7.440 1.00 39.23 60 ARG B CA 1
ATOM 2657 C C . ARG B 1 94 ? 39.550 -47.049 -8.949 1.00 42.20 60 ARG B C 1
ATOM 2658 O O . ARG B 1 94 ? 39.052 -48.032 -9.531 1.00 44.26 60 ARG B O 1
ATOM 2666 N N . GLU B 1 95 ? 40.060 -46.014 -9.599 1.00 45.06 61 GLU B N 1
ATOM 2667 C CA . GLU B 1 95 ? 40.158 -45.969 -11.054 1.00 38.44 61 GLU B CA 1
ATOM 2668 C C . GLU B 1 95 ? 40.872 -47.233 -11.547 1.00 33.77 61 GLU B C 1
ATOM 2669 O O . GLU B 1 95 ? 40.541 -47.799 -12.646 1.00 36.94 61 GLU B O 1
ATOM 2675 N N . LEU B 1 96 ? 41.789 -47.791 -10.770 1.00 33.33 62 LEU B N 1
ATOM 2676 C CA . LEU B 1 96 ? 42.442 -49.033 -11.296 1.00 38.00 62 LEU B CA 1
ATOM 2677 C C . LEU B 1 96 ? 41.460 -50.216 -11.306 1.00 47.28 62 LEU B C 1
ATOM 2678 O O . LEU B 1 96 ? 41.549 -51.084 -12.131 1.00 49.21 62 LEU B O 1
ATOM 2683 N N . ILE B 1 97 ? 40.551 -50.244 -10.330 1.00 46.28 63 ILE B N 1
ATOM 2684 C CA . ILE B 1 97 ? 39.744 -51.397 -10.065 1.00 45.86 63 ILE B CA 1
ATOM 2685 C C . ILE B 1 97 ? 38.635 -51.385 -11.113 1.00 46.90 63 ILE B C 1
ATOM 2686 O O . ILE B 1 97 ? 38.410 -52.408 -11.812 1.00 46.60 63 ILE B O 1
ATOM 2691 N N . ILE B 1 98 ? 37.994 -50.212 -11.249 1.00 40.29 64 ILE B N 1
ATOM 2692 C CA . ILE B 1 98 ? 37.089 -49.959 -12.311 1.00 39.69 64 ILE B CA 1
ATOM 2693 C C . ILE B 1 98 ? 37.627 -50.472 -13.647 1.00 44.91 64 ILE B C 1
ATOM 2694 O O . ILE B 1 98 ? 36.800 -50.715 -14.551 1.00 43.14 64 ILE B O 1
ATOM 2699 N N . ARG B 1 99 ? 38.943 -50.369 -13.858 1.00 48.03 65 ARG B N 1
ATOM 2700 C CA . ARG B 1 99 ? 39.535 -50.749 -15.139 1.00 52.34 65 ARG B CA 1
ATOM 2701 C C . ARG B 1 99 ? 39.508 -52.261 -15.225 1.00 47.54 65 ARG B C 1
ATOM 2702 O O . ARG B 1 99 ? 39.080 -52.831 -16.242 1.00 60.39 65 ARG B O 1
ATOM 2710 N N . HIS B 1 100 ? 39.973 -52.908 -14.160 1.00 38.83 66 HIS B N 1
ATOM 2711 C CA . HIS B 1 100 ? 39.922 -54.367 -14.067 1.00 44.82 66 HIS B CA 1
ATOM 2712 C C . HIS B 1 100 ? 38.508 -54.931 -14.241 1.00 56.98 66 HIS B C 1
ATOM 2713 O O . HIS B 1 100 ? 38.353 -56.021 -14.770 1.00 58.59 66 HIS B O 1
ATOM 2720 N N . LEU B 1 101 ? 37.486 -54.193 -13.780 1.00 58.09 67 LEU B N 1
ATOM 2721 C CA . LEU B 1 101 ? 36.097 -54.645 -13.898 1.00 61.17 67 LEU B CA 1
ATOM 2722 C C . LEU B 1 101 ? 35.682 -54.630 -15.379 1.00 69.86 67 LEU B C 1
ATOM 2723 O O . LEU B 1 101 ? 35.092 -55.615 -15.838 1.00 59.91 67 LEU B O 1
ATOM 2728 N N . THR B 1 102 ? 35.968 -53.531 -16.104 1.00 70.02 68 THR B N 1
ATOM 2729 C CA . THR B 1 102 ? 35.611 -53.421 -17.517 1.00 69.72 68 THR B CA 1
ATOM 2730 C C . THR B 1 102 ? 36.305 -54.565 -18.276 1.00 67.08 68 THR B C 1
ATOM 2731 O O . THR B 1 102 ? 35.676 -55.297 -19.010 1.00 69.68 68 THR B O 1
ATOM 2735 N N . LEU B 1 103 ? 37.586 -54.780 -18.010 1.00 60.15 69 LEU B N 1
ATOM 2736 C CA . LEU B 1 103 ? 38.281 -55.909 -18.561 1.00 62.13 69 LEU B CA 1
ATOM 2737 C C . LEU B 1 103 ? 37.524 -57.219 -18.303 1.00 68.04 69 LEU B C 1
ATOM 2738 O O . LEU B 1 103 ? 37.518 -58.099 -19.156 1.00 59.49 69 LEU B O 1
ATOM 2743 N N . LEU B 1 104 ? 36.982 -57.408 -17.091 1.00 74.16 70 LEU B N 1
ATOM 2744 C CA . LEU B 1 104 ? 36.347 -58.694 -16.765 1.00 63.44 70 LEU B CA 1
ATOM 2745 C C . LEU B 1 104 ? 35.086 -58.860 -17.627 1.00 63.29 70 LEU B C 1
ATOM 2746 O O . LEU B 1 104 ? 34.729 -60.004 -17.941 1.00 51.20 70 LEU B O 1
ATOM 2751 N N . GLU B 1 105 ? 34.452 -57.737 -18.025 1.00 47.94 71 GLU B N 1
ATOM 2752 C CA . GLU B 1 105 ? 33.294 -57.740 -18.920 1.00 56.40 71 GLU B CA 1
ATOM 2753 C C . GLU B 1 105 ? 33.569 -58.406 -20.280 1.00 72.29 71 GLU B C 1
ATOM 2754 O O . GLU B 1 105 ? 32.632 -58.702 -21.005 1.00 78.80 71 GLU B O 1
ATOM 2760 N N . ARG B 1 106 ? 34.838 -58.547 -20.673 1.00 82.04 72 ARG B N 1
ATOM 2761 C CA . ARG B 1 106 ? 35.178 -59.257 -21.910 1.00 88.19 72 ARG B CA 1
ATOM 2762 C C . ARG B 1 106 ? 34.911 -60.750 -21.698 1.00 88.92 72 ARG B C 1
ATOM 2763 O O . ARG B 1 106 ? 34.817 -61.514 -22.653 1.00 94.20 72 ARG B O 1
ATOM 2771 N N . LEU B 1 107 ? 34.793 -61.150 -20.427 1.00 86.40 73 LEU B N 1
ATOM 2772 C CA . LEU B 1 107 ? 34.729 -62.542 -20.050 1.00 90.56 73 LEU B CA 1
ATOM 2773 C C . LEU B 1 107 ? 33.366 -62.891 -19.433 1.00 94.41 73 LEU B C 1
ATOM 2774 O O . LEU B 1 107 ? 33.179 -64.035 -18.987 1.00 76.97 73 LEU B O 1
ATOM 2779 N N . SER B 1 108 ? 32.421 -61.932 -19.441 1.00 104.05 74 SER B N 1
ATOM 2780 C CA . SER B 1 108 ? 31.106 -62.079 -18.775 1.00 103.12 74 SER B CA 1
ATOM 2781 C C . SER B 1 108 ? 30.213 -63.030 -19.588 1.00 106.40 74 SER B C 1
ATOM 2782 O O . SER B 1 108 ? 29.314 -62.624 -20.337 1.00 81.75 74 SER B O 1
ATOM 2785 N N . THR B 1 109 ? 30.521 -64.319 -19.436 1.00 116.09 75 THR B N 1
ATOM 2786 C CA . THR B 1 109 ? 29.672 -65.433 -19.808 1.00 110.81 75 THR B CA 1
ATOM 2787 C C . THR B 1 109 ? 28.207 -65.083 -19.505 1.00 102.80 75 THR B C 1
ATOM 2788 O O . THR B 1 109 ? 27.406 -64.877 -20.405 1.00 87.41 75 THR B O 1
ATOM 2792 N N . THR B 1 110 ? 27.890 -64.969 -18.213 1.00 106.98 76 THR B N 1
ATOM 2793 C CA . THR B 1 110 ? 26.523 -64.842 -17.736 1.00 94.96 76 THR B CA 1
ATOM 2794 C C . THR B 1 110 ? 26.155 -63.365 -17.583 1.00 82.23 76 THR B C 1
ATOM 2795 O O . THR B 1 110 ? 27.012 -62.518 -17.459 1.00 95.83 76 THR B O 1
ATOM 2799 N N . SER B 1 111 ? 24.855 -63.090 -17.629 1.00 67.92 77 SER B N 1
ATOM 2800 C CA . SER B 1 111 ? 24.291 -61.779 -17.337 1.00 72.24 77 SER B CA 1
ATOM 2801 C C . SER B 1 111 ? 24.249 -61.482 -15.818 1.00 69.52 77 SER B C 1
ATOM 2802 O O . SER B 1 111 ? 24.122 -60.319 -15.408 1.00 55.32 77 SER B O 1
ATOM 2805 N N . LYS B 1 112 ? 24.298 -62.498 -14.950 1.00 76.87 78 LYS B N 1
ATOM 2806 C CA . LYS B 1 112 ? 24.361 -62.165 -13.525 1.00 70.18 78 LYS B CA 1
ATOM 2807 C C . LYS B 1 112 ? 25.737 -61.529 -13.296 1.00 62.25 78 LYS B C 1
ATOM 2808 O O . LYS B 1 112 ? 25.813 -60.365 -12.894 1.00 77.50 78 LYS B O 1
ATOM 2814 N N . PHE B 1 113 ? 26.798 -62.275 -13.629 1.00 56.97 79 PHE B N 1
ATOM 2815 C CA . PHE B 1 113 ? 28.196 -61.769 -13.642 1.00 55.91 79 PHE B CA 1
ATOM 2816 C C . PHE B 1 113 ? 28.257 -60.343 -14.186 1.00 54.50 79 PHE B C 1
ATOM 2817 O O . PHE B 1 113 ? 28.915 -59.466 -13.619 1.00 60.74 79 PHE B O 1
ATOM 2825 N N . GLN B 1 114 ? 27.514 -60.077 -15.255 1.00 49.79 80 GLN B N 1
ATOM 2826 C CA . GLN B 1 114 ? 27.543 -58.740 -15.805 1.00 56.06 80 GLN B CA 1
ATOM 2827 C C . GLN B 1 114 ? 26.950 -57.775 -14.775 1.00 46.68 80 GLN B C 1
ATOM 2828 O O . GLN B 1 114 ? 27.535 -56.744 -14.510 1.00 59.11 80 GLN B O 1
ATOM 2834 N N . ARG B 1 115 ? 25.809 -58.122 -14.168 1.00 52.40 81 ARG B N 1
ATOM 2835 C CA . ARG B 1 115 ? 25.007 -57.138 -13.339 1.00 54.97 81 ARG B CA 1
ATOM 2836 C C . ARG B 1 115 ? 25.782 -56.649 -12.095 1.00 46.54 81 ARG B C 1
ATOM 2837 O O . ARG B 1 115 ? 25.558 -55.541 -11.599 1.00 45.12 81 ARG B O 1
ATOM 2845 N N . ILE B 1 116 ? 26.693 -57.497 -11.619 1.00 37.46 82 ILE B N 1
ATOM 2846 C CA . ILE B 1 116 ? 27.474 -57.315 -10.447 1.00 44.69 82 ILE B CA 1
ATOM 2847 C C . ILE B 1 116 ? 28.632 -56.364 -10.807 1.00 46.50 82 ILE B C 1
ATOM 2848 O O . ILE B 1 116 ? 28.758 -55.270 -10.214 1.00 51.09 82 ILE B O 1
ATOM 2853 N N . LEU B 1 117 ? 29.366 -56.729 -11.864 1.00 43.06 83 LEU B N 1
ATOM 2854 C CA . LEU B 1 117 ? 30.353 -55.868 -12.569 1.00 37.29 83 LEU B CA 1
ATOM 2855 C C . LEU B 1 117 ? 29.782 -54.459 -12.696 1.00 36.27 83 LEU B C 1
ATOM 2856 O O . LEU B 1 117 ? 30.296 -53.468 -12.142 1.00 32.35 83 LEU B O 1
ATOM 2861 N N . ASP B 1 118 ? 28.587 -54.349 -13.245 1.00 39.23 84 ASP B N 1
ATOM 2862 C CA . ASP B 1 118 ? 28.043 -53.014 -13.346 1.00 42.54 84 ASP B CA 1
ATOM 2863 C C . ASP B 1 118 ? 27.904 -52.404 -11.950 1.00 43.28 84 ASP B C 1
ATOM 2864 O O . ASP B 1 118 ? 28.170 -51.233 -11.787 1.00 46.39 84 ASP B O 1
ATOM 2869 N N . TYR B 1 119 ? 27.470 -53.207 -10.961 1.00 38.15 85 TYR B N 1
ATOM 2870 C CA . TYR B 1 119 ? 27.144 -52.686 -9.633 1.00 38.01 85 TYR B CA 1
ATOM 2871 C C . TYR B 1 119 ? 28.436 -52.224 -8.916 1.00 28.24 85 TYR B C 1
ATOM 2872 O O . TYR B 1 119 ? 28.529 -51.083 -8.367 1.00 30.15 85 TYR B O 1
ATOM 2881 N N . MET B 1 120 ? 29.468 -53.055 -8.967 1.00 32.94 86 MET B N 1
ATOM 2882 C CA . MET B 1 120 ? 30.769 -52.717 -8.406 1.00 36.07 86 MET B CA 1
ATOM 2883 C C . MET B 1 120 ? 31.243 -51.394 -9.059 1.00 45.51 86 MET B C 1
ATOM 2884 O O . MET B 1 120 ? 31.657 -50.414 -8.393 1.00 50.71 86 MET B O 1
ATOM 2889 N N . LYS B 1 121 ? 31.165 -51.332 -10.388 1.00 45.13 87 LYS B N 1
ATOM 2890 C CA . LYS B 1 121 ? 31.659 -50.148 -11.123 1.00 46.63 87 LYS B CA 1
ATOM 2891 C C . LYS B 1 121 ? 30.892 -48.893 -10.697 1.00 40.07 87 LYS B C 1
ATOM 2892 O O . LYS B 1 121 ? 31.492 -47.808 -10.485 1.00 42.26 87 LYS B O 1
ATOM 2898 N N . LEU B 1 122 ? 29.575 -48.974 -10.614 1.00 40.55 88 LEU B N 1
ATOM 2899 C CA . LEU B 1 122 ? 28.802 -47.774 -10.179 1.00 45.95 88 LEU B CA 1
ATOM 2900 C C . LEU B 1 122 ? 29.192 -47.377 -8.750 1.00 52.04 88 LEU B C 1
ATOM 2901 O O . LEU B 1 122 ? 29.109 -46.212 -8.365 1.00 53.50 88 LEU B O 1
ATOM 2906 N N . SER B 1 123 ? 29.609 -48.368 -7.958 1.00 58.56 89 SER B N 1
ATOM 2907 C CA . SER B 1 123 ? 29.915 -48.142 -6.573 1.00 54.74 89 SER B CA 1
ATOM 2908 C C . SER B 1 123 ? 31.234 -47.372 -6.459 1.00 45.57 89 SER B C 1
ATOM 2909 O O . SER B 1 123 ? 31.308 -46.389 -5.745 1.00 42.48 89 SER B O 1
ATOM 2912 N N . LEU B 1 124 ? 32.255 -47.812 -7.193 1.00 39.98 90 LEU B N 1
ATOM 2913 C CA . LEU B 1 124 ? 33.553 -47.095 -7.219 1.00 42.11 90 LEU B CA 1
ATOM 2914 C C . LEU B 1 124 ? 33.361 -45.673 -7.753 1.00 42.88 90 LEU B C 1
ATOM 2915 O O . LEU B 1 124 ? 34.090 -44.711 -7.367 1.00 43.16 90 LEU B O 1
ATOM 2920 N N . GLU B 1 125 ? 32.413 -45.510 -8.678 1.00 45.33 91 GLU B N 1
ATOM 2921 C CA . GLU B 1 125 ? 32.160 -44.140 -9.204 1.00 45.77 91 GLU B CA 1
ATOM 2922 C C . GLU B 1 125 ? 31.521 -43.269 -8.120 1.00 43.32 91 GLU B C 1
ATOM 2923 O O . GLU B 1 125 ? 31.902 -42.080 -7.959 1.00 42.16 91 GLU B O 1
ATOM 2929 N N . ALA B 1 126 ? 30.618 -43.847 -7.319 1.00 44.19 92 ALA B N 1
ATOM 2930 C CA . ALA B 1 126 ? 29.915 -43.016 -6.346 1.00 48.70 92 ALA B CA 1
ATOM 2931 C C . ALA B 1 126 ? 30.778 -42.781 -5.116 1.00 48.84 92 ALA B C 1
ATOM 2932 O O . ALA B 1 126 ? 30.489 -41.861 -4.335 1.00 58.97 92 ALA B O 1
ATOM 2934 N N . ASN B 1 127 ? 31.756 -43.673 -4.906 1.00 49.12 93 ASN B N 1
ATOM 2935 C CA . ASN B 1 127 ? 32.635 -43.628 -3.725 1.00 51.78 93 ASN B CA 1
ATOM 2936 C C . ASN B 1 127 ? 31.832 -43.349 -2.445 1.00 52.21 93 ASN B C 1
ATOM 2937 O O . ASN B 1 127 ? 32.103 -42.399 -1.715 1.00 44.87 93 ASN B O 1
ATOM 2942 N N . ASP B 1 128 ? 30.847 -44.217 -2.191 1.00 69.25 94 ASP B N 1
ATOM 2943 C CA . ASP B 1 128 ? 29.883 -44.090 -1.080 1.00 63.58 94 ASP B CA 1
ATOM 2944 C C . ASP B 1 128 ? 30.495 -44.638 0.208 1.00 55.91 94 ASP B C 1
ATOM 2945 O O . ASP B 1 128 ? 31.547 -45.282 0.184 1.00 58.14 94 ASP B O 1
ATOM 2950 N N . SER B 1 129 ? 29.787 -44.437 1.324 1.00 58.38 95 SER B N 1
ATOM 2951 C CA . SER B 1 129 ? 30.208 -44.942 2.618 1.00 52.96 95 SER B CA 1
ATOM 2952 C C . SER B 1 129 ? 30.287 -46.474 2.608 1.00 43.12 95 SER B C 1
ATOM 2953 O O . SER B 1 129 ? 31.206 -47.067 3.208 1.00 42.70 95 SER B O 1
ATOM 2956 N N . ASN B 1 130 ? 29.391 -47.115 1.858 1.00 45.47 96 ASN B N 1
ATOM 2957 C CA . ASN B 1 130 ? 29.312 -48.594 1.791 1.00 40.25 96 ASN B CA 1
ATOM 2958 C C . ASN B 1 130 ? 30.350 -49.226 0.837 1.00 35.84 96 ASN B C 1
ATOM 2959 O O . ASN B 1 130 ? 30.304 -50.464 0.522 1.00 30.78 96 ASN B O 1
ATOM 2964 N N . LEU B 1 131 ? 31.274 -48.431 0.280 1.00 34.95 97 LEU B N 1
ATOM 2965 C CA . LEU B 1 131 ? 32.003 -48.928 -0.891 1.00 36.88 97 LEU B CA 1
ATOM 2966 C C . LEU B 1 131 ? 32.707 -50.269 -0.643 1.00 30.01 97 LEU B C 1
ATOM 2967 O O . LEU B 1 131 ? 32.753 -51.140 -1.500 1.00 33.01 97 LEU B O 1
ATOM 2972 N N . LEU B 1 132 ? 33.401 -50.366 0.468 1.00 29.21 98 LEU B N 1
ATOM 2973 C CA . LEU B 1 132 ? 34.312 -51.433 0.745 1.00 30.81 98 LEU B CA 1
ATOM 2974 C C . LEU B 1 132 ? 33.526 -52.725 0.899 1.00 41.24 98 LEU B C 1
ATOM 2975 O O . LEU B 1 132 ? 34.069 -53.804 0.663 1.00 38.71 98 LEU B O 1
ATOM 2980 N N . GLN B 1 133 ? 32.257 -52.572 1.287 1.00 39.32 99 GLN B N 1
ATOM 2981 C CA . GLN B 1 133 ? 31.404 -53.697 1.502 1.00 47.64 99 GLN B CA 1
ATOM 2982 C C . GLN B 1 133 ? 30.815 -54.104 0.171 1.00 46.12 99 GLN B C 1
ATOM 2983 O O . GLN B 1 133 ? 30.610 -55.277 -0.081 1.00 47.57 99 GLN B O 1
ATOM 2989 N N . ASP B 1 134 ? 30.552 -53.085 -0.661 1.00 37.07 100 ASP B N 1
ATOM 2990 C CA . ASP B 1 134 ? 30.151 -53.262 -1.983 1.00 30.58 100 ASP B CA 1
ATOM 2991 C C . ASP B 1 134 ? 31.245 -54.059 -2.715 1.00 34.60 100 ASP B C 1
ATOM 2992 O O . ASP B 1 134 ? 30.981 -55.044 -3.453 1.00 38.98 100 ASP B O 1
ATOM 2997 N N . LEU B 1 135 ? 32.494 -53.701 -2.482 1.00 37.59 101 LEU B N 1
ATOM 2998 C CA . LEU B 1 135 ? 33.544 -54.385 -3.157 1.00 44.20 101 LEU B CA 1
ATOM 2999 C C . LEU B 1 135 ? 33.598 -55.838 -2.722 1.00 39.73 101 LEU B C 1
ATOM 3000 O O . LEU B 1 135 ? 33.805 -56.685 -3.554 1.00 47.62 101 LEU B O 1
ATOM 3005 N N . ALA B 1 136 ? 33.498 -56.076 -1.427 1.00 42.90 102 ALA B N 1
ATOM 3006 C CA . ALA B 1 136 ? 33.730 -57.410 -0.857 1.00 41.46 102 ALA B CA 1
ATOM 3007 C C . ALA B 1 136 ? 32.610 -58.397 -1.247 1.00 41.81 102 ALA B C 1
ATOM 3008 O O . ALA B 1 136 ? 32.847 -59.536 -1.663 1.00 33.89 102 ALA B O 1
ATOM 3010 N N . ILE B 1 137 ? 31.360 -57.954 -1.137 1.00 36.72 103 ILE B N 1
ATOM 3011 C CA . ILE B 1 137 ? 30.258 -58.847 -1.394 1.00 35.84 103 ILE B CA 1
ATOM 3012 C C . ILE B 1 137 ? 30.259 -59.122 -2.900 1.00 43.39 103 ILE B C 1
ATOM 3013 O O . ILE B 1 137 ? 30.160 -60.281 -3.315 1.00 45.60 103 ILE B O 1
ATOM 3018 N N . GLY B 1 138 ? 30.457 -58.058 -3.708 1.00 42.20 104 GLY B N 1
ATOM 3019 C CA . GLY B 1 138 ? 30.676 -58.159 -5.157 1.00 36.30 104 GLY B CA 1
ATOM 3020 C C . GLY B 1 138 ? 31.656 -59.267 -5.502 1.00 34.71 104 GLY B C 1
ATOM 3021 O O . GLY B 1 138 ? 31.391 -60.214 -6.245 1.00 37.38 104 GLY B O 1
ATOM 3022 N N . THR B 1 139 ? 32.813 -59.195 -4.905 1.00 35.98 105 THR B N 1
ATOM 3023 C CA . THR B 1 139 ? 33.871 -60.056 -5.324 1.00 48.00 105 THR B CA 1
ATOM 3024 C C . THR B 1 139 ? 33.474 -61.509 -5.032 1.00 48.93 105 THR B C 1
ATOM 3025 O O . THR B 1 139 ? 33.435 -62.320 -5.930 1.00 46.67 105 THR B O 1
ATOM 3029 N N . VAL B 1 140 ? 33.146 -61.786 -3.768 1.00 50.29 106 VAL B N 1
ATOM 3030 C CA . VAL B 1 140 ? 32.693 -63.082 -3.335 1.00 53.44 106 VAL B CA 1
ATOM 3031 C C . VAL B 1 140 ? 31.591 -63.587 -4.277 1.00 53.02 106 VAL B C 1
ATOM 3032 O O . VAL B 1 140 ? 31.581 -64.781 -4.643 1.00 52.69 106 VAL B O 1
ATOM 3036 N N . ASN B 1 141 ? 30.703 -62.694 -4.712 1.00 35.04 107 ASN B N 1
ATOM 3037 C CA . ASN B 1 141 ? 29.638 -63.129 -5.599 1.00 41.47 107 ASN B CA 1
ATOM 3038 C C . ASN B 1 141 ? 30.047 -63.407 -7.044 1.00 43.54 107 ASN B C 1
ATOM 3039 O O . ASN B 1 141 ? 29.344 -64.226 -7.714 1.00 36.80 107 ASN B O 1
ATOM 3044 N N . LEU B 1 142 ? 31.056 -62.695 -7.590 1.00 47.06 108 LEU B N 1
ATOM 3045 C CA . LEU B 1 142 ? 31.478 -63.023 -8.940 1.00 47.37 108 LEU B CA 1
ATOM 3046 C C . LEU B 1 142 ? 32.093 -64.421 -8.845 1.00 43.27 108 LEU B C 1
ATOM 3047 O O . LEU B 1 142 ? 31.865 -65.282 -9.688 1.00 51.05 108 LEU B O 1
ATOM 3052 N N . LEU B 1 143 ? 32.850 -64.638 -7.789 1.00 46.86 109 LEU B N 1
ATOM 3053 C CA . LEU B 1 143 ? 33.484 -65.930 -7.525 1.00 54.09 109 LEU B CA 1
ATOM 3054 C C . LEU B 1 143 ? 32.434 -67.054 -7.462 1.00 60.55 109 LEU B C 1
ATOM 3055 O O . LEU B 1 143 ? 32.674 -68.169 -7.975 1.00 67.23 109 LEU B O 1
ATOM 3060 N N . GLY B 1 144 ? 31.264 -66.748 -6.892 1.00 57.49 110 GLY B N 1
ATOM 3061 C CA . GLY B 1 144 ? 30.244 -67.750 -6.628 1.00 61.89 110 GLY B CA 1
ATOM 3062 C C . GLY B 1 144 ? 29.642 -68.291 -7.914 1.00 68.63 110 GLY B C 1
ATOM 3063 O O . GLY B 1 144 ? 29.303 -69.490 -7.998 1.00 71.50 110 GLY B O 1
ATOM 3064 N N . CYS B 1 145 ? 29.516 -67.404 -8.911 1.00 68.58 111 CYS B N 1
ATOM 3065 C CA . CYS B 1 145 ? 29.210 -67.779 -10.272 1.00 59.95 111 CYS B CA 1
ATOM 3066 C C . CYS B 1 145 ? 30.185 -68.878 -10.764 1.00 65.05 111 CYS B C 1
ATOM 3067 O O . CYS B 1 145 ? 29.765 -69.898 -11.299 1.00 54.55 111 CYS B O 1
ATOM 3070 N N . GLN B 1 146 ? 31.498 -68.694 -10.582 1.00 85.31 112 GLN B N 1
ATOM 3071 C CA . GLN B 1 146 ? 32.480 -69.689 -11.078 1.00 89.25 112 GLN B CA 1
ATOM 3072 C C . GLN B 1 146 ? 32.274 -71.018 -10.343 1.00 81.90 112 GLN B C 1
ATOM 3073 O O . GLN B 1 146 ? 32.134 -72.047 -10.976 1.00 86.06 112 GLN B O 1
ATOM 3079 N N . SER B 1 147 ? 32.270 -70.981 -9.006 1.00 84.33 113 SER B N 1
ATOM 3080 C CA . SER B 1 147 ? 31.984 -72.175 -8.213 1.00 77.29 113 SER B CA 1
ATOM 3081 C C . SER B 1 147 ? 31.171 -71.818 -6.968 1.00 65.76 113 SER B C 1
ATOM 3082 O O . SER B 1 147 ? 31.639 -71.096 -6.102 1.00 65.56 113 SER B O 1
ATOM 3085 N N . PRO B 1 148 ? 29.913 -72.307 -6.855 1.00 75.51 114 PRO B N 1
ATOM 3086 C CA . PRO B 1 148 ? 29.048 -72.037 -5.703 1.00 70.47 114 PRO B CA 1
ATOM 3087 C C . PRO B 1 148 ? 29.485 -72.511 -4.313 1.00 65.13 114 PRO B C 1
ATOM 3088 O O . PRO B 1 148 ? 29.023 -71.945 -3.336 1.00 65.73 114 PRO B O 1
ATOM 3092 N N . GLU B 1 149 ? 30.357 -73.518 -4.226 1.00 67.52 115 GLU B N 1
ATOM 3093 C CA . GLU B 1 149 ? 30.827 -73.992 -2.899 1.00 74.85 115 GLU B CA 1
ATOM 3094 C C . GLU B 1 149 ? 31.342 -72.796 -2.095 1.00 70.63 115 GLU B C 1
ATOM 3095 O O . GLU B 1 149 ? 31.283 -72.790 -0.856 1.00 62.28 115 GLU B O 1
ATOM 3101 N N . ILE B 1 150 ? 31.901 -71.815 -2.818 1.00 75.87 116 ILE B N 1
ATOM 3102 C CA . ILE B 1 150 ? 32.641 -70.662 -2.233 1.00 75.54 116 ILE B CA 1
ATOM 3103 C C . ILE B 1 150 ? 31.739 -69.845 -1.295 1.00 64.29 116 ILE B C 1
ATOM 3104 O O . ILE B 1 150 ? 32.232 -69.247 -0.359 1.00 83.25 116 ILE B O 1
ATOM 3109 N N . LEU B 1 151 ? 30.428 -69.834 -1.554 1.00 58.23 117 LEU B N 1
ATOM 3110 C CA . LEU B 1 151 ? 29.509 -68.908 -0.930 1.00 61.38 117 LEU B CA 1
ATOM 3111 C C . LEU B 1 151 ? 29.214 -69.294 0.526 1.00 63.96 117 LEU B C 1
ATOM 3112 O O . LEU B 1 151 ? 28.825 -68.421 1.333 1.00 79.61 117 LEU B O 1
ATOM 3117 N N . SER B 1 152 ? 29.438 -70.562 0.886 1.00 62.00 118 SER B N 1
ATOM 3118 C CA . SER B 1 152 ? 29.257 -71.016 2.272 1.00 68.72 118 SER B CA 1
ATOM 3119 C C . SER B 1 152 ? 30.446 -70.630 3.172 1.00 77.17 118 SER B C 1
ATOM 3120 O O . SER B 1 152 ? 30.450 -71.006 4.347 1.00 72.83 118 SER B O 1
ATOM 3123 N N . ILE B 1 153 ? 31.439 -69.883 2.653 1.00 74.63 119 ILE B N 1
ATOM 3124 C CA . ILE B 1 153 ? 32.664 -69.580 3.424 1.00 76.58 119 ILE B CA 1
ATOM 3125 C C . ILE B 1 153 ? 32.413 -68.362 4.305 1.00 73.55 119 ILE B C 1
ATOM 3126 O O . ILE B 1 153 ? 32.210 -67.261 3.797 1.00 81.71 119 ILE B O 1
ATOM 3131 N N . PRO B 1 154 ? 32.428 -68.533 5.650 1.00 74.59 120 PRO B N 1
ATOM 3132 C CA . PRO B 1 154 ? 32.212 -67.420 6.576 1.00 70.82 120 PRO B CA 1
ATOM 3133 C C . PRO B 1 154 ? 33.362 -66.403 6.575 1.00 68.77 120 PRO B C 1
ATOM 3134 O O . PRO B 1 154 ? 34.527 -66.815 6.527 1.00 58.67 120 PRO B O 1
ATOM 3138 N N . TYR B 1 155 ? 33.006 -65.111 6.654 1.00 61.11 121 TYR B N 1
ATOM 3139 C CA . TYR B 1 155 ? 33.939 -63.966 6.716 1.00 58.08 121 TYR B CA 1
ATOM 3140 C C . TYR B 1 155 ? 33.143 -62.786 7.284 1.00 54.03 121 TYR B C 1
ATOM 3141 O O . TYR B 1 155 ? 31.906 -62.870 7.291 1.00 48.42 121 TYR B O 1
ATOM 3150 N N . ASP B 1 156 ? 33.837 -61.751 7.792 1.00 50.10 122 ASP B N 1
ATOM 3151 C CA . ASP B 1 156 ? 33.210 -60.457 8.170 1.00 63.74 122 ASP B CA 1
ATOM 3152 C C . ASP B 1 156 ? 34.160 -59.290 7.817 1.00 60.63 122 ASP B C 1
ATOM 3153 O O . ASP B 1 156 ? 35.261 -59.506 7.340 1.00 59.89 122 ASP B O 1
ATOM 3158 N N . LYS B 1 157 ? 33.703 -58.050 8.047 1.00 69.24 123 LYS B N 1
ATOM 3159 C CA . LYS B 1 157 ? 34.452 -56.800 7.775 1.00 78.66 123 LYS B CA 1
ATOM 3160 C C . LYS B 1 157 ? 35.646 -56.628 8.731 1.00 83.98 123 LYS B C 1
ATOM 3161 O O . LYS B 1 157 ? 36.619 -55.919 8.416 1.00 62.18 123 LYS B O 1
ATOM 3167 N N . ASP B 1 158 ? 35.537 -57.220 9.928 1.00 81.50 124 ASP B N 1
ATOM 3168 C CA . ASP B 1 158 ? 36.509 -57.044 11.007 1.00 75.47 124 ASP B CA 1
ATOM 3169 C C . ASP B 1 158 ? 37.591 -58.127 10.877 1.00 78.25 124 ASP B C 1
ATOM 3170 O O . ASP B 1 158 ? 38.682 -57.969 11.406 1.00 76.78 124 ASP B O 1
ATOM 3175 N N . GLN B 1 159 ? 37.300 -59.202 10.136 1.00 73.03 125 GLN B N 1
ATOM 3176 C CA . GLN B 1 159 ? 38.309 -60.172 9.738 1.00 73.70 125 GLN B CA 1
ATOM 3177 C C . GLN B 1 159 ? 39.475 -59.455 9.043 1.00 81.34 125 GLN B C 1
ATOM 3178 O O . GLN B 1 159 ? 39.290 -58.615 8.158 1.00 77.53 125 GLN B O 1
ATOM 3184 N N . PRO B 1 160 ? 40.733 -59.736 9.443 1.00 73.64 126 PRO B N 1
ATOM 3185 C CA . PRO B 1 160 ? 41.897 -59.173 8.763 1.00 71.49 126 PRO B CA 1
ATOM 3186 C C . PRO B 1 160 ? 41.919 -59.464 7.255 1.00 72.38 126 PRO B C 1
ATOM 3187 O O . PRO B 1 160 ? 41.540 -60.537 6.796 1.00 75.49 126 PRO B O 1
ATOM 3191 N N . VAL B 1 161 ? 42.420 -58.482 6.514 1.00 63.99 127 VAL B N 1
ATOM 3192 C CA . VAL B 1 161 ? 42.279 -58.419 5.094 1.00 63.70 127 VAL B CA 1
ATOM 3193 C C . VAL B 1 161 ? 43.028 -59.578 4.438 1.00 53.69 127 VAL B C 1
ATOM 3194 O O . VAL B 1 161 ? 42.545 -60.173 3.499 1.00 51.56 127 VAL B O 1
ATOM 3198 N N . HIS B 1 162 ? 44.221 -59.878 4.930 1.00 48.95 128 HIS B N 1
ATOM 3199 C CA . HIS B 1 162 ? 45.017 -60.957 4.381 1.00 52.69 128 HIS B CA 1
ATOM 3200 C C . HIS B 1 162 ? 44.280 -62.312 4.526 1.00 57.32 128 HIS B C 1
ATOM 3201 O O . HIS B 1 162 ? 44.257 -63.115 3.608 1.00 57.73 128 HIS B O 1
ATOM 3208 N N . GLU B 1 163 ? 43.643 -62.555 5.676 1.00 57.91 129 GLU B N 1
ATOM 3209 C CA . GLU B 1 163 ? 42.861 -63.773 5.870 1.00 63.73 129 GLU B CA 1
ATOM 3210 C C . GLU B 1 163 ? 41.849 -63.910 4.727 1.00 61.01 129 GLU B C 1
ATOM 3211 O O . GLU B 1 163 ? 41.810 -64.946 4.063 1.00 64.67 129 GLU B O 1
ATOM 3217 N N . TRP B 1 164 ? 41.095 -62.832 4.465 1.00 57.81 130 TRP B N 1
ATOM 3218 C CA . TRP B 1 164 ? 40.080 -62.778 3.397 1.00 50.29 130 TRP B CA 1
ATOM 3219 C C . TRP B 1 164 ? 40.685 -63.014 2.014 1.00 60.44 130 TRP B C 1
ATOM 3220 O O . TRP B 1 164 ? 40.068 -63.687 1.200 1.00 59.36 130 TRP B O 1
ATOM 3231 N N . CYS B 1 165 ? 41.870 -62.455 1.748 1.00 60.59 131 CYS B N 1
ATOM 3232 C CA . CYS B 1 165 ? 42.538 -62.664 0.454 1.00 64.53 131 CYS B CA 1
ATOM 3233 C C . CYS B 1 165 ? 42.892 -64.147 0.272 1.00 68.71 131 CYS B C 1
ATOM 3234 O O . CYS B 1 165 ? 42.825 -64.680 -0.844 1.00 69.73 131 CYS B O 1
ATOM 3237 N N . ALA B 1 166 ? 43.300 -64.798 1.365 1.00 67.91 132 ALA B N 1
ATOM 3238 C CA . ALA B 1 166 ? 43.737 -66.185 1.325 1.00 75.21 132 ALA B CA 1
ATOM 3239 C C . ALA B 1 166 ? 42.548 -67.104 0.986 1.00 78.08 132 ALA B C 1
ATOM 3240 O O . ALA B 1 166 ? 42.643 -67.913 0.055 1.00 92.31 132 ALA B O 1
ATOM 3242 N N . CYS B 1 167 ? 41.436 -66.978 1.723 1.00 71.69 133 CYS B N 1
ATOM 3243 C CA . CYS B 1 167 ? 40.226 -67.749 1.421 1.00 75.57 133 CYS B CA 1
ATOM 3244 C C . CYS B 1 167 ? 39.945 -67.753 -0.077 1.00 76.68 133 CYS B C 1
ATOM 3245 O O . CYS B 1 167 ? 39.796 -68.805 -0.698 1.00 101.49 133 CYS B O 1
ATOM 3248 N N . PHE B 1 168 ? 39.868 -66.550 -0.638 1.00 68.69 134 PHE B N 1
ATOM 3249 C CA . PHE B 1 168 ? 39.149 -66.343 -1.836 1.00 60.67 134 PHE B CA 1
ATOM 3250 C C . PHE B 1 168 ? 40.091 -66.379 -3.046 1.00 61.98 134 PHE B C 1
ATOM 3251 O O . PHE B 1 168 ? 39.621 -66.280 -4.160 1.00 64.29 134 PHE B O 1
ATOM 3259 N N . LEU B 1 169 ? 41.403 -66.537 -2.833 1.00 64.26 135 LEU B N 1
ATOM 3260 C CA . LEU B 1 169 ? 42.318 -66.841 -3.949 1.00 74.75 135 LEU B CA 1
ATOM 3261 C C . LEU B 1 169 ? 42.177 -68.312 -4.351 1.00 72.03 135 LEU B C 1
ATOM 3262 O O . LEU B 1 169 ? 42.288 -69.178 -3.494 1.00 67.96 135 LEU B O 1
ATOM 3267 N N . THR B 1 170 ? 41.997 -68.594 -5.649 1.00 80.08 136 THR B N 1
ATOM 3268 C CA . THR B 1 170 ? 41.837 -69.988 -6.114 1.00 85.30 136 THR B CA 1
ATOM 3269 C C . THR B 1 170 ? 43.098 -70.479 -6.839 1.00 86.48 136 THR B C 1
ATOM 3270 O O . THR B 1 170 ? 43.506 -69.905 -7.840 1.00 77.95 136 THR B O 1
ATOM 3274 N N . SER B 1 171 ? 43.678 -71.563 -6.301 1.00 102.30 137 SER B N 1
ATOM 3275 C CA . SER B 1 171 ? 44.792 -72.345 -6.881 1.00 108.68 137 SER B CA 1
ATOM 3276 C C . SER B 1 171 ? 45.960 -71.417 -7.250 1.00 108.43 137 SER B C 1
ATOM 3277 O O . SER B 1 171 ? 46.075 -70.958 -8.403 1.00 101.30 137 SER B O 1
ATOM 3280 N N . VAL B 1 172 ? 46.825 -71.147 -6.263 1.00 97.81 138 VAL B N 1
ATOM 3281 C CA . VAL B 1 172 ? 47.926 -70.220 -6.475 1.00 121.56 138 VAL B CA 1
ATOM 3282 C C . VAL B 1 172 ? 49.247 -70.735 -5.860 1.00 139.65 138 VAL B C 1
ATOM 3283 O O . VAL B 1 172 ? 50.253 -70.025 -5.929 1.00 152.77 138 VAL B O 1
ATOM 3287 N N . ASP B 1 173 ? 49.269 -71.961 -5.308 1.00 136.17 139 ASP B N 1
ATOM 3288 C CA . ASP B 1 173 ? 50.472 -72.575 -4.670 1.00 131.05 139 ASP B CA 1
ATOM 3289 C C . ASP B 1 173 ? 50.717 -71.965 -3.285 1.00 129.83 139 ASP B C 1
ATOM 3290 O O . ASP B 1 173 ? 50.412 -70.801 -3.049 1.00 130.93 139 ASP B O 1
ATOM 3295 N N . GLU B 1 174 ? 51.338 -72.754 -2.402 1.00 130.17 140 GLU B N 1
ATOM 3296 C CA . GLU B 1 174 ? 51.776 -72.292 -1.082 1.00 133.98 140 GLU B CA 1
ATOM 3297 C C . GLU B 1 174 ? 52.863 -71.215 -1.239 1.00 136.48 140 GLU B C 1
ATOM 3298 O O . GLU B 1 174 ? 53.141 -70.480 -0.288 1.00 129.50 140 GLU B O 1
ATOM 3304 N N . GLU B 1 175 ? 53.468 -71.144 -2.435 1.00 142.97 141 GLU B N 1
ATOM 3305 C CA . GLU B 1 175 ? 54.497 -70.151 -2.802 1.00 145.94 141 GLU B CA 1
ATOM 3306 C C . GLU B 1 175 ? 53.917 -68.731 -2.831 1.00 138.60 141 GLU B C 1
ATOM 3307 O O . GLU B 1 175 ? 54.481 -67.808 -2.231 1.00 123.87 141 GLU B O 1
ATOM 3313 N N . ALA B 1 176 ? 52.818 -68.565 -3.575 1.00 137.26 142 ALA B N 1
ATOM 3314 C CA . ALA B 1 176 ? 52.163 -67.266 -3.742 1.00 135.01 142 ALA B CA 1
ATOM 3315 C C . ALA B 1 176 ? 51.627 -66.771 -2.393 1.00 122.99 142 ALA B C 1
ATOM 3316 O O . ALA B 1 176 ? 51.911 -65.645 -1.995 1.00 119.70 142 ALA B O 1
ATOM 3318 N N . LEU B 1 177 ? 50.875 -67.641 -1.709 1.00 115.42 143 LEU B N 1
ATOM 3319 C CA . LEU B 1 177 ? 50.250 -67.372 -0.399 1.00 116.84 143 LEU B CA 1
ATOM 3320 C C . LEU B 1 177 ? 51.222 -66.674 0.563 1.00 110.60 143 LEU B C 1
ATOM 3321 O O . LEU B 1 177 ? 50.830 -65.704 1.211 1.00 102.11 143 LEU B O 1
ATOM 3326 N N . ARG B 1 178 ? 52.465 -67.173 0.650 1.00 105.88 144 ARG B N 1
ATOM 3327 C CA . ARG B 1 178 ? 53.460 -66.708 1.640 1.00 108.34 144 ARG B CA 1
ATOM 3328 C C . ARG B 1 178 ? 53.720 -65.202 1.482 1.00 109.84 144 ARG B C 1
ATOM 3329 O O . ARG B 1 178 ? 53.620 -64.435 2.475 1.00 71.14 144 ARG B O 1
ATOM 3337 N N . LYS B 1 179 ? 54.073 -64.795 0.249 1.00 119.12 145 LYS B N 1
ATOM 3338 C CA . LYS B 1 179 ? 54.524 -63.419 -0.067 1.00 111.78 145 LYS B CA 1
ATOM 3339 C C . LYS B 1 179 ? 53.329 -62.467 0.073 1.00 97.21 145 LYS B C 1
ATOM 3340 O O . LYS B 1 179 ? 53.379 -61.501 0.848 1.00 89.96 145 LYS B O 1
ATOM 3346 N N . ILE B 1 180 ? 52.244 -62.788 -0.643 1.00 96.09 146 ILE B N 1
ATOM 3347 C CA . ILE B 1 180 ? 50.962 -62.079 -0.539 1.00 85.38 146 ILE B CA 1
ATOM 3348 C C . ILE B 1 180 ? 50.759 -61.638 0.919 1.00 89.16 146 ILE B C 1
ATOM 3349 O O . ILE B 1 180 ? 50.813 -60.444 1.225 1.00 86.27 146 ILE B O 1
ATOM 3354 N N . SER B 1 181 ? 50.593 -62.612 1.822 1.00 81.06 147 SER B N 1
ATOM 3355 C CA . SER B 1 181 ? 50.229 -62.325 3.199 1.00 91.09 147 SER B CA 1
ATOM 3356 C C . SER B 1 181 ? 51.344 -61.529 3.915 1.00 95.62 147 SER B C 1
ATOM 3357 O O . SER B 1 181 ? 51.045 -60.761 4.837 1.00 88.41 147 SER B O 1
ATOM 3360 N N . SER B 1 182 ? 52.610 -61.647 3.481 1.00 91.15 148 SER B N 1
ATOM 3361 C CA . SER B 1 182 ? 53.692 -60.775 4.024 1.00 88.97 148 SER B CA 1
ATOM 3362 C C . SER B 1 182 ? 53.471 -59.306 3.624 1.00 93.17 148 SER B C 1
ATOM 3363 O O . SER B 1 182 ? 53.792 -58.396 4.424 1.00 88.14 148 SER B O 1
ATOM 3366 N N . MET B 1 183 ? 52.977 -59.095 2.383 1.00 90.92 149 MET B N 1
ATOM 3367 C CA . MET B 1 183 ? 52.523 -57.780 1.873 1.00 72.40 149 MET B CA 1
ATOM 3368 C C . MET B 1 183 ? 51.326 -57.360 2.717 1.00 67.68 149 MET B C 1
ATOM 3369 O O . MET B 1 183 ? 51.362 -56.312 3.441 1.00 61.30 149 MET B O 1
ATOM 3374 N N . LEU B 1 184 ? 50.276 -58.196 2.605 1.00 55.71 150 LEU B N 1
ATOM 3375 C CA . LEU B 1 184 ? 48.922 -57.885 3.078 1.00 58.00 150 LEU B CA 1
ATOM 3376 C C . LEU B 1 184 ? 48.868 -57.914 4.602 1.00 53.27 150 LEU B C 1
ATOM 3377 O O . LEU B 1 184 ? 48.201 -57.089 5.184 1.00 62.39 150 LEU B O 1
ATOM 3382 N N . ASP B 1 185 ? 49.521 -58.879 5.249 1.00 63.92 151 ASP B N 1
ATOM 3383 C CA . ASP B 1 185 ? 49.595 -58.856 6.716 1.00 63.93 151 ASP B CA 1
ATOM 3384 C C . ASP B 1 185 ? 50.758 -57.956 7.093 1.00 69.55 151 ASP B C 1
ATOM 3385 O O . ASP B 1 185 ? 51.936 -58.323 6.898 1.00 70.98 151 ASP B O 1
ATOM 3390 N N . ASN B 1 186 ? 50.408 -56.772 7.590 1.00 60.68 152 ASN B N 1
ATOM 3391 C CA . ASN B 1 186 ? 51.380 -55.742 7.826 1.00 53.94 152 ASN B CA 1
ATOM 3392 C C . ASN B 1 186 ? 51.410 -55.485 9.321 1.00 54.03 152 ASN B C 1
ATOM 3393 O O . ASN B 1 186 ? 51.772 -54.379 9.764 1.00 61.07 152 ASN B O 1
ATOM 3398 N N . LYS B 1 187 ? 51.043 -56.537 10.070 1.00 52.86 153 LYS B N 1
ATOM 3399 C CA . LYS B 1 187 ? 51.128 -56.575 11.481 1.00 49.54 153 LYS B CA 1
ATOM 3400 C C . LYS B 1 187 ? 50.480 -55.321 12.056 1.00 47.16 153 LYS B C 1
ATOM 3401 O O . LYS B 1 187 ? 51.177 -54.512 12.672 1.00 46.43 153 LYS B O 1
ATOM 3407 N N . HIS B 1 188 ? 49.161 -55.189 11.837 1.00 48.87 154 HIS B N 1
ATOM 3408 C CA . HIS B 1 188 ? 48.345 -54.085 12.343 1.00 56.06 154 HIS B CA 1
ATOM 3409 C C . HIS B 1 188 ? 48.990 -52.739 11.976 1.00 55.30 154 HIS B C 1
ATOM 3410 O O . HIS B 1 188 ? 49.231 -51.899 12.831 1.00 69.25 154 HIS B O 1
ATOM 3417 N N . PHE B 1 189 ? 49.312 -52.567 10.689 1.00 48.65 155 PHE B N 1
ATOM 3418 C CA . PHE B 1 189 ? 49.795 -51.325 10.130 1.00 49.07 155 PHE B CA 1
ATOM 3419 C C . PHE B 1 189 ? 51.105 -50.888 10.784 1.00 40.10 155 PHE B C 1
ATOM 3420 O O . PHE B 1 189 ? 51.337 -49.698 10.961 1.00 47.53 155 PHE B O 1
ATOM 3428 N N . SER B 1 190 ? 51.971 -51.843 11.110 1.00 43.39 156 SER B N 1
ATOM 3429 C CA . SER B 1 190 ? 53.300 -51.478 11.648 1.00 44.15 156 SER B CA 1
ATOM 3430 C C . SER B 1 190 ? 54.074 -50.744 10.561 1.00 43.49 156 SER B C 1
ATOM 3431 O O . SER B 1 190 ? 54.785 -49.772 10.895 1.00 49.45 156 SER B O 1
ATOM 3434 N N . TYR B 1 191 ? 53.939 -51.286 9.318 1.00 38.08 157 TYR B N 1
ATOM 3435 C CA . TYR B 1 191 ? 54.521 -50.831 8.046 1.00 39.70 157 TYR B CA 1
ATOM 3436 C C . TYR B 1 191 ? 53.420 -50.893 6.994 1.00 43.33 157 TYR B C 1
ATOM 3437 O O . TYR B 1 191 ? 52.358 -51.438 7.267 1.00 33.49 157 TYR B O 1
ATOM 3446 N N . MET B 1 192 ? 53.678 -50.267 5.836 1.00 42.90 158 MET B N 1
ATOM 3447 C CA . MET B 1 192 ? 52.870 -50.384 4.667 1.00 41.20 158 MET B CA 1
ATOM 3448 C C . MET B 1 192 ? 53.816 -50.477 3.479 1.00 44.17 158 MET B C 1
ATOM 3449 O O . MET B 1 192 ? 54.847 -49.839 3.453 1.00 38.00 158 MET B O 1
ATOM 3454 N N . TYR B 1 193 ? 53.474 -51.340 2.525 1.00 47.87 159 TYR B N 1
ATOM 3455 C CA . TYR B 1 193 ? 54.183 -51.336 1.264 1.00 41.35 159 TYR B CA 1
ATOM 3456 C C . TYR B 1 193 ? 53.606 -50.217 0.403 1.00 34.17 159 TYR B C 1
ATOM 3457 O O . TYR B 1 193 ? 52.465 -49.819 0.575 1.00 32.43 159 TYR B O 1
ATOM 3466 N N . ASN B 1 194 ? 54.408 -49.700 -0.507 1.00 29.48 160 ASN B N 1
ATOM 3467 C CA . ASN B 1 194 ? 53.928 -48.680 -1.463 1.00 31.05 160 ASN B CA 1
ATOM 3468 C C . ASN B 1 194 ? 53.304 -49.354 -2.704 1.00 36.06 160 ASN B C 1
ATOM 3469 O O . ASN B 1 194 ? 53.414 -50.557 -2.969 1.00 38.18 160 ASN B O 1
ATOM 3474 N N . PHE B 1 195 ? 52.628 -48.556 -3.503 1.00 33.11 161 PHE B N 1
ATOM 3475 C CA . PHE B 1 195 ? 51.912 -49.005 -4.673 1.00 37.23 161 PHE B CA 1
ATOM 3476 C C . PHE B 1 195 ? 52.779 -49.721 -5.723 1.00 43.43 161 PHE B C 1
ATOM 3477 O O . PHE B 1 195 ? 52.385 -50.727 -6.269 1.00 43.15 161 PHE B O 1
ATOM 3485 N N . LYS B 1 196 ? 53.915 -49.135 -6.078 1.00 37.49 162 LYS B N 1
ATOM 3486 C CA . LYS B 1 196 ? 54.868 -49.732 -6.984 1.00 40.06 162 LYS B CA 1
ATOM 3487 C C . LYS B 1 196 ? 55.068 -51.189 -6.552 1.00 46.16 162 LYS B C 1
ATOM 3488 O O . LYS B 1 196 ? 54.952 -52.109 -7.365 1.00 41.77 162 LYS B O 1
ATOM 3494 N N . THR B 1 197 ? 55.288 -51.419 -5.251 1.00 39.51 163 THR B N 1
ATOM 3495 C CA . THR B 1 197 ? 55.457 -52.806 -4.798 1.00 42.10 163 THR B CA 1
ATOM 3496 C C . THR B 1 197 ? 54.196 -53.658 -5.000 1.00 43.42 163 THR B C 1
ATOM 3497 O O . THR B 1 197 ? 54.296 -54.825 -5.357 1.00 47.89 163 THR B O 1
ATOM 3501 N N . PHE B 1 198 ? 53.009 -53.118 -4.762 1.00 45.98 164 PHE B N 1
ATOM 3502 C CA . PHE B 1 198 ? 51.831 -53.991 -4.832 1.00 42.77 164 PHE B CA 1
ATOM 3503 C C . PHE B 1 198 ? 51.597 -54.363 -6.298 1.00 49.18 164 PHE B C 1
ATOM 3504 O O . PHE B 1 198 ? 51.129 -55.485 -6.585 1.00 48.73 164 PHE B O 1
ATOM 3512 N N . LEU B 1 199 ? 51.930 -53.419 -7.192 1.00 51.34 165 LEU B N 1
ATOM 3513 C CA . LEU B 1 199 ? 51.923 -53.596 -8.647 1.00 50.48 165 LEU B CA 1
ATOM 3514 C C . LEU B 1 199 ? 52.868 -54.718 -9.034 1.00 50.55 165 LEU B C 1
ATOM 3515 O O . LEU B 1 199 ? 52.522 -55.649 -9.771 1.00 59.27 165 LEU B O 1
ATOM 3520 N N . LYS B 1 200 ? 54.095 -54.587 -8.572 1.00 59.19 166 LYS B N 1
ATOM 3521 C CA . LYS B 1 200 ? 55.093 -55.575 -8.843 1.00 56.82 166 LYS B CA 1
ATOM 3522 C C . LYS B 1 200 ? 54.515 -56.980 -8.562 1.00 55.09 166 LYS B C 1
ATOM 3523 O O . LYS B 1 200 ? 54.520 -57.817 -9.452 1.00 61.94 166 LYS B O 1
ATOM 3529 N N . TYR B 1 201 ? 53.962 -57.249 -7.369 1.00 52.07 167 TYR B N 1
ATOM 3530 C CA . TYR B 1 201 ? 53.510 -58.647 -7.040 1.00 51.60 167 TYR B CA 1
ATOM 3531 C C . TYR B 1 201 ? 52.158 -58.955 -7.712 1.00 53.46 167 TYR B C 1
ATOM 3532 O O . TYR B 1 201 ? 51.694 -60.099 -7.703 1.00 68.17 167 TYR B O 1
ATOM 3541 N N . SER B 1 202 ? 51.529 -57.952 -8.311 1.00 39.40 168 SER B N 1
ATOM 3542 C CA . SER B 1 202 ? 50.348 -58.176 -9.143 1.00 53.32 168 SER B CA 1
ATOM 3543 C C . SER B 1 202 ? 50.768 -58.936 -10.400 1.00 60.02 168 SER B C 1
ATOM 3544 O O . SER B 1 202 ? 50.079 -59.870 -10.887 1.00 60.03 168 SER B O 1
ATOM 3547 N N . LEU B 1 203 ? 51.924 -58.520 -10.910 1.00 61.31 169 LEU B N 1
ATOM 3548 C CA . LEU B 1 203 ? 52.418 -58.995 -12.136 1.00 63.04 169 LEU B CA 1
ATOM 3549 C C . LEU B 1 203 ? 52.605 -60.510 -12.018 1.00 67.47 169 LEU B C 1
ATOM 3550 O O . LEU B 1 203 ? 52.251 -61.214 -12.939 1.00 70.94 169 LEU B O 1
ATOM 3555 N N . GLU B 1 204 ? 53.101 -60.966 -10.859 1.00 64.77 170 GLU B N 1
ATOM 3556 C CA . GLU B 1 204 ? 53.449 -62.369 -10.554 1.00 73.45 170 GLU B CA 1
ATOM 3557 C C . GLU B 1 204 ? 52.205 -63.054 -9.968 1.00 77.35 170 GLU B C 1
ATOM 3558 O O . GLU B 1 204 ? 52.144 -63.461 -8.786 1.00 77.87 170 GLU B O 1
ATOM 3564 N N . LEU B 1 205 ? 51.215 -63.204 -10.842 1.00 70.80 171 LEU B N 1
ATOM 3565 C CA . LEU B 1 205 ? 49.848 -63.579 -10.493 1.00 78.22 171 LEU B CA 1
ATOM 3566 C C . LEU B 1 205 ? 49.037 -63.617 -11.795 1.00 84.82 171 LEU B C 1
ATOM 3567 O O . LEU B 1 205 ? 48.075 -64.374 -11.912 1.00 99.50 171 LEU B O 1
ATOM 3572 N N . GLU B 1 206 ? 49.423 -62.746 -12.741 1.00 86.60 172 GLU B N 1
ATOM 3573 C CA . GLU B 1 206 ? 49.069 -62.821 -14.163 1.00 90.65 172 GLU B CA 1
ATOM 3574 C C . GLU B 1 206 ? 50.041 -63.785 -14.861 1.00 99.44 172 GLU B C 1
ATOM 3575 O O . GLU B 1 206 ? 50.922 -63.369 -15.610 1.00 109.99 172 GLU B O 1
ATOM 3581 N N . THR B 1 207 ? 49.853 -65.083 -14.591 1.00 110.17 173 THR B N 1
ATOM 3582 C CA . THR B 1 207 ? 50.819 -66.133 -14.888 1.00 110.66 173 THR B CA 1
ATOM 3583 C C . THR B 1 207 ? 50.265 -67.017 -16.028 1.00 110.97 173 THR B C 1
ATOM 3584 O O . THR B 1 207 ? 50.791 -66.977 -17.154 1.00 103.54 173 THR B O 1
ATOM 3588 N N . ALA B 1 208 ? 49.172 -67.749 -15.763 1.00 103.27 174 ALA B N 1
ATOM 3589 C CA . ALA B 1 208 ? 48.630 -68.773 -16.663 1.00 110.76 174 ALA B CA 1
ATOM 3590 C C . ALA B 1 208 ? 48.078 -68.109 -17.934 1.00 111.41 174 ALA B C 1
ATOM 3591 O O . ALA B 1 208 ? 47.060 -67.422 -17.896 1.00 104.76 174 ALA B O 1
ATOM 3593 N N . PHE B 1 211 ? 45.678 -65.858 -18.886 1.00 84.69 177 PHE B N 1
ATOM 3594 C CA . PHE B 1 211 ? 44.670 -64.842 -18.655 1.00 106.93 177 PHE B CA 1
ATOM 3595 C C . PHE B 1 211 ? 43.270 -65.459 -18.782 1.00 105.07 177 PHE B C 1
ATOM 3596 O O . PHE B 1 211 ? 42.643 -65.359 -19.834 1.00 106.21 177 PHE B O 1
ATOM 3604 N N . ASP B 1 212 ? 42.773 -66.051 -17.689 1.00 97.15 178 ASP B N 1
ATOM 3605 C CA . ASP B 1 212 ? 41.433 -66.645 -17.650 1.00 95.67 178 ASP B CA 1
ATOM 3606 C C . ASP B 1 212 ? 40.546 -65.856 -16.668 1.00 98.86 178 ASP B C 1
ATOM 3607 O O . ASP B 1 212 ? 40.999 -64.925 -15.999 1.00 98.68 178 ASP B O 1
ATOM 3612 N N . LEU B 1 213 ? 39.264 -66.230 -16.612 1.00 93.33 179 LEU B N 1
ATOM 3613 C CA . LEU B 1 213 ? 38.336 -65.799 -15.560 1.00 91.00 179 LEU B CA 1
ATOM 3614 C C . LEU B 1 213 ? 38.975 -66.020 -14.196 1.00 71.22 179 LEU B C 1
ATOM 3615 O O . LEU B 1 213 ? 38.923 -65.159 -13.366 1.00 69.69 179 LEU B O 1
ATOM 3620 N N . SER B 1 214 ? 39.559 -67.198 -13.999 1.00 70.70 180 SER B N 1
ATOM 3621 C CA . SER B 1 214 ? 40.025 -67.602 -12.695 1.00 75.27 180 SER B CA 1
ATOM 3622 C C . SER B 1 214 ? 41.054 -66.610 -12.141 1.00 75.13 180 SER B C 1
ATOM 3623 O O . SER B 1 214 ? 40.939 -66.159 -11.008 1.00 84.98 180 SER B O 1
ATOM 3626 N N . THR B 1 215 ? 42.069 -66.295 -12.944 1.00 74.44 181 THR B N 1
ATOM 3627 C CA . THR B 1 215 ? 43.188 -65.475 -12.498 1.00 71.83 181 THR B CA 1
ATOM 3628 C C . THR B 1 215 ? 42.763 -63.994 -12.501 1.00 68.35 181 THR B C 1
ATOM 3629 O O . THR B 1 215 ? 43.056 -63.260 -11.564 1.00 72.77 181 THR B O 1
ATOM 3633 N N . GLY B 1 216 ? 41.999 -63.571 -13.507 1.00 57.90 182 GLY B N 1
ATOM 3634 C CA . GLY B 1 216 ? 41.307 -62.266 -13.460 1.00 57.80 182 GLY B CA 1
ATOM 3635 C C . GLY B 1 216 ? 40.446 -62.083 -12.199 1.00 65.46 182 GLY B C 1
ATOM 3636 O O . GLY B 1 216 ? 40.040 -60.968 -11.877 1.00 70.79 182 GLY B O 1
ATOM 3637 N N . LEU B 1 217 ? 40.161 -63.155 -11.453 1.00 56.01 183 LEU B N 1
ATOM 3638 C CA . LEU B 1 217 ? 39.433 -62.997 -10.185 1.00 56.84 183 LEU B CA 1
ATOM 3639 C C . LEU B 1 217 ? 40.408 -62.971 -9.015 1.00 65.76 183 LEU B C 1
ATOM 3640 O O . LEU B 1 217 ? 40.248 -62.145 -8.137 1.00 75.84 183 LEU B O 1
ATOM 3645 N N . ASN B 1 218 ? 41.437 -63.824 -9.049 1.00 59.35 184 ASN B N 1
ATOM 3646 C CA . ASN B 1 218 ? 42.538 -63.704 -8.118 1.00 64.32 184 ASN B CA 1
ATOM 3647 C C . ASN B 1 218 ? 43.039 -62.247 -8.049 1.00 66.11 184 ASN B C 1
ATOM 3648 O O . ASN B 1 218 ? 43.314 -61.712 -6.983 1.00 70.05 184 ASN B O 1
ATOM 3653 N N . VAL B 1 219 ? 43.157 -61.601 -9.205 1.00 66.29 185 VAL B N 1
ATOM 3654 C CA . VAL B 1 219 ? 43.680 -60.263 -9.316 1.00 57.08 185 VAL B CA 1
ATOM 3655 C C . VAL B 1 219 ? 42.656 -59.274 -8.745 1.00 51.80 185 VAL B C 1
ATOM 3656 O O . VAL B 1 219 ? 43.019 -58.285 -8.117 1.00 49.76 185 VAL B O 1
ATOM 3660 N N . LEU B 1 220 ? 41.379 -59.488 -9.043 1.00 54.26 186 LEU B N 1
ATOM 3661 C CA . LEU B 1 220 ? 40.345 -58.613 -8.484 1.00 50.09 186 LEU B CA 1
ATOM 3662 C C . LEU B 1 220 ? 40.419 -58.643 -6.967 1.00 47.97 186 LEU B C 1
ATOM 3663 O O . LEU B 1 220 ? 40.239 -57.636 -6.284 1.00 46.05 186 LEU B O 1
ATOM 3668 N N . VAL B 1 221 ? 40.650 -59.849 -6.460 1.00 46.77 187 VAL B N 1
ATOM 3669 C CA . VAL B 1 221 ? 40.613 -60.087 -5.082 1.00 44.93 187 VAL B CA 1
ATOM 3670 C C . VAL B 1 221 ? 41.728 -59.275 -4.459 1.00 47.52 187 VAL B C 1
ATOM 3671 O O . VAL B 1 221 ? 41.547 -58.655 -3.415 1.00 56.41 187 VAL B O 1
ATOM 3675 N N . TYR B 1 222 ? 42.902 -59.426 -5.063 1.00 49.25 188 TYR B N 1
ATOM 3676 C CA . TYR B 1 222 ? 44.148 -58.876 -4.532 1.00 49.56 188 TYR B CA 1
ATOM 3677 C C . TYR B 1 222 ? 44.003 -57.351 -4.489 1.00 49.42 188 TYR B C 1
ATOM 3678 O O . TYR B 1 222 ? 44.285 -56.746 -3.498 1.00 57.96 188 TYR B O 1
ATOM 3687 N N . TRP B 1 223 ? 43.488 -56.767 -5.569 1.00 44.42 189 TRP B N 1
ATOM 3688 C CA . TRP B 1 223 ? 43.329 -55.336 -5.598 1.00 51.07 189 TRP B CA 1
ATOM 3689 C C . TRP B 1 223 ? 42.214 -54.850 -4.678 1.00 51.02 189 TRP B C 1
ATOM 3690 O O . TRP B 1 223 ? 42.283 -53.730 -4.187 1.00 45.65 189 TRP B O 1
ATOM 3701 N N . VAL B 1 224 ? 41.222 -55.688 -4.394 1.00 48.89 190 VAL B N 1
ATOM 3702 C CA . VAL B 1 224 ? 40.230 -55.259 -3.452 1.00 46.86 190 VAL B CA 1
ATOM 3703 C C . VAL B 1 224 ? 40.914 -55.217 -2.082 1.00 40.56 190 VAL B C 1
ATOM 3704 O O . VAL B 1 224 ? 40.728 -54.314 -1.333 1.00 45.43 190 VAL B O 1
ATOM 3708 N N . SER B 1 225 ? 41.657 -56.264 -1.762 1.00 37.19 191 SER B N 1
ATOM 3709 C CA . SER B 1 225 ? 42.347 -56.366 -0.524 1.00 43.87 191 SER B CA 1
ATOM 3710 C C . SER B 1 225 ? 43.281 -55.148 -0.376 1.00 43.96 191 SER B C 1
ATOM 3711 O O . SER B 1 225 ? 43.278 -54.525 0.623 1.00 40.18 191 SER B O 1
ATOM 3714 N N . VAL B 1 226 ? 44.104 -54.885 -1.384 1.00 38.53 192 VAL B N 1
ATOM 3715 C CA . VAL B 1 226 ? 45.007 -53.778 -1.341 1.00 37.99 192 VAL B CA 1
ATOM 3716 C C . VAL B 1 226 ? 44.201 -52.497 -1.146 1.00 33.43 192 VAL B C 1
ATOM 3717 O O . VAL B 1 226 ? 44.560 -51.649 -0.367 1.00 37.53 192 VAL B O 1
ATOM 3721 N N . PHE B 1 227 ? 43.126 -52.338 -1.884 1.00 29.59 193 PHE B N 1
ATOM 3722 C CA . PHE B 1 227 ? 42.348 -51.104 -1.707 1.00 33.74 193 PHE B CA 1
ATOM 3723 C C . PHE B 1 227 ? 41.882 -50.908 -0.255 1.00 34.62 193 PHE B C 1
ATOM 3724 O O . PHE B 1 227 ? 41.696 -49.731 0.216 1.00 36.87 193 PHE B O 1
ATOM 3732 N N . LYS B 1 228 ? 41.523 -52.019 0.415 1.00 37.98 194 LYS B N 1
ATOM 3733 C CA . LYS B 1 228 ? 40.913 -51.937 1.743 1.00 45.57 194 LYS B CA 1
ATOM 3734 C C . LYS B 1 228 ? 42.038 -51.539 2.701 1.00 43.25 194 LYS B C 1
ATOM 3735 O O . LYS B 1 228 ? 41.825 -50.640 3.537 1.00 33.80 194 LYS B O 1
ATOM 3741 N N . LEU B 1 229 ? 43.246 -52.079 2.475 1.00 38.62 195 LEU B N 1
ATOM 3742 C CA . LEU B 1 229 ? 44.357 -51.722 3.326 1.00 33.85 195 LEU B CA 1
ATOM 3743 C C . LEU B 1 229 ? 44.632 -50.221 3.194 1.00 34.81 195 LEU B C 1
ATOM 3744 O O . LEU B 1 229 ? 44.749 -49.511 4.210 1.00 42.84 195 LEU B O 1
ATOM 3749 N N . PHE B 1 230 ? 44.786 -49.715 1.971 1.00 37.40 196 PHE B N 1
ATOM 3750 C CA . PHE B 1 230 ? 45.144 -48.308 1.794 1.00 33.68 196 PHE B CA 1
ATOM 3751 C C . PHE B 1 230 ? 43.984 -47.466 2.327 1.00 36.58 196 PHE B C 1
ATOM 3752 O O . PHE B 1 230 ? 44.158 -46.373 2.860 1.00 33.78 196 PHE B O 1
ATOM 3760 N N . SER B 1 231 ? 42.764 -47.988 2.224 1.00 42.13 197 SER B N 1
ATOM 3761 C CA . SER B 1 231 ? 41.649 -47.190 2.713 1.00 41.51 197 SER B CA 1
ATOM 3762 C C . SER B 1 231 ? 41.806 -46.922 4.202 1.00 43.94 197 SER B C 1
ATOM 3763 O O . SER B 1 231 ? 41.535 -45.835 4.702 1.00 37.28 197 SER B O 1
ATOM 3766 N N . VAL B 1 232 ? 42.161 -47.963 4.930 1.00 37.25 198 VAL B N 1
ATOM 3767 C CA . VAL B 1 232 ? 42.228 -47.831 6.357 1.00 39.26 198 VAL B CA 1
ATOM 3768 C C . VAL B 1 232 ? 43.424 -46.937 6.675 1.00 36.29 198 VAL B C 1
ATOM 3769 O O . VAL B 1 232 ? 43.355 -45.978 7.436 1.00 36.59 198 VAL B O 1
ATOM 3773 N N . CYS B 1 233 ? 44.527 -47.246 6.008 1.00 38.25 199 CYS B N 1
ATOM 3774 C CA . CYS B 1 233 ? 45.745 -46.505 6.131 1.00 36.96 199 CYS B CA 1
ATOM 3775 C C . CYS B 1 233 ? 45.536 -44.988 5.977 1.00 34.42 199 CYS B C 1
ATOM 3776 O O . CYS B 1 233 ? 46.131 -44.200 6.736 1.00 35.52 199 CYS B O 1
ATOM 3779 N N . VAL B 1 234 ? 44.691 -44.570 5.019 1.00 33.24 200 VAL B N 1
ATOM 3780 C CA . VAL B 1 234 ? 44.493 -43.153 4.664 1.00 31.29 200 VAL B CA 1
ATOM 3781 C C . VAL B 1 234 ? 43.439 -42.587 5.602 1.00 34.32 200 VAL B C 1
ATOM 3782 O O . VAL B 1 234 ? 43.615 -41.518 6.192 1.00 33.68 200 VAL B O 1
ATOM 3786 N N . GLN B 1 235 ? 42.360 -43.346 5.841 1.00 47.04 201 GLN B N 1
ATOM 3787 C CA . GLN B 1 235 ? 41.389 -42.953 6.840 1.00 46.30 201 GLN B CA 1
ATOM 3788 C C . GLN B 1 235 ? 42.178 -42.534 8.095 1.00 41.99 201 GLN B C 1
ATOM 3789 O O . GLN B 1 235 ? 41.986 -41.484 8.640 1.00 36.03 201 GLN B O 1
ATOM 3795 N N . SER B 1 236 ? 43.071 -43.409 8.560 1.00 37.70 202 SER B N 1
ATOM 3796 C CA . SER B 1 236 ? 43.627 -43.346 9.909 1.00 37.40 202 SER B CA 1
ATOM 3797 C C . SER B 1 236 ? 44.914 -42.492 9.941 1.00 41.52 202 SER B C 1
ATOM 3798 O O . SER B 1 236 ? 45.617 -42.429 10.967 1.00 31.42 202 SER B O 1
ATOM 3801 N N . GLN B 1 237 ? 45.286 -41.892 8.800 1.00 38.43 203 GLN B N 1
ATOM 3802 C CA . GLN B 1 237 ? 46.450 -41.021 8.686 1.00 39.58 203 GLN B CA 1
ATOM 3803 C C . GLN B 1 237 ? 47.745 -41.665 9.225 1.00 33.35 203 GLN B C 1
ATOM 3804 O O . GLN B 1 237 ? 48.654 -40.939 9.744 1.00 31.04 203 GLN B O 1
ATOM 3810 N N . PHE B 1 238 ? 47.907 -42.971 9.026 1.00 29.51 204 PHE B N 1
ATOM 3811 C CA . PHE B 1 238 ? 49.165 -43.665 9.522 1.00 34.12 204 PHE B CA 1
ATOM 3812 C C . PHE B 1 238 ? 50.410 -43.093 8.823 1.00 33.30 204 PHE B C 1
ATOM 3813 O O . PHE B 1 238 ? 51.401 -42.938 9.450 1.00 43.30 204 PHE B O 1
ATOM 3821 N N . LEU B 1 239 ? 50.344 -42.657 7.556 1.00 36.83 205 LEU B N 1
ATOM 3822 C CA . LEU B 1 239 ? 51.600 -42.140 6.940 1.00 32.30 205 LEU B CA 1
ATOM 3823 C C . LEU B 1 239 ? 52.028 -40.842 7.637 1.00 30.27 205 LEU B C 1
ATOM 3824 O O . LEU B 1 239 ? 53.254 -40.656 7.952 1.00 36.35 205 LEU B O 1
ATOM 3829 N N . LEU B 1 240 ? 51.088 -39.925 7.838 1.00 31.04 206 LEU B N 1
ATOM 3830 C CA . LEU B 1 240 ? 51.418 -38.630 8.650 1.00 34.03 206 LEU B CA 1
ATOM 3831 C C . LEU B 1 240 ? 52.004 -38.946 10.025 1.00 35.39 206 LEU B C 1
ATOM 3832 O O . LEU B 1 240 ? 53.066 -38.419 10.365 1.00 40.22 206 LEU B O 1
ATOM 3837 N N . ASP B 1 241 ? 51.369 -39.849 10.767 1.00 37.32 207 ASP B N 1
ATOM 3838 C CA . ASP B 1 241 ? 51.906 -40.277 12.045 1.00 33.75 207 ASP B CA 1
ATOM 3839 C C . ASP B 1 241 ? 53.370 -40.677 11.892 1.00 37.27 207 ASP B C 1
ATOM 3840 O O . ASP B 1 241 ? 54.253 -40.326 12.676 1.00 42.80 207 ASP B O 1
ATOM 3845 N N . SER B 1 242 ? 53.625 -41.479 10.887 1.00 30.18 208 SER B N 1
ATOM 3846 C CA . SER B 1 242 ? 54.866 -42.121 10.880 1.00 35.24 208 SER B CA 1
ATOM 3847 C C . SER B 1 242 ? 55.912 -41.061 10.511 1.00 30.64 208 SER B C 1
ATOM 3848 O O . SER B 1 242 ? 57.002 -41.109 11.016 1.00 40.10 208 SER B O 1
ATOM 3851 N N . LEU B 1 243 ? 55.512 -40.096 9.679 1.00 34.92 209 LEU B N 1
ATOM 3852 C CA . LEU B 1 243 ? 56.322 -38.957 9.199 1.00 34.31 209 LEU B CA 1
ATOM 3853 C C . LEU B 1 243 ? 56.672 -38.073 10.382 1.00 34.21 209 LEU B C 1
ATOM 3854 O O . LEU B 1 243 ? 57.837 -37.644 10.522 1.00 30.19 209 LEU B O 1
ATOM 3859 N N . VAL B 1 244 ? 55.676 -37.819 11.238 1.00 28.94 210 VAL B N 1
ATOM 3860 C CA . VAL B 1 244 ? 55.952 -37.027 12.471 1.00 30.63 210 VAL B CA 1
ATOM 3861 C C . VAL B 1 244 ? 56.974 -37.729 13.372 1.00 31.01 210 VAL B C 1
ATOM 3862 O O . VAL B 1 244 ? 57.953 -37.115 13.799 1.00 26.56 210 VAL B O 1
ATOM 3866 N N . ALA B 1 245 ? 56.733 -39.000 13.714 1.00 28.41 211 ALA B N 1
ATOM 3867 C CA . ALA B 1 245 ? 57.682 -39.749 14.559 1.00 27.02 211 ALA B CA 1
ATOM 3868 C C . ALA B 1 245 ? 59.049 -39.678 13.923 1.00 29.79 211 ALA B C 1
ATOM 3869 O O . ALA B 1 245 ? 60.051 -39.359 14.560 1.00 33.51 211 ALA B O 1
ATOM 3871 N N . PHE B 1 246 ? 59.123 -40.002 12.636 1.00 34.15 212 PHE B N 1
ATOM 3872 C CA . PHE B 1 246 ? 60.463 -40.148 12.059 1.00 29.30 212 PHE B CA 1
ATOM 3873 C C . PHE B 1 246 ? 61.164 -38.777 11.943 1.00 26.13 212 PHE B C 1
ATOM 3874 O O . PHE B 1 246 ? 62.437 -38.663 12.088 1.00 22.66 212 PHE B O 1
ATOM 3882 N N . ASN B 1 247 ? 60.357 -37.720 11.759 1.00 24.68 213 ASN B N 1
ATOM 3883 C CA . ASN B 1 247 ? 60.874 -36.334 11.739 1.00 30.65 213 ASN B CA 1
ATOM 3884 C C . ASN B 1 247 ? 61.449 -35.975 13.122 1.00 29.26 213 ASN B C 1
ATOM 3885 O O . ASN B 1 247 ? 62.529 -35.410 13.238 1.00 34.86 213 ASN B O 1
ATOM 3890 N N . ALA B 1 248 ? 60.704 -36.200 14.189 1.00 36.23 214 ALA B N 1
ATOM 3891 C CA . ALA B 1 248 ? 61.222 -36.101 15.628 1.00 30.14 214 ALA B CA 1
ATOM 3892 C C . ALA B 1 248 ? 62.535 -36.870 15.797 1.00 28.06 214 ALA B C 1
ATOM 3893 O O . ALA B 1 248 ? 63.637 -36.382 16.166 1.00 34.79 214 ALA B O 1
ATOM 3895 N N . LEU B 1 249 ? 62.463 -38.107 15.366 1.00 25.01 215 LEU B N 1
ATOM 3896 C CA . LEU B 1 249 ? 63.513 -39.001 15.613 1.00 27.98 215 LEU B CA 1
ATOM 3897 C C . LEU B 1 249 ? 64.724 -38.462 14.875 1.00 25.85 215 LEU B C 1
ATOM 3898 O O . LEU B 1 249 ? 65.763 -38.544 15.401 1.00 33.02 215 LEU B O 1
ATOM 3903 N N . PHE B 1 250 ? 64.549 -37.819 13.703 1.00 33.39 216 PHE B N 1
ATOM 3904 C CA . PHE B 1 250 ? 65.693 -37.263 12.928 1.00 27.96 216 PHE B CA 1
ATOM 3905 C C . PHE B 1 250 ? 66.166 -35.964 13.589 1.00 33.73 216 PHE B C 1
ATOM 3906 O O . PHE B 1 250 ? 67.384 -35.697 13.775 1.00 26.21 216 PHE B O 1
ATOM 3914 N N . LYS B 1 251 ? 65.230 -35.063 13.841 1.00 25.80 217 LYS B N 1
ATOM 3915 C CA . LYS B 1 251 ? 65.663 -33.772 14.484 1.00 35.75 217 LYS B CA 1
ATOM 3916 C C . LYS B 1 251 ? 66.433 -33.983 15.812 1.00 33.69 217 LYS B C 1
ATOM 3917 O O . LYS B 1 251 ? 67.348 -33.288 16.143 1.00 39.72 217 LYS B O 1
ATOM 3923 N N . ASN B 1 252 ? 65.934 -34.884 16.668 1.00 41.95 218 ASN B N 1
ATOM 3924 C CA . ASN B 1 252 ? 66.523 -35.148 17.966 1.00 34.27 218 ASN B CA 1
ATOM 3925 C C . ASN B 1 252 ? 67.877 -35.870 17.831 1.00 33.31 218 ASN B C 1
ATOM 3926 O O . ASN B 1 252 ? 68.808 -35.674 18.703 1.00 37.26 218 ASN B O 1
ATOM 3931 N N . HIS B 1 253 ? 68.072 -36.662 16.785 1.00 29.62 219 HIS B N 1
ATOM 3932 C CA . HIS B 1 253 ? 69.377 -37.307 16.678 1.00 29.68 219 HIS B CA 1
ATOM 3933 C C . HIS B 1 253 ? 70.348 -36.298 16.128 1.00 33.09 219 HIS B C 1
ATOM 3934 O O . HIS B 1 253 ? 71.517 -36.431 16.442 1.00 23.10 219 HIS B O 1
ATOM 3941 N N . VAL B 1 254 ? 69.882 -35.284 15.364 1.00 27.64 220 VAL B N 1
ATOM 3942 C CA . VAL B 1 254 ? 70.818 -34.188 15.051 1.00 28.97 220 VAL B CA 1
ATOM 3943 C C . VAL B 1 254 ? 71.280 -33.527 16.369 1.00 39.49 220 VAL B C 1
ATOM 3944 O O . VAL B 1 254 ? 72.470 -33.237 16.555 1.00 39.30 220 VAL B O 1
ATOM 3948 N N . LYS B 1 255 ? 70.364 -33.314 17.335 1.00 39.45 221 LYS B N 1
ATOM 3949 C CA . LYS B 1 255 ? 70.828 -32.658 18.599 1.00 47.43 221 LYS B CA 1
ATOM 3950 C C . LYS B 1 255 ? 71.813 -33.539 19.374 1.00 43.62 221 LYS B C 1
ATOM 3951 O O . LYS B 1 255 ? 72.751 -32.999 19.878 1.00 31.71 221 LYS B O 1
ATOM 3957 N N . GLU B 1 256 ? 71.580 -34.862 19.384 1.00 38.65 222 GLU B N 1
ATOM 3958 C CA . GLU B 1 256 ? 72.438 -35.790 19.947 1.00 36.43 222 GLU B CA 1
ATOM 3959 C C . GLU B 1 256 ? 73.813 -35.664 19.298 1.00 48.44 222 GLU B C 1
ATOM 3960 O O . GLU B 1 256 ? 74.788 -35.604 20.012 1.00 42.72 222 GLU B O 1
ATOM 3966 N N . LEU B 1 257 ? 73.883 -35.702 17.953 1.00 47.08 223 LEU B N 1
ATOM 3967 C CA . LEU B 1 257 ? 75.156 -35.618 17.275 1.00 44.60 223 LEU B CA 1
ATOM 3968 C C . LEU B 1 257 ? 75.900 -34.349 17.704 1.00 46.99 223 LEU B C 1
ATOM 3969 O O . LEU B 1 257 ? 77.102 -34.395 17.816 1.00 47.23 223 LEU B O 1
ATOM 3974 N N . GLU B 1 258 ? 75.202 -33.204 17.799 1.00 43.07 224 GLU B N 1
ATOM 3975 C CA . GLU B 1 258 ? 75.870 -31.952 18.164 1.00 45.68 224 GLU B CA 1
ATOM 3976 C C . GLU B 1 258 ? 76.505 -32.089 19.568 1.00 55.12 224 GLU B C 1
ATOM 3977 O O . GLU B 1 258 ? 77.582 -31.565 19.849 1.00 40.05 224 GLU B O 1
ATOM 3983 N N . ALA B 1 259 ? 75.821 -32.780 20.482 1.00 51.68 225 ALA B N 1
ATOM 3984 C CA . ALA B 1 259 ? 76.335 -32.872 21.833 1.00 49.79 225 ALA B CA 1
ATOM 3985 C C . ALA B 1 259 ? 77.596 -33.727 21.821 1.00 57.29 225 ALA B C 1
ATOM 3986 O O . ALA B 1 259 ? 78.697 -33.223 22.149 1.00 48.82 225 ALA B O 1
ATOM 3988 N N . ILE B 1 260 ? 77.393 -34.982 21.415 1.00 40.79 226 ILE B N 1
ATOM 3989 C CA . ILE B 1 260 ? 78.409 -35.963 21.181 1.00 41.09 226 ILE B CA 1
ATOM 3990 C C . ILE B 1 260 ? 79.672 -35.331 20.603 1.00 44.69 226 ILE B C 1
ATOM 3991 O O . ILE B 1 260 ? 80.767 -35.698 20.990 1.00 49.09 226 ILE B O 1
ATOM 3996 N N . VAL B 1 261 ? 79.519 -34.504 19.569 1.00 53.81 227 VAL B N 1
ATOM 3997 C CA . VAL B 1 261 ? 80.681 -34.040 18.826 1.00 57.56 227 VAL B CA 1
ATOM 3998 C C . VAL B 1 261 ? 81.480 -33.135 19.760 1.00 66.51 227 VAL B C 1
ATOM 3999 O O . VAL B 1 261 ? 82.707 -33.239 19.809 1.00 65.42 227 VAL B O 1
ATOM 4003 N N . GLU B 1 262 ? 80.738 -32.343 20.547 1.00 68.02 228 GLU B N 1
ATOM 4004 C CA . GLU B 1 262 ? 81.261 -31.291 21.388 1.00 70.70 228 GLU B CA 1
ATOM 4005 C C . GLU B 1 262 ? 81.942 -31.868 22.625 1.00 69.42 228 GLU B C 1
ATOM 4006 O O . GLU B 1 262 ? 82.888 -31.285 23.114 1.00 85.55 228 GLU B O 1
ATOM 4012 N N . SER B 1 263 ? 81.459 -33.014 23.107 1.00 78.37 229 SER B N 1
ATOM 4013 C CA . SER B 1 263 ? 82.051 -33.696 24.236 1.00 69.94 229 SER B CA 1
ATOM 4014 C C . SER B 1 263 ? 83.194 -34.627 23.784 1.00 84.58 229 SER B C 1
ATOM 4015 O O . SER B 1 263 ? 83.383 -35.688 24.383 1.00 103.86 229 SER B O 1
ATOM 4018 N N . ASP B 1 264 ? 83.948 -34.230 22.743 1.00 87.10 230 ASP B N 1
ATOM 4019 C CA . ASP B 1 264 ? 85.171 -34.919 22.280 1.00 84.12 230 ASP B CA 1
ATOM 4020 C C . ASP B 1 264 ? 86.231 -33.881 21.882 1.00 92.22 230 ASP B C 1
ATOM 4021 O O . ASP B 1 264 ? 86.323 -33.453 20.711 1.00 81.05 230 ASP B O 1
ATOM 4026 N N . SER B 1 271 ? 86.637 -21.873 14.081 1.00 130.92 237 SER B N 1
ATOM 4027 C CA . SER B 1 271 ? 86.083 -21.077 12.985 1.00 121.85 237 SER B CA 1
ATOM 4028 C C . SER B 1 271 ? 86.416 -21.747 11.645 1.00 135.80 237 SER B C 1
ATOM 4029 O O . SER B 1 271 ? 85.524 -21.923 10.806 1.00 144.28 237 SER B O 1
ATOM 4032 N N . THR B 1 272 ? 87.699 -22.105 11.462 1.00 130.35 238 THR B N 1
ATOM 4033 C CA . THR B 1 272 ? 88.187 -22.810 10.254 1.00 134.89 238 THR B CA 1
ATOM 4034 C C . THR B 1 272 ? 88.159 -24.340 10.468 1.00 135.09 238 THR B C 1
ATOM 4035 O O . THR B 1 272 ? 88.716 -25.082 9.653 1.00 131.92 238 THR B O 1
ATOM 4039 N N . SER B 1 273 ? 87.509 -24.807 11.549 1.00 129.17 239 SER B N 1
ATOM 4040 C CA . SER B 1 273 ? 87.157 -26.226 11.744 1.00 114.03 239 SER B CA 1
ATOM 4041 C C . SER B 1 273 ? 85.918 -26.553 10.902 1.00 102.36 239 SER B C 1
ATOM 4042 O O . SER B 1 273 ? 84.807 -26.110 11.214 1.00 97.88 239 SER B O 1
ATOM 4045 N N . VAL B 1 274 ? 86.111 -27.330 9.832 1.00 95.83 240 VAL B N 1
ATOM 4046 C CA . VAL B 1 274 ? 85.033 -27.601 8.859 1.00 104.84 240 VAL B CA 1
ATOM 4047 C C . VAL B 1 274 ? 83.931 -28.480 9.494 1.00 93.01 240 VAL B C 1
ATOM 4048 O O . VAL B 1 274 ? 82.799 -28.497 8.984 1.00 77.07 240 VAL B O 1
ATOM 4052 N N . VAL B 1 275 ? 84.248 -29.203 10.580 1.00 79.89 241 VAL B N 1
ATOM 4053 C CA . VAL B 1 275 ? 83.235 -29.921 11.369 1.00 81.70 241 VAL B CA 1
ATOM 4054 C C . VAL B 1 275 ? 82.238 -28.902 11.936 1.00 76.12 241 VAL B C 1
ATOM 4055 O O . VAL B 1 275 ? 81.043 -28.950 11.631 1.00 71.49 241 VAL B O 1
ATOM 4059 N N . TRP B 1 276 ? 82.751 -27.975 12.748 1.00 71.48 242 TRP B N 1
ATOM 4060 C CA . TRP B 1 276 ? 81.937 -26.961 13.434 1.00 78.62 242 TRP B CA 1
ATOM 4061 C C . TRP B 1 276 ? 81.053 -26.193 12.441 1.00 69.98 242 TRP B C 1
ATOM 4062 O O . TRP B 1 276 ? 79.943 -25.769 12.805 1.00 66.47 242 TRP B O 1
ATOM 4073 N N . ALA B 1 277 ? 81.544 -26.072 11.199 1.00 61.86 243 ALA B N 1
ATOM 4074 C CA . ALA B 1 277 ? 80.909 -25.357 10.087 1.00 57.23 243 ALA B CA 1
ATOM 4075 C C . ALA B 1 277 ? 79.763 -26.146 9.441 1.00 58.79 243 ALA B C 1
ATOM 4076 O O . ALA B 1 277 ? 78.686 -25.594 9.147 1.00 57.26 243 ALA B O 1
ATOM 4078 N N . LYS B 1 278 ? 80.064 -27.397 9.085 1.00 48.52 244 LYS B N 1
ATOM 4079 C CA . LYS B 1 278 ? 79.096 -28.311 8.619 1.00 51.03 244 LYS B CA 1
ATOM 4080 C C . LYS B 1 278 ? 78.052 -28.516 9.720 1.00 51.98 244 LYS B C 1
ATOM 4081 O O . LYS B 1 278 ? 76.843 -28.504 9.432 1.00 46.05 244 LYS B O 1
ATOM 4087 N N . LEU B 1 279 ? 78.494 -28.542 10.989 1.00 53.22 245 LEU B N 1
ATOM 4088 C CA . LEU B 1 279 ? 77.567 -28.769 12.021 1.00 44.95 245 LEU B CA 1
ATOM 4089 C C . LEU B 1 279 ? 76.608 -27.592 12.113 1.00 43.21 245 LEU B C 1
ATOM 4090 O O . LEU B 1 279 ? 75.450 -27.800 12.272 1.00 30.30 245 LEU B O 1
ATOM 4095 N N . SER B 1 280 ? 77.113 -26.382 11.913 1.00 42.38 246 SER B N 1
ATOM 4096 C CA . SER B 1 280 ? 76.296 -25.210 12.066 1.00 44.97 246 SER B CA 1
ATOM 4097 C C . SER B 1 280 ? 75.290 -25.162 10.912 1.00 40.60 246 SER B C 1
ATOM 4098 O O . SER B 1 280 ? 74.092 -24.879 11.092 1.00 47.31 246 SER B O 1
ATOM 4101 N N . ASN B 1 281 ? 75.799 -25.523 9.747 1.00 38.83 247 ASN B N 1
ATOM 4102 C CA . ASN B 1 281 ? 75.026 -25.641 8.523 1.00 40.62 247 ASN B CA 1
ATOM 4103 C C . ASN B 1 281 ? 73.896 -26.669 8.721 1.00 32.02 247 ASN B C 1
ATOM 4104 O O . ASN B 1 281 ? 72.724 -26.380 8.434 1.00 33.82 247 ASN B O 1
ATOM 4109 N N . LEU B 1 282 ? 74.278 -27.852 9.211 1.00 33.25 248 LEU B N 1
ATOM 4110 C CA . LEU B 1 282 ? 73.361 -28.952 9.466 1.00 37.53 248 LEU B CA 1
ATOM 4111 C C . LEU B 1 282 ? 72.233 -28.465 10.354 1.00 37.39 248 LEU B C 1
ATOM 4112 O O . LEU B 1 282 ? 71.070 -28.814 10.177 1.00 43.70 248 LEU B O 1
ATOM 4117 N N . ASN B 1 283 ? 72.599 -27.644 11.341 1.00 43.61 249 ASN B N 1
ATOM 4118 C CA . ASN B 1 283 ? 71.618 -27.184 12.336 1.00 36.01 249 ASN B CA 1
ATOM 4119 C C . ASN B 1 283 ? 70.605 -26.245 11.677 1.00 37.69 249 ASN B C 1
ATOM 4120 O O . ASN B 1 283 ? 69.397 -26.434 11.837 1.00 30.95 249 ASN B O 1
ATOM 4125 N N . HIS B 1 284 ? 71.100 -25.285 10.861 1.00 36.75 250 HIS B N 1
ATOM 4126 C CA . HIS B 1 284 ? 70.248 -24.332 10.074 1.00 42.09 250 HIS B CA 1
ATOM 4127 C C . HIS B 1 284 ? 69.271 -25.069 9.160 1.00 36.95 250 HIS B C 1
ATOM 4128 O O . HIS B 1 284 ? 68.106 -24.679 9.011 1.00 44.32 250 HIS B O 1
ATOM 4135 N N . LEU B 1 285 ? 69.763 -26.143 8.528 1.00 33.85 251 LEU B N 1
ATOM 4136 C CA . LEU B 1 285 ? 68.934 -26.924 7.677 1.00 32.55 251 LEU B CA 1
ATOM 4137 C C . LEU B 1 285 ? 67.774 -27.568 8.450 1.00 34.86 251 LEU B C 1
ATOM 4138 O O . LEU B 1 285 ? 66.576 -27.513 7.942 1.00 31.72 251 LEU B O 1
ATOM 4143 N N . LEU B 1 286 ? 68.106 -28.196 9.605 1.00 36.64 252 LEU B N 1
ATOM 4144 C CA . LEU B 1 286 ? 67.127 -28.927 10.401 1.00 40.29 252 LEU B CA 1
ATOM 4145 C C . LEU B 1 286 ? 66.048 -27.981 10.882 1.00 33.11 252 LEU B C 1
ATOM 4146 O O . LEU B 1 286 ? 64.861 -28.288 10.831 1.00 38.58 252 LEU B O 1
ATOM 4151 N N . HIS B 1 287 ? 66.469 -26.783 11.233 1.00 40.45 253 HIS B N 1
ATOM 4152 C CA . HIS B 1 287 ? 65.575 -25.774 11.658 1.00 39.79 253 HIS B CA 1
ATOM 4153 C C . HIS B 1 287 ? 64.667 -25.346 10.497 1.00 36.15 253 HIS B C 1
ATOM 4154 O O . HIS B 1 287 ? 63.479 -24.986 10.723 1.00 43.31 253 HIS B O 1
ATOM 4161 N N . ARG B 1 288 ? 65.208 -25.285 9.263 1.00 37.31 254 ARG B N 1
ATOM 4162 C CA . ARG B 1 288 ? 64.347 -24.880 8.135 1.00 34.20 254 ARG B CA 1
ATOM 4163 C C . ARG B 1 288 ? 63.373 -26.016 7.807 1.00 39.09 254 ARG B C 1
ATOM 4164 O O . ARG B 1 288 ? 62.230 -25.730 7.415 1.00 36.28 254 ARG B O 1
ATOM 4172 N N . LEU B 1 289 ? 63.860 -27.271 7.889 1.00 29.14 255 LEU B N 1
ATOM 4173 C CA . LEU B 1 289 ? 63.078 -28.407 7.616 1.00 35.02 255 LEU B CA 1
ATOM 4174 C C . LEU B 1 289 ? 61.758 -28.454 8.410 1.00 37.62 255 LEU B C 1
ATOM 4175 O O . LEU B 1 289 ? 60.786 -29.080 7.971 1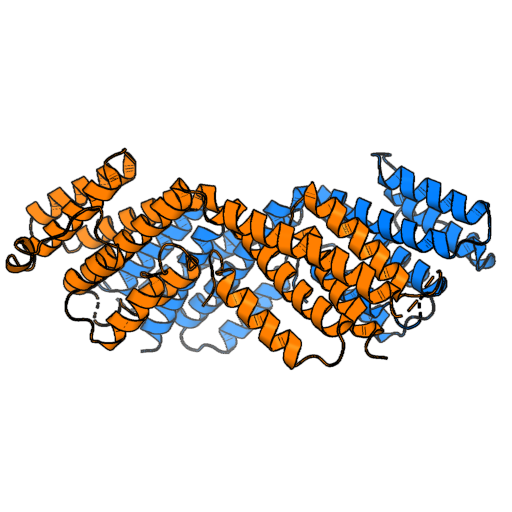.00 38.64 255 LEU B O 1
ATOM 4180 N N . GLN B 1 290 ? 61.679 -27.784 9.552 1.00 44.85 256 GLN B N 1
ATOM 4181 C CA . GLN B 1 290 ? 60.496 -27.906 10.350 1.00 42.45 256 GLN B CA 1
ATOM 4182 C C . GLN B 1 290 ? 59.394 -27.011 9.784 1.00 44.64 256 GLN B C 1
ATOM 4183 O O . GLN B 1 290 ? 58.231 -27.190 10.147 1.00 54.89 256 GLN B O 1
ATOM 4189 N N . THR B 1 291 ? 59.735 -26.025 8.950 1.00 47.36 257 THR B N 1
ATOM 4190 C CA . THR B 1 291 ? 58.691 -25.115 8.427 1.00 48.47 257 THR B CA 1
ATOM 4191 C C . THR B 1 291 ? 58.497 -25.345 6.927 1.00 46.37 257 THR B C 1
ATOM 4192 O O . THR B 1 291 ? 57.441 -25.104 6.437 1.00 43.27 257 THR B O 1
ATOM 4196 N N . SER B 1 292 ? 59.548 -25.790 6.226 1.00 49.65 258 SER B N 1
ATOM 4197 C CA . SER B 1 292 ? 59.450 -26.281 4.846 1.00 43.00 258 SER B CA 1
ATOM 4198 C C . SER B 1 292 ? 60.090 -27.669 4.718 1.00 41.25 258 SER B C 1
ATOM 4199 O O . SER B 1 292 ? 61.335 -27.854 4.435 1.00 28.04 258 SER B O 1
ATOM 4202 N N . ASN B 1 293 ? 59.184 -28.643 4.870 1.00 37.73 259 ASN B N 1
ATOM 4203 C CA . ASN B 1 293 ? 59.499 -30.033 4.901 1.00 39.84 259 ASN B CA 1
ATOM 4204 C C . ASN B 1 293 ? 59.392 -30.463 3.447 1.00 38.95 259 ASN B C 1
ATOM 4205 O O . ASN B 1 293 ? 58.280 -30.636 2.899 1.00 40.65 259 ASN B O 1
ATOM 4210 N N . ASN B 1 294 ? 60.537 -30.431 2.767 1.00 37.05 260 ASN B N 1
ATOM 4211 C CA . ASN B 1 294 ? 60.524 -30.468 1.341 1.00 29.86 260 ASN B CA 1
ATOM 4212 C C . ASN B 1 294 ? 61.817 -31.139 0.882 1.00 34.00 260 ASN B C 1
ATOM 4213 O O . ASN B 1 294 ? 62.861 -31.048 1.574 1.00 37.94 260 ASN B O 1
ATOM 4218 N N . THR B 1 295 ? 61.699 -31.794 -0.281 1.00 31.30 261 THR B N 1
ATOM 4219 C CA . THR B 1 295 ? 62.686 -32.678 -0.842 1.00 27.98 261 THR B CA 1
ATOM 4220 C C . THR B 1 295 ? 63.985 -31.933 -1.146 1.00 23.38 261 THR B C 1
ATOM 4221 O O . THR B 1 295 ? 65.032 -32.531 -1.138 1.00 24.62 261 THR B O 1
ATOM 4225 N N . LEU B 1 296 ? 63.946 -30.641 -1.479 1.00 27.38 262 LEU B N 1
ATOM 4226 C CA . LEU B 1 296 ? 65.249 -29.941 -1.713 1.00 26.97 262 LEU B CA 1
ATOM 4227 C C . LEU B 1 296 ? 66.072 -29.911 -0.428 1.00 29.39 262 LEU B C 1
ATOM 4228 O O . LEU B 1 296 ? 67.342 -30.161 -0.465 1.00 36.97 262 LEU B O 1
ATOM 4233 N N . VAL B 1 297 ? 65.397 -29.700 0.724 1.00 34.37 263 VAL B N 1
ATOM 4234 C CA . VAL B 1 297 ? 66.107 -29.624 2.018 1.00 32.36 263 VAL B CA 1
ATOM 4235 C C . VAL B 1 297 ? 66.736 -30.968 2.338 1.00 22.97 263 VAL B C 1
ATOM 4236 O O . VAL B 1 297 ? 67.943 -31.091 2.775 1.00 29.18 263 VAL B O 1
ATOM 4240 N N . PHE B 1 298 ? 65.959 -32.020 2.238 1.00 28.79 264 PHE B N 1
ATOM 4241 C CA . PHE B 1 298 ? 66.542 -33.373 2.489 1.00 26.25 264 PHE B CA 1
ATOM 4242 C C . PHE B 1 298 ? 67.762 -33.589 1.614 1.00 26.62 264 PHE B C 1
ATOM 4243 O O . PHE B 1 298 ? 68.792 -34.055 2.150 1.00 28.80 264 PHE B O 1
ATOM 4251 N N . ASP B 1 299 ? 67.696 -33.137 0.355 1.00 29.17 265 ASP B N 1
ATOM 4252 C CA . ASP B 1 299 ? 68.826 -33.321 -0.531 1.00 34.14 265 ASP B CA 1
ATOM 4253 C C . ASP B 1 299 ? 70.052 -32.581 -0.002 1.00 27.87 265 ASP B C 1
ATOM 4254 O O . ASP B 1 299 ? 71.164 -33.070 -0.044 1.00 26.81 265 ASP B O 1
ATOM 4259 N N . GLU B 1 300 ? 69.877 -31.316 0.380 1.00 31.81 266 GLU B N 1
ATOM 4260 C CA . GLU B 1 300 ? 71.018 -30.566 0.997 1.00 29.67 266 GLU B CA 1
ATOM 4261 C C . GLU B 1 300 ? 71.550 -31.233 2.269 1.00 28.52 266 GLU B C 1
ATOM 4262 O O . GLU B 1 300 ? 72.747 -31.372 2.467 1.00 33.68 266 GLU B O 1
ATOM 4268 N N . ILE B 1 301 ? 70.656 -31.705 3.127 1.00 29.35 267 ILE B N 1
ATOM 4269 C CA . ILE B 1 301 ? 71.114 -32.377 4.334 1.00 27.49 267 ILE B CA 1
ATOM 4270 C C . ILE B 1 301 ? 71.973 -33.599 4.004 1.00 30.73 267 ILE B C 1
ATOM 4271 O O . ILE B 1 301 ? 72.958 -33.812 4.642 1.00 38.60 267 ILE B O 1
ATOM 4276 N N . LEU B 1 302 ? 71.542 -34.436 3.067 1.00 36.84 268 LEU B N 1
ATOM 4277 C CA . LEU B 1 302 ? 72.290 -35.628 2.668 1.00 36.64 268 LEU B CA 1
ATOM 4278 C C . LEU B 1 302 ? 73.711 -35.259 2.290 1.00 37.50 268 LEU B C 1
ATOM 4279 O O . LEU B 1 302 ? 74.636 -35.912 2.699 1.00 41.86 268 LEU B O 1
ATOM 4284 N N . ILE B 1 303 ? 73.868 -34.232 1.451 1.00 36.83 269 ILE B N 1
ATOM 4285 C CA . ILE B 1 303 ? 75.170 -33.951 0.967 1.00 41.60 269 ILE B CA 1
ATOM 4286 C C . ILE B 1 303 ? 76.005 -33.536 2.180 1.00 35.67 269 ILE B C 1
ATOM 4287 O O . ILE B 1 303 ? 77.142 -34.007 2.377 1.00 47.07 269 ILE B O 1
ATOM 4292 N N . CYS B 1 304 ? 75.366 -32.812 3.083 1.00 43.32 270 CYS B N 1
ATOM 4293 C CA . CYS B 1 304 ? 75.999 -32.297 4.273 1.00 36.17 270 CYS B CA 1
ATOM 4294 C C . CYS B 1 304 ? 76.362 -33.403 5.286 1.00 34.49 270 CYS B C 1
ATOM 4295 O O . CYS B 1 304 ? 77.436 -33.417 5.943 1.00 30.67 270 CYS B O 1
ATOM 4298 N N . LEU B 1 305 ? 75.506 -34.386 5.472 1.00 35.70 271 LEU B N 1
ATOM 4299 C CA . LEU B 1 305 ? 75.920 -35.495 6.321 1.00 29.88 271 LEU B CA 1
ATOM 4300 C C . LEU B 1 305 ? 77.107 -36.240 5.680 1.00 35.31 271 LEU B C 1
ATOM 4301 O O . LEU B 1 305 ? 78.068 -36.554 6.354 1.00 45.75 271 LEU B O 1
ATOM 4306 N N . ARG B 1 306 ? 77.031 -36.550 4.393 1.00 42.45 272 ARG B N 1
ATOM 4307 C CA . ARG B 1 306 ? 78.168 -37.170 3.642 1.00 53.72 272 ARG B CA 1
ATOM 4308 C C . ARG B 1 306 ? 79.448 -36.339 3.869 1.00 52.67 272 ARG B C 1
ATOM 4309 O O . ARG B 1 306 ? 80.510 -36.867 4.266 1.00 47.84 272 ARG B O 1
ATOM 4317 N N . GLY B 1 307 ? 79.353 -35.022 3.650 1.00 44.03 273 GLY B N 1
ATOM 4318 C CA . GLY B 1 307 ? 80.512 -34.143 3.947 1.00 44.14 273 GLY B CA 1
ATOM 4319 C C . GLY B 1 307 ? 81.100 -34.428 5.329 1.00 47.85 273 GLY B C 1
ATOM 4320 O O . GLY B 1 307 ? 82.296 -34.413 5.504 1.00 56.77 273 GLY B O 1
ATOM 4321 N N . LEU B 1 308 ? 80.231 -34.638 6.318 1.00 48.25 274 LEU B N 1
ATOM 4322 C CA . LEU B 1 308 ? 80.610 -34.715 7.719 1.00 50.64 274 LEU B CA 1
ATOM 4323 C C . LEU B 1 308 ? 81.324 -36.044 8.010 1.00 44.02 274 LEU B C 1
ATOM 4324 O O . LEU B 1 308 ? 82.329 -36.059 8.695 1.00 54.62 274 LEU B O 1
ATOM 4329 N N . GLN B 1 309 ? 80.787 -37.137 7.486 1.00 43.81 275 GLN B N 1
ATOM 4330 C CA . GLN B 1 309 ? 81.436 -38.424 7.404 1.00 47.48 275 GLN B CA 1
ATOM 4331 C C . GLN B 1 309 ? 82.808 -38.277 6.736 1.00 57.74 275 GLN B C 1
ATOM 4332 O O . GLN B 1 309 ? 83.788 -38.863 7.174 1.00 66.69 275 GLN B O 1
ATOM 4338 N N . ILE B 1 310 ? 82.873 -37.555 5.623 1.00 67.27 276 ILE B N 1
ATOM 4339 C CA . ILE B 1 310 ? 84.095 -37.594 4.901 1.00 69.21 276 ILE B CA 1
ATOM 4340 C C . ILE B 1 310 ? 85.153 -36.957 5.800 1.00 74.53 276 ILE B C 1
ATOM 4341 O O . ILE B 1 310 ? 86.174 -37.556 6.025 1.00 53.91 276 ILE B O 1
ATOM 4346 N N . TYR B 1 311 ? 84.853 -35.796 6.385 1.00 80.25 277 TYR B N 1
ATOM 4347 C CA . TYR B 1 311 ? 85.832 -35.134 7.225 1.00 83.74 277 TYR B CA 1
ATOM 4348 C C . TYR B 1 311 ? 86.218 -35.991 8.448 1.00 87.96 277 TYR B C 1
ATOM 4349 O O . TYR B 1 311 ? 87.414 -36.248 8.631 1.00 88.02 277 TYR B O 1
ATOM 4358 N N . ILE B 1 312 ? 85.248 -36.422 9.280 1.00 86.96 278 ILE B N 1
ATOM 4359 C CA . ILE B 1 312 ? 85.560 -37.087 10.599 1.00 78.56 278 ILE B CA 1
ATOM 4360 C C . ILE B 1 312 ? 86.483 -38.301 10.385 1.00 84.14 278 ILE B C 1
ATOM 4361 O O . ILE B 1 312 ? 87.360 -38.539 11.226 1.00 79.33 278 ILE B O 1
ATOM 4366 N N . LYS B 1 313 ? 86.302 -39.047 9.281 1.00 91.71 279 LYS B N 1
ATOM 4367 C CA . LYS B 1 313 ? 87.218 -40.147 8.905 1.00 103.74 279 LYS B CA 1
ATOM 4368 C C . LYS B 1 313 ? 88.588 -39.563 8.512 1.00 106.92 279 LYS B C 1
ATOM 4369 O O . LYS B 1 313 ? 88.975 -39.599 7.339 1.00 94.78 279 LYS B O 1
ATOM 4375 N N . CYS B 1 314 ? 89.310 -39.057 9.532 1.00 118.54 280 CYS B N 1
ATOM 4376 C CA . CYS B 1 314 ? 90.669 -38.464 9.459 1.00 112.72 280 CYS B CA 1
ATOM 4377 C C . CYS B 1 314 ? 90.971 -37.718 10.764 1.00 101.22 280 CYS B C 1
ATOM 4378 O O . CYS B 1 314 ? 90.808 -38.275 11.850 1.00 96.54 280 CYS B O 1
#

B-factor: mean 57.09, std 24.71, range [22.27, 153.16]

Secondary structure (DSSP, 8-state):
--EEE--HHHHHHHHHHHHTT-SSHHHHHHHHHHHHHHHHHHHHHHHHSGGGHHHHHHHHHHHHHHHHGGG--SHHHHHHHHHHHHHTTS--TTHHHHHHHHHHHHHHHH-GGGGGSPP-TT--HHHHHHHH--S--HHHHHHHHHHH--TTTT-EE-HHHHHHHHHHT-----HHHHHHHHHHHHHHHHHHHHHHHTTHHHHHHHHHHHHHHHHHHHHHHHHTT---SHHHHHHHHHHHHHHTTT---HHHHHHHHHHHHHHHHHHH-/--EEE--HHHHHHHHHHHHHH-SSHHHHHHHHHHHHHHHHHHHHHHHHHGGGHHHHHHHHHHHHHHHHTTS--SHHHHHHHHHHHHHHHHT-TTHHHHHHHHHHHHHHHH-GGGGG----SSS-HHHHHHHH--S-HHHHHHHHHHHH--TTTT-EE-HHHHHHHHHTT-----HHHHHHHHHHHHHHHHHHHHHHHTTHHHHHHHHHHHHHHHHHHHHHHHHHT----HHHHHHHHHHHHHHHHTT---HHHHHHHHHHHHHHHHHH--

Sequence (539 aa):
DEFYYPSLESVVHTFCVIDTREHNRVSACLCKLQVLCKICQTLRHNLDTEPFLLPHLRELIIRHLTLLERLSTTSKFQRILDYMKLSLEANDSNLLQDLAIGTVNLLGCQSPEILSIPYDKDQPVHEWCACFLTSVDEEALRKISSMLDNKHFSYMYNFKTFLKYSLELETAFDLSTGLNVLVYWVSVFKLFSVCVQSQFLLDSLVAFNALFKNHVKELEAIVESDTSVVWAKLSNLNHLLHRLQTSNNTLVFDEILICLRGLQIYIKCDEFYYPSLESVVHTFCVIDTREHNRVSACLCKLQVLCKICQTLRHNLDTEPFLLPHLRELIIRHLTLLERLSTTSKFQRILDYMKLSLEANDSNLLQDLAIGTVNLLGCQSPEILSIPYDKDQPVHEWCACFLTSVDEEALRKISSMLDNKHFSYMYNFKTFLKYSLELETAFDLSTGLNVLVYWVSVFKLFSVCVQSQFLLDSLVAFNALFKNHVKELEAIVESDSTSVVWAKLSNLNHLLHRLQTSNNTLVFDEILICLRGLQIYIKC